Protein AF-A0A7C1L0F5-F1 (afdb_monomer_lite)

Foldseek 3Di:
DCCVQAPVCCCVPPVVVVCCCVVPVCVVPVVVVVVSVVSSVVNVCLVPVDLQVNLLVLADPDCPLPDDDDDPVVVVVPPVPVPPDDDFLLVLLVVLLVVLCVVQVHDAFLLLRLSLLLLLQFALLLLLLLCLAPPANAALLLAGDGGHLLVLCLLPALVCVSLLLSLLLLVQVVLCVVLVFASQGDVVSSVVSCVVPPDPSSVSSQQRVLVSVLSLLVLLCVLLQAAPVVSVVVSVSCVGDFDQAFRDNDDPPPPPPPLQFPLLVDHLDDDDHHDNGRGYRRVVVSSVNSSSSSLVSSLLNSLQSVVVSQPDPPSVLFKHFDDQPPDDPPDPPPPLVSVVVSVVVSVPDDPDDDDPVVSVLVVCSVDRDRDDPDDPQKGWHRHNRDITIMRGDPSNSVSSRQRHDDADDPVLVVLLVVLVVVQCVVQQPPVCRLVPQVLQQLLLLLLLLFPDLPRHSCQLVVLLVCCVVPDRRDLLNSLVSSQLLCQDPLSVSCSNVDDSPVLSSLVSVPPNSVVVCCVVPVSNVSSVVSSSSVLSSLSSQLNVQLVVCCVVPVPHDSSSSNSVSSSSSSLSHRGPSSDGPVQVSCCSNHHCSSVLVRLQVSLVVCCVVPVPSSVVSLQVSAQVQQVVQCVVCVPPPVLVPDQLLRNQQWGWDDPDPPDIDIHGHHLNSSLVRHLVNSLVVVCVVPVDCSSVVSSVVSVVVSNDDPD

Radius of gyration: 30.76 Å; chains: 1; bounding box: 90×53×98 Å

Sequence (707 aa):
MRYYLTTSEAPLKAPKFYKVFTEILLKNNPELEKKLNVLKKQMDTWNKQGAENRIIEQIDWKGEHTRLGGIRDKLIKFRGWISKHWNDEFYAPQRVVKEIERITGKTLKPTENPATMMEYSKSKAGLIGRTFVMDKAIDEYANPIGRGLLEILEPINPKDMKQFIAYGASKRALDLEKRGIEHGFDIDDVKYFVDKYGNEKWDSVLDGITEWSGHLLDWVVRAGGLGKQEAKLIKELNPVYMPFKRAFIDDLLVVQGGAGGMVDRGQAIKAIKGSGRPIINPIESLISQATELIAKAQKIKIASMWADLAEEKGIGGFITRVPTPTGVKQIRLENIKDFEDIIRDLGLLEEGEITDLDLGKVATVFFQNTQYSGKDNIVSIWRKGKREFYELHPDLYSSLTGLDQYQLPGVMRVLGSFARLLRLGATGLKVSFGLAKNPFRDAFTYAVFSKRKGATVLDPVAGLYKELTAKEGDVIWRFKKGGGSLSGQMGYDRSATMSTYDDMLTERLGKKGKVLKIAKHPLATLRDLLSVTEMAPRSIEVEKSYEKYLKDNPDWSEEDAYVAAFNDAGDVTINFTKSGITAKKVNEVAAFFNVAIRGPEKTYRSFKERPIQTTVKGIAFITMLTLYQWYRNKDEDWYNNLPPAYKYNNLFFEITDNTIVRLPIPFDLGIMFASVPMAAMDIIRTKDPKHAAAIFKQLKQQIPDPT

Secondary structure (DSSP, 8-state):
-HIIIIIS-HHHHSHHHHHHIIIIIITT-HHHHHHHHHHHHHHHHHHHT-HHHHHHHTEESS-TT-----SGGGTTTTTTTTTS----TTHHHHHHHHHHHHHH--PPPTTT-HHHHHHHHTT-HHHHHHHHHHSEEE-TT--EEEE-HHHHTTTS-GGGHHHHHHHHHHHHHHHHHHTT---SS-HHHHHHHHHHH--HHHHHHHHHHHHHHHHHHHHHHHTTSS-HHHHHHHHHT-SS----PBP-SS-TTTT---S--GGGS--SS-------SPEE-HHHHHHHHHHHHHHHHHHHHHHHHHHHHTTSTT-TTTEEEEPPP-------GGGSHHHHHHHHHTT-S-TT---HHHHHHHHHHHHS-----S-TTEEEEEETTEEEEEEE-HHHHHHHHT-S-PPPPHHHHHHHHHHHHHHHHHHTS-HHIIIIIHHHHHHHHHHHH-SSTT--TTHHHHHHHHHHHPPTTSHHHHHHHTTGGGGSHHHHHHHTT--HHHHHHHHTTHHHHHHHHHHH-HHHHHHHHHHHHHHHHHHHHHHHHHHHHHHH-TTS-HHHHHHHHHHHHHTSS--GGG--HHHHHHHHHSTTHHHHHHHHHHHHHHHHH-HH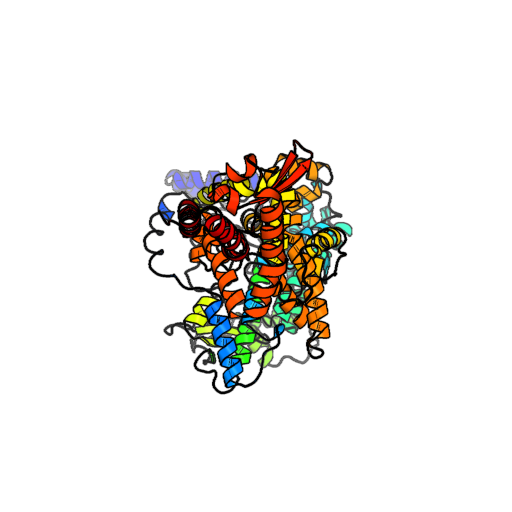HHHHHHIIIIIHHHHHHHHHHTT-HHHHTS-HHHHTTEEEEEEETTEEEEEEPPHHHHIIIIIHHHHHHHHHHH--THHHHHHHHHHHTTS----

pLDDT: mean 75.08, std 18.28, range [25.34, 97.62]

Structure (mmCIF, N/CA/C/O backbone):
data_AF-A0A7C1L0F5-F1
#
_entry.id   AF-A0A7C1L0F5-F1
#
loop_
_atom_site.group_PDB
_atom_site.id
_atom_site.type_symbol
_atom_site.label_atom_id
_atom_site.label_alt_id
_atom_site.label_comp_id
_atom_site.label_asym_id
_atom_site.label_entity_id
_atom_site.label_seq_id
_atom_site.pdbx_PDB_ins_code
_atom_site.Cartn_x
_atom_site.Cartn_y
_atom_site.Cartn_z
_atom_site.occupancy
_atom_site.B_iso_or_equiv
_atom_site.auth_seq_id
_atom_site.auth_comp_id
_atom_site.auth_asym_id
_atom_site.auth_atom_id
_atom_site.pdbx_PDB_model_num
ATOM 1 N N . MET A 1 1 ? -15.936 -12.886 50.586 1.00 66.75 1 MET A N 1
ATOM 2 C CA . MET A 1 1 ? -14.700 -12.699 49.793 1.00 66.75 1 MET A CA 1
ATOM 3 C C . MET A 1 1 ? -14.379 -11.229 49.519 1.00 66.75 1 MET A C 1
ATOM 5 O O . MET A 1 1 ? -13.322 -10.790 49.944 1.00 66.75 1 MET A O 1
ATOM 9 N N . ARG A 1 2 ? -15.293 -10.437 48.932 1.00 66.44 2 ARG A N 1
ATOM 10 C CA . ARG A 1 2 ? -15.133 -8.978 48.723 1.00 66.44 2 ARG A CA 1
ATOM 11 C C . ARG A 1 2 ? -14.565 -8.232 49.944 1.00 66.44 2 ARG A C 1
ATOM 13 O O . ARG A 1 2 ? -13.456 -7.729 49.874 1.00 66.44 2 ARG A O 1
ATOM 20 N N . TYR A 1 3 ? -15.234 -8.293 51.100 1.00 77.00 3 TYR A N 1
ATOM 21 C CA . TYR A 1 3 ? -14.778 -7.620 52.331 1.00 77.00 3 TYR A CA 1
ATOM 22 C C . TYR A 1 3 ? -13.389 -8.052 52.839 1.00 77.00 3 TYR A C 1
ATOM 24 O O . TYR A 1 3 ? -12.733 -7.304 53.554 1.00 77.00 3 TYR A O 1
ATOM 32 N N . TYR A 1 4 ? -12.926 -9.256 52.492 1.00 79.31 4 TYR A N 1
ATOM 33 C CA . TYR A 1 4 ? -11.595 -9.742 52.877 1.00 79.31 4 TYR A CA 1
ATOM 34 C C . TYR A 1 4 ? -10.511 -9.185 51.945 1.00 79.31 4 TYR A C 1
ATOM 36 O O . TYR A 1 4 ? -9.414 -8.849 52.399 1.00 79.31 4 TYR A O 1
ATOM 44 N N . LEU A 1 5 ? -10.841 -9.079 50.653 1.00 74.44 5 LEU A N 1
ATOM 45 C CA . LEU A 1 5 ? -9.936 -8.646 49.593 1.00 74.44 5 LEU A CA 1
ATOM 46 C C . LEU A 1 5 ? -9.852 -7.124 49.445 1.00 74.44 5 LEU A C 1
ATOM 48 O O . LEU A 1 5 ? -8.805 -6.651 49.032 1.00 74.44 5 LEU A O 1
ATOM 52 N N . THR A 1 6 ? -10.910 -6.369 49.765 1.00 66.50 6 THR A N 1
ATOM 53 C CA . THR A 1 6 ? -10.982 -4.942 49.388 1.00 66.50 6 THR A CA 1
ATOM 54 C C . THR A 1 6 ? -11.130 -3.959 50.547 1.00 66.50 6 THR A C 1
ATOM 56 O O . THR A 1 6 ? -10.646 -2.842 50.430 1.00 66.50 6 THR A O 1
ATOM 59 N N . THR A 1 7 ? -11.806 -4.313 51.648 1.00 69.81 7 THR A N 1
ATOM 60 C CA . THR A 1 7 ? -12.110 -3.345 52.733 1.00 69.81 7 THR A CA 1
ATOM 61 C C . THR A 1 7 ? -11.571 -3.748 54.102 1.00 69.81 7 THR A C 1
ATOM 63 O O . THR A 1 7 ? -11.615 -2.963 55.040 1.00 69.81 7 THR A O 1
ATOM 66 N N . SER A 1 8 ? -11.047 -4.970 54.239 1.00 75.31 8 SER A N 1
ATOM 67 C CA . SER A 1 8 ? -10.647 -5.570 55.523 1.00 75.31 8 SER A CA 1
ATOM 68 C C . SER A 1 8 ? -11.769 -5.629 56.578 1.00 75.31 8 SER A C 1
ATOM 70 O O . SER A 1 8 ? -11.505 -5.910 57.741 1.00 75.31 8 SER A O 1
ATOM 72 N N . GLU A 1 9 ? -13.033 -5.462 56.175 1.00 82.00 9 GLU A N 1
ATOM 73 C CA . GLU A 1 9 ? -14.210 -5.516 57.056 1.00 82.00 9 GLU A CA 1
ATOM 74 C C . GLU A 1 9 ? -14.746 -6.938 57.262 1.00 82.00 9 GLU A C 1
ATOM 76 O O . GLU A 1 9 ? -15.711 -7.148 57.998 1.00 82.00 9 GLU A O 1
ATOM 81 N N . ALA A 1 10 ? -14.151 -7.943 56.614 1.00 81.25 10 ALA A N 1
ATOM 82 C CA . ALA A 1 10 ? -14.581 -9.334 56.755 1.00 81.25 10 ALA A CA 1
ATOM 83 C C . ALA A 1 10 ? -14.656 -9.838 58.216 1.00 81.25 10 ALA A C 1
ATOM 85 O O . ALA A 1 10 ? -15.619 -10.550 58.514 1.00 81.25 10 ALA A O 1
ATOM 86 N N . PRO A 1 11 ? -13.746 -9.452 59.140 1.00 83.19 11 PRO A N 1
ATOM 87 C CA . PRO A 1 11 ? -13.866 -9.800 60.556 1.00 83.19 11 PRO A CA 1
ATOM 88 C C . PRO A 1 11 ? -15.110 -9.205 61.228 1.00 83.19 11 PRO A C 1
ATOM 90 O O . PRO A 1 11 ? -15.650 -9.812 62.142 1.00 83.19 11 PRO A O 1
ATOM 93 N N . LEU A 1 12 ? -15.584 -8.041 60.771 1.00 82.06 12 LEU A N 1
ATOM 94 C CA . LEU A 1 12 ? -16.740 -7.337 61.337 1.00 82.06 12 LEU A CA 1
ATOM 95 C C . LEU A 1 12 ? -18.060 -7.836 60.737 1.00 82.06 12 LEU A C 1
ATOM 97 O O . LEU A 1 12 ? -19.030 -8.057 61.454 1.00 82.06 12 LEU A O 1
ATOM 101 N N . LYS A 1 13 ? -18.101 -8.026 59.414 1.00 84.25 13 LYS A N 1
ATOM 102 C CA . LYS A 1 13 ? -19.325 -8.392 58.682 1.00 84.25 13 LYS A CA 1
ATOM 103 C C . LYS A 1 13 ? -19.630 -9.889 58.721 1.00 84.25 13 LYS A C 1
ATOM 105 O O . LYS A 1 13 ? -20.786 -10.273 58.583 1.00 84.25 13 LYS A O 1
ATOM 110 N N . ALA A 1 14 ? -18.614 -10.737 58.877 1.00 85.38 14 ALA A N 1
ATOM 111 C CA . ALA A 1 14 ? -18.778 -12.189 58.900 1.00 85.38 14 ALA A CA 1
ATOM 112 C C . ALA A 1 14 ? -17.734 -12.880 59.808 1.00 85.38 14 ALA A C 1
ATOM 114 O O . ALA A 1 14 ? -16.964 -13.711 59.324 1.00 85.38 14 ALA A O 1
ATOM 115 N N . PRO A 1 15 ? -17.701 -12.591 61.125 1.00 86.31 15 PRO A N 1
ATOM 116 C CA . PRO A 1 15 ? -16.634 -13.020 62.041 1.00 86.31 15 PRO A CA 1
ATOM 117 C C . PRO A 1 15 ? -16.432 -14.538 62.099 1.00 86.31 15 PRO A C 1
ATOM 119 O O . PRO A 1 15 ? -15.303 -15.021 62.023 1.00 86.31 15 PRO A O 1
ATOM 122 N N . LYS A 1 16 ? -17.525 -15.311 62.191 1.00 86.19 16 LYS A N 1
ATOM 123 C CA . LYS A 1 16 ? -17.463 -16.784 62.251 1.00 86.19 16 LYS A CA 1
ATOM 124 C C . LYS A 1 16 ? -16.890 -17.376 60.962 1.00 86.19 16 LYS A C 1
ATOM 126 O O . LYS A 1 16 ? -16.020 -18.239 61.014 1.00 86.19 16 LYS A O 1
ATOM 131 N N . PHE A 1 17 ? -17.343 -16.876 59.812 1.00 82.31 17 PHE A N 1
ATOM 132 C CA . PHE A 1 17 ? -16.850 -17.322 58.511 1.00 82.31 17 PHE A CA 1
ATOM 133 C C . PHE A 1 17 ? -15.407 -16.880 58.275 1.00 82.31 17 PHE A C 1
ATOM 135 O O . PHE A 1 17 ? -14.612 -17.676 57.799 1.00 82.31 17 PHE A O 1
ATOM 142 N N . TYR A 1 18 ? -15.050 -15.646 58.646 1.00 84.69 18 TYR A N 1
ATOM 143 C CA . TYR A 1 18 ? -13.681 -15.144 58.558 1.00 84.69 18 TYR A CA 1
ATOM 144 C C . TYR A 1 18 ? -12.724 -16.056 59.319 1.00 84.69 18 TYR A C 1
ATOM 146 O O . TYR A 1 18 ? -11.714 -16.454 58.756 1.00 84.69 18 TYR A O 1
ATOM 154 N N . LYS A 1 19 ? -13.088 -16.460 60.542 1.00 87.00 19 LYS A N 1
ATOM 155 C CA . LYS A 1 19 ? -12.272 -17.347 61.371 1.00 87.00 19 LYS A CA 1
ATOM 156 C C . LYS A 1 19 ? -12.078 -18.729 60.739 1.00 87.00 19 LYS A C 1
ATOM 158 O O . LYS A 1 19 ? -10.954 -19.197 60.633 1.00 87.00 19 LYS A O 1
ATOM 163 N N . VAL A 1 20 ? -13.146 -19.351 60.236 1.00 87.62 20 VAL A N 1
ATOM 164 C CA . VAL A 1 20 ? -13.051 -20.632 59.503 1.00 87.62 20 VAL A CA 1
ATOM 165 C C . VAL A 1 20 ? -12.225 -20.477 58.222 1.00 87.62 20 VAL A C 1
ATOM 167 O O . VAL A 1 20 ? -11.385 -21.316 57.903 1.00 87.62 20 VAL A O 1
ATOM 170 N N . PHE A 1 21 ? -12.430 -19.385 57.493 1.00 84.81 21 PHE A N 1
ATOM 171 C CA . PHE A 1 21 ? -11.728 -19.104 56.253 1.00 84.81 21 PHE A CA 1
ATOM 172 C C . PHE A 1 21 ? -10.223 -18.921 56.491 1.00 84.81 21 PHE A C 1
ATOM 174 O O . PHE A 1 21 ? -9.429 -19.586 55.836 1.00 84.81 21 PHE A O 1
ATOM 181 N N . THR A 1 22 ? -9.812 -18.088 57.450 1.00 84.25 22 THR A N 1
ATOM 182 C CA . THR A 1 22 ? -8.395 -17.787 57.698 1.00 84.25 22 THR A CA 1
ATOM 183 C C . THR A 1 22 ? -7.680 -18.849 58.523 1.00 84.25 22 THR A C 1
ATOM 185 O O . THR A 1 22 ? -6.543 -19.187 58.210 1.00 84.25 22 THR A O 1
ATOM 188 N N . GLU A 1 23 ? -8.312 -19.394 59.563 1.00 86.81 23 GLU A N 1
ATOM 189 C CA . GLU A 1 23 ? -7.644 -20.298 60.506 1.00 86.81 23 GLU A CA 1
ATOM 190 C C . GLU A 1 23 ? -7.727 -21.771 60.102 1.00 86.81 23 GLU A C 1
ATOM 192 O O . GLU A 1 23 ? -6.907 -22.555 60.570 1.00 86.81 23 GLU A O 1
ATOM 197 N N . ILE A 1 24 ? -8.673 -22.152 59.237 1.00 86.38 24 ILE A N 1
ATOM 198 C CA . ILE A 1 24 ? -8.837 -23.541 58.785 1.00 86.38 24 ILE A CA 1
ATOM 199 C C . ILE A 1 24 ? -8.545 -23.642 57.289 1.00 86.38 24 ILE A C 1
ATOM 201 O O . ILE A 1 24 ? -7.617 -24.338 56.886 1.00 86.38 24 ILE A O 1
ATOM 205 N N . LEU A 1 25 ? -9.305 -22.935 56.447 1.00 85.19 25 LEU A N 1
ATOM 206 C CA . LEU A 1 25 ? -9.232 -23.128 54.996 1.00 85.19 25 LEU A CA 1
ATOM 207 C C . LEU A 1 25 ? -7.918 -22.615 54.391 1.00 85.19 25 LEU A C 1
ATOM 209 O O . LEU A 1 25 ? -7.299 -23.342 53.616 1.00 85.19 25 LEU A O 1
ATOM 213 N N . LEU A 1 26 ? -7.468 -21.409 54.749 1.00 86.38 26 LEU A N 1
ATOM 214 C CA . LEU A 1 26 ? -6.208 -20.852 54.239 1.00 86.38 26 LEU A CA 1
ATOM 215 C C . LEU A 1 26 ? -4.980 -21.556 54.822 1.00 86.38 26 LEU A C 1
ATOM 217 O O . LEU A 1 26 ? -4.094 -21.926 54.056 1.00 86.38 26 LEU A O 1
ATOM 221 N N . LYS A 1 27 ? -4.967 -21.854 56.130 1.00 86.88 27 LYS A N 1
ATOM 222 C CA . LYS A 1 27 ? -3.868 -22.615 56.753 1.00 86.88 27 LYS A CA 1
ATOM 223 C C . LYS A 1 27 ? -3.687 -24.007 56.144 1.00 86.88 27 LYS A C 1
ATOM 225 O O . LYS A 1 27 ? -2.555 -24.441 55.954 1.00 86.88 27 LYS A O 1
ATOM 230 N N . ASN A 1 28 ? -4.783 -24.681 55.792 1.00 88.69 28 ASN A N 1
ATOM 231 C CA . ASN A 1 28 ? -4.732 -25.991 55.138 1.00 88.69 28 ASN A CA 1
ATOM 232 C C . ASN A 1 28 ? -4.448 -25.903 53.626 1.00 88.69 28 ASN A C 1
ATOM 234 O O . ASN A 1 28 ? -4.230 -26.932 52.994 1.00 88.69 28 ASN A O 1
ATOM 238 N N . ASN A 1 29 ? -4.434 -24.699 53.035 1.00 84.81 29 ASN A N 1
ATOM 239 C CA . ASN A 1 29 ? -4.159 -24.473 51.613 1.00 84.81 29 ASN A CA 1
ATOM 240 C C . ASN A 1 29 ? -3.170 -23.299 51.407 1.00 84.81 29 ASN A C 1
ATOM 242 O O . ASN A 1 29 ? -3.567 -22.237 50.915 1.00 84.81 29 ASN A O 1
ATOM 246 N N . PRO A 1 30 ? -1.867 -23.476 51.706 1.00 86.06 30 PRO A N 1
ATOM 247 C CA . PRO A 1 30 ? -0.871 -22.392 51.664 1.00 86.06 30 PRO A CA 1
ATOM 248 C C . PRO A 1 30 ? -0.701 -21.751 50.274 1.00 86.06 30 PRO A C 1
ATOM 250 O O . PRO A 1 30 ? -0.458 -20.553 50.140 1.00 86.06 30 PRO A O 1
ATOM 253 N N . GLU A 1 31 ? -0.865 -22.547 49.213 1.00 79.38 31 GLU A N 1
ATOM 254 C CA . GLU A 1 31 ? -0.903 -22.086 47.816 1.00 79.38 31 GLU A CA 1
ATOM 255 C C . GLU A 1 31 ? -2.046 -21.084 47.570 1.00 79.38 31 GLU A C 1
ATOM 257 O O . GLU A 1 31 ? -1.854 -20.057 46.913 1.00 79.38 31 GLU A O 1
ATOM 262 N N . LEU A 1 32 ? -3.235 -21.367 48.113 1.00 77.81 32 LEU A N 1
ATOM 263 C CA . LEU A 1 32 ? -4.415 -20.512 47.989 1.00 77.81 32 LEU A CA 1
ATOM 264 C C . LEU A 1 32 ? -4.239 -19.220 48.791 1.00 77.81 32 LEU A C 1
ATOM 266 O O . LEU A 1 32 ? -4.542 -18.143 48.280 1.00 77.81 32 LEU A O 1
ATOM 270 N N . GLU A 1 33 ? -3.694 -19.309 50.005 1.00 83.56 33 GLU A N 1
ATOM 271 C CA . GLU A 1 33 ? -3.359 -18.143 50.828 1.00 83.56 33 GLU A CA 1
ATOM 272 C C . GLU A 1 33 ? -2.362 -17.219 50.117 1.00 83.56 33 GLU A C 1
ATOM 274 O O . GLU A 1 33 ? -2.592 -16.012 50.011 1.00 83.56 33 GLU A O 1
ATOM 279 N N . LYS A 1 34 ? -1.294 -17.780 49.538 1.00 78.25 34 LYS A N 1
ATOM 280 C CA . LYS A 1 34 ? -0.313 -17.015 48.758 1.00 78.25 34 LYS A CA 1
ATOM 281 C C . LYS A 1 34 ? -0.965 -16.310 47.565 1.00 78.25 34 LYS A C 1
ATOM 283 O O . LYS A 1 34 ? -0.723 -15.120 47.365 1.00 78.25 34 LYS A O 1
ATOM 288 N N . LYS A 1 35 ? -1.815 -17.006 46.799 1.00 76.56 35 LYS A N 1
ATOM 289 C CA . LYS A 1 35 ? -2.546 -16.424 45.655 1.00 76.56 35 LYS A CA 1
ATOM 290 C C . LYS A 1 35 ? -3.504 -15.313 46.087 1.00 76.56 35 LYS A C 1
ATOM 292 O O . LYS A 1 35 ? -3.534 -14.266 45.448 1.00 76.56 35 LYS A O 1
ATOM 297 N N . LEU A 1 36 ? -4.236 -15.496 47.186 1.00 79.50 36 LEU A N 1
ATOM 298 C CA . LEU A 1 36 ? -5.157 -14.487 47.716 1.00 79.50 36 LEU A CA 1
ATOM 299 C C . LEU A 1 36 ? -4.433 -13.264 48.282 1.00 79.50 36 LEU A C 1
ATOM 301 O O . LEU A 1 36 ? -4.919 -12.153 48.104 1.00 79.50 36 LEU A O 1
ATOM 305 N N . ASN A 1 37 ? -3.265 -13.434 48.904 1.00 80.00 37 ASN A N 1
ATOM 306 C CA . ASN A 1 37 ? -2.438 -12.317 49.365 1.00 80.00 37 ASN A CA 1
ATOM 307 C C . ASN A 1 37 ? -1.848 -11.521 48.195 1.00 80.00 37 ASN A C 1
ATOM 309 O O . ASN A 1 37 ? -1.835 -10.290 48.235 1.00 80.00 37 ASN A O 1
ATOM 313 N N . VAL A 1 38 ? -1.407 -12.203 47.130 1.00 72.50 38 VAL A N 1
ATOM 314 C CA . VAL A 1 38 ? -0.995 -11.548 45.878 1.00 72.50 38 VAL A CA 1
ATOM 315 C C . VAL A 1 38 ? -2.170 -10.782 45.269 1.00 72.50 38 VAL A C 1
ATOM 317 O O . VAL A 1 38 ? -2.013 -9.603 44.963 1.00 72.50 38 VAL A O 1
ATOM 320 N N . LEU A 1 39 ? -3.351 -11.403 45.176 1.00 73.25 39 LEU A N 1
ATOM 321 C CA . LEU A 1 39 ? -4.566 -10.765 44.667 1.00 73.25 39 LEU A CA 1
ATOM 322 C C . LEU A 1 39 ? -4.973 -9.551 45.512 1.00 73.25 39 LEU A C 1
ATOM 324 O O . LEU A 1 39 ? -5.261 -8.496 44.961 1.00 73.25 39 LEU A O 1
ATOM 328 N N . LYS A 1 40 ? -4.955 -9.666 46.845 1.00 74.00 40 LYS A N 1
ATOM 329 C CA . LYS A 1 40 ? -5.255 -8.565 47.770 1.00 74.00 40 LYS A CA 1
ATOM 330 C C . LYS A 1 40 ? -4.284 -7.403 47.577 1.00 74.00 40 LYS A C 1
ATOM 332 O O . LYS A 1 40 ? -4.718 -6.266 47.443 1.00 74.00 40 LYS A O 1
ATOM 337 N N . LYS A 1 41 ? -2.979 -7.685 47.473 1.00 73.31 41 LYS A N 1
ATOM 338 C CA . LYS A 1 41 ? -1.960 -6.667 47.185 1.00 73.31 41 LYS A CA 1
ATOM 339 C C . LYS A 1 41 ? -2.198 -5.998 45.828 1.00 73.31 41 LYS A C 1
ATOM 341 O O . LYS A 1 41 ? -2.097 -4.782 45.743 1.00 73.31 41 LYS A O 1
ATOM 346 N N . GLN A 1 42 ? -2.537 -6.768 44.795 1.00 69.69 42 GLN A N 1
ATOM 347 C CA . GLN A 1 42 ? -2.866 -6.241 43.467 1.00 69.69 42 GLN A CA 1
ATOM 348 C C . GLN A 1 42 ? -4.122 -5.358 43.495 1.00 69.69 42 GLN A C 1
ATOM 350 O O . GLN A 1 42 ? -4.090 -4.265 42.941 1.00 69.69 42 GLN A O 1
ATOM 355 N N . MET A 1 43 ? -5.189 -5.777 44.185 1.00 65.94 43 MET A N 1
ATOM 356 C CA . MET A 1 43 ? -6.413 -4.982 44.360 1.00 65.94 43 MET A CA 1
ATOM 357 C C . MET A 1 43 ? -6.161 -3.702 45.167 1.00 65.94 43 MET A C 1
ATOM 359 O O . MET A 1 43 ? -6.674 -2.645 44.811 1.00 65.94 43 MET A O 1
ATOM 363 N N . ASP A 1 44 ? -5.342 -3.763 46.219 1.00 71.88 44 ASP A N 1
ATOM 364 C CA . ASP A 1 44 ? -4.948 -2.584 46.994 1.00 71.88 44 ASP A CA 1
ATOM 365 C C . ASP A 1 44 ? -4.113 -1.609 46.155 1.00 71.88 44 ASP A C 1
ATOM 367 O O . ASP A 1 44 ? -4.320 -0.398 46.240 1.00 71.88 44 ASP A O 1
ATOM 371 N N . THR A 1 45 ? -3.178 -2.113 45.340 1.00 66.56 45 THR A N 1
ATOM 372 C CA . THR A 1 45 ? -2.413 -1.295 44.388 1.00 66.56 45 THR A CA 1
ATOM 373 C C . THR A 1 45 ? -3.346 -0.645 43.363 1.00 66.56 45 THR A C 1
ATOM 375 O O . THR A 1 45 ? -3.309 0.574 43.226 1.00 66.56 45 THR A O 1
ATOM 378 N N . TRP A 1 46 ? -4.249 -1.417 42.754 1.00 60.19 46 TRP A N 1
ATOM 379 C CA . TRP A 1 46 ? -5.258 -0.941 41.800 1.00 60.19 46 TRP A CA 1
ATOM 380 C C . TRP A 1 46 ? -6.156 0.166 42.379 1.00 60.19 46 TRP A C 1
ATOM 382 O O . TRP A 1 46 ? -6.337 1.232 41.788 1.00 60.19 46 TRP A O 1
ATOM 392 N N . ASN A 1 47 ? -6.677 -0.029 43.592 1.00 65.06 47 ASN A N 1
ATOM 393 C CA . ASN A 1 47 ? -7.547 0.952 44.245 1.00 65.06 47 ASN A CA 1
ATOM 394 C C . ASN A 1 47 ? -6.803 2.249 44.611 1.00 65.06 47 ASN A C 1
ATOM 396 O O . ASN A 1 47 ? -7.378 3.334 44.511 1.00 65.06 47 ASN A O 1
ATOM 400 N N . LYS A 1 48 ? -5.524 2.157 45.005 1.00 74.81 48 LYS A N 1
ATOM 401 C CA . LYS A 1 48 ? -4.702 3.302 45.446 1.00 74.81 48 LYS A CA 1
ATOM 402 C C . LYS A 1 48 ? -4.057 4.099 44.306 1.00 74.81 48 LYS A C 1
ATOM 404 O O . LYS A 1 48 ? -3.571 5.196 44.557 1.00 74.81 48 LYS A O 1
ATOM 409 N N . GLN A 1 49 ? -4.055 3.588 43.075 1.00 59.31 49 GLN A N 1
ATOM 410 C CA . GLN A 1 49 ? -3.464 4.259 41.908 1.00 59.31 49 GLN A CA 1
ATOM 411 C C . GLN A 1 49 ? -4.245 5.504 41.441 1.00 59.31 49 GLN A C 1
ATOM 413 O O . GLN A 1 49 ? -3.669 6.354 40.762 1.00 59.31 49 GLN A O 1
ATOM 418 N N . GLY A 1 50 ? -5.516 5.655 41.835 1.00 73.88 50 GLY A N 1
ATOM 419 C CA . GLY A 1 50 ? -6.397 6.749 41.402 1.00 73.88 50 GLY A CA 1
ATOM 420 C C . GLY A 1 50 ? -7.037 6.502 40.028 1.00 73.88 50 GLY A C 1
ATOM 421 O O . GLY A 1 50 ? -6.501 5.754 39.213 1.00 73.88 50 GLY A O 1
ATOM 422 N N . ALA A 1 51 ? -8.193 7.129 39.776 1.00 66.56 51 ALA A N 1
ATOM 423 C CA . ALA A 1 51 ? -9.041 6.882 38.597 1.00 66.56 51 ALA A CA 1
ATOM 424 C C . ALA A 1 51 ? -8.292 7.010 37.257 1.00 66.56 51 ALA A C 1
ATOM 426 O O . ALA A 1 51 ? -8.426 6.176 36.365 1.00 66.56 51 ALA A O 1
ATOM 427 N N . GLU A 1 52 ? -7.435 8.026 37.138 1.00 71.69 52 GLU A N 1
ATOM 428 C CA . GLU A 1 52 ? -6.650 8.282 35.929 1.00 71.69 52 GLU A CA 1
ATOM 429 C C . GLU A 1 52 ? -5.667 7.150 35.607 1.00 71.69 52 GLU A C 1
ATOM 431 O O . GLU A 1 52 ? -5.609 6.688 34.467 1.00 71.69 52 GLU A O 1
ATOM 436 N N . ASN A 1 53 ? -4.928 6.663 36.606 1.00 71.94 53 ASN A N 1
ATOM 437 C CA . ASN A 1 53 ? -3.975 5.579 36.390 1.00 71.94 53 ASN A CA 1
ATOM 438 C C . ASN A 1 53 ? -4.688 4.250 36.134 1.00 71.94 53 ASN A C 1
ATOM 440 O O . ASN A 1 53 ? -4.210 3.488 35.304 1.00 71.94 53 ASN A O 1
ATOM 444 N N . ARG A 1 54 ? -5.848 3.994 36.757 1.00 75.50 54 ARG A N 1
ATOM 445 C CA . ARG A 1 54 ? -6.636 2.782 36.477 1.00 75.50 54 ARG A CA 1
ATOM 446 C C . ARG A 1 54 ? -7.074 2.704 35.017 1.00 75.50 54 ARG A C 1
ATOM 448 O O . ARG A 1 54 ? -6.911 1.661 34.393 1.00 75.50 54 ARG A O 1
ATOM 455 N N . ILE A 1 55 ? -7.563 3.803 34.438 1.00 73.38 55 ILE A N 1
ATOM 456 C CA . ILE A 1 55 ? -7.931 3.836 33.013 1.00 73.38 55 ILE A CA 1
ATOM 457 C C . ILE A 1 55 ? -6.692 3.684 32.123 1.00 73.38 55 ILE A C 1
ATOM 459 O O . ILE A 1 55 ? -6.722 2.914 31.163 1.00 73.38 55 ILE A O 1
ATOM 463 N N . ILE A 1 56 ? -5.595 4.386 32.435 1.00 74.06 56 ILE A N 1
ATOM 464 C CA . ILE A 1 56 ? -4.358 4.317 31.643 1.00 74.06 56 ILE A CA 1
ATOM 465 C C . ILE A 1 56 ? -3.744 2.910 31.698 1.00 74.06 56 ILE A C 1
ATOM 467 O O . ILE A 1 56 ? -3.332 2.407 30.658 1.00 74.06 56 ILE A O 1
ATOM 471 N N . GLU A 1 57 ? -3.680 2.259 32.858 1.00 76.56 57 GLU A N 1
ATOM 472 C CA . GLU A 1 57 ? -3.086 0.921 33.017 1.00 76.56 57 GLU A CA 1
ATOM 473 C C . GLU A 1 57 ? -3.928 -0.190 32.377 1.00 76.56 57 GLU A C 1
ATOM 475 O O . GLU A 1 57 ? -3.381 -1.217 31.980 1.00 76.56 57 GLU A O 1
ATOM 480 N N . GLN A 1 58 ? -5.229 0.039 32.177 1.00 75.44 58 GLN A N 1
ATOM 481 C CA . GLN A 1 58 ? -6.107 -0.892 31.461 1.00 75.44 58 GLN A CA 1
ATOM 482 C C . GLN A 1 58 ? -5.947 -0.856 29.933 1.00 75.44 58 GLN A C 1
ATOM 484 O O . GLN A 1 58 ? -6.591 -1.628 29.213 1.00 75.44 58 GLN A O 1
ATOM 489 N N . ILE A 1 59 ? -5.064 0.014 29.437 1.00 71.62 59 ILE A N 1
ATOM 490 C CA . ILE A 1 59 ? -4.611 0.068 28.050 1.00 71.62 59 ILE A CA 1
ATOM 491 C C . ILE A 1 59 ? -3.196 -0.527 27.980 1.00 71.62 59 ILE A C 1
ATOM 493 O O . ILE A 1 59 ? -2.283 -0.056 28.654 1.00 71.62 59 ILE A O 1
ATOM 497 N N . ASP A 1 60 ? -2.974 -1.536 27.136 1.00 72.25 60 ASP A N 1
ATOM 498 C CA . ASP A 1 60 ? -1.632 -2.087 26.914 1.00 72.25 60 ASP A CA 1
ATOM 499 C C . ASP A 1 60 ? -0.805 -1.138 26.029 1.00 72.25 60 ASP A C 1
ATOM 501 O O . ASP A 1 60 ? -1.043 -1.008 24.826 1.00 72.25 60 ASP A O 1
ATOM 505 N N . TRP A 1 61 ? 0.172 -0.461 26.642 1.00 65.56 61 TRP A N 1
ATOM 506 C CA . TRP A 1 61 ? 1.055 0.518 25.992 1.00 65.56 61 TRP A CA 1
ATOM 507 C C . TRP A 1 61 ? 2.367 -0.061 25.455 1.00 65.56 61 TRP A C 1
ATOM 509 O O . TRP A 1 61 ? 3.091 0.648 24.754 1.00 65.56 61 TRP A O 1
ATOM 519 N N . LYS A 1 62 ? 2.746 -1.280 25.855 1.00 53.00 62 LYS A N 1
ATOM 520 C CA . LYS A 1 62 ? 4.102 -1.822 25.630 1.00 53.00 62 LYS A CA 1
ATOM 521 C C . LYS A 1 62 ? 4.117 -3.252 25.090 1.00 53.00 62 LYS A C 1
ATOM 523 O O . LYS A 1 62 ? 5.198 -3.826 24.923 1.00 53.00 62 LYS A O 1
ATOM 528 N N . GLY A 1 63 ? 2.948 -3.840 24.842 1.00 49.28 63 GLY A N 1
ATOM 529 C CA . GLY A 1 63 ? 2.826 -5.238 24.446 1.00 49.28 63 GLY A CA 1
ATOM 530 C C . GLY A 1 63 ? 3.400 -6.190 25.498 1.00 49.28 63 GLY A C 1
ATOM 531 O O . GLY A 1 63 ? 3.794 -7.313 25.161 1.00 49.28 63 GLY A O 1
ATOM 532 N N . GLU A 1 64 ? 3.495 -5.749 26.761 1.00 44.31 64 GLU A N 1
ATOM 533 C CA . GLU A 1 64 ? 4.060 -6.527 27.875 1.00 44.31 64 GLU A CA 1
ATOM 534 C C . GLU A 1 64 ? 3.241 -7.804 28.117 1.00 44.31 64 GLU A C 1
ATOM 536 O O . GLU A 1 64 ? 3.795 -8.825 28.522 1.00 44.31 64 GLU A O 1
ATOM 541 N N . HIS A 1 65 ? 1.969 -7.789 27.715 1.00 42.88 65 HIS A N 1
ATOM 542 C CA . HIS A 1 65 ? 1.037 -8.908 27.787 1.00 42.88 65 HIS A CA 1
ATOM 543 C C . HIS A 1 65 ? 0.993 -9.792 26.522 1.00 42.88 65 HIS A C 1
ATOM 545 O O . HIS A 1 65 ? 0.192 -10.717 26.455 1.00 42.88 65 HIS A O 1
ATOM 551 N N . THR A 1 66 ? 1.851 -9.545 25.519 1.00 42.81 66 THR A N 1
ATOM 552 C CA . THR A 1 66 ? 1.820 -10.227 24.196 1.00 42.81 66 THR A CA 1
ATOM 553 C C . THR A 1 66 ? 3.126 -10.931 23.792 1.00 42.81 66 THR A C 1
ATOM 555 O O . THR A 1 66 ? 3.300 -11.343 22.639 1.00 42.81 66 THR A O 1
ATOM 558 N N . ARG A 1 67 ? 4.083 -11.114 24.710 1.00 34.19 67 ARG A N 1
ATOM 559 C CA . ARG A 1 67 ? 5.381 -11.733 24.377 1.00 34.19 67 ARG A CA 1
ATOM 560 C C . ARG A 1 67 ? 5.304 -13.262 24.277 1.00 34.19 67 ARG A C 1
ATOM 562 O O . ARG A 1 67 ? 5.350 -13.981 25.266 1.00 34.19 67 ARG A O 1
ATOM 569 N N . LEU A 1 68 ? 5.293 -13.758 23.040 1.00 35.47 68 LEU A N 1
ATOM 570 C CA . LEU A 1 68 ? 5.349 -15.184 22.696 1.00 35.47 68 LEU A CA 1
ATOM 571 C C . LEU A 1 68 ? 6.782 -15.763 22.684 1.00 35.47 68 LEU A C 1
ATOM 573 O O . LEU A 1 68 ? 7.576 -15.438 21.802 1.00 35.47 68 LEU A O 1
ATOM 577 N N . GLY A 1 69 ? 7.040 -16.690 23.615 1.00 32.72 69 GLY A N 1
ATOM 578 C CA . GLY A 1 69 ? 7.470 -18.091 23.403 1.00 32.72 69 GLY A CA 1
ATOM 579 C C . GLY A 1 69 ? 8.624 -18.450 22.441 1.00 32.72 69 GLY A C 1
ATOM 580 O O . GLY A 1 69 ? 8.623 -18.111 21.252 1.00 32.72 69 GLY A O 1
ATOM 581 N N . GLY A 1 70 ? 9.557 -19.257 22.969 1.00 38.25 70 GLY A N 1
ATOM 582 C CA . GLY A 1 70 ? 10.875 -19.621 22.432 1.00 38.25 70 GLY A CA 1
ATOM 583 C C . GLY A 1 70 ? 10.969 -20.328 21.068 1.00 38.25 70 GLY A C 1
ATOM 584 O O . GLY A 1 70 ? 10.007 -20.782 20.454 1.00 38.25 70 GLY A O 1
ATOM 585 N N . ILE A 1 71 ? 12.214 -20.378 20.586 1.00 33.97 71 ILE A N 1
ATOM 586 C CA . ILE A 1 71 ? 12.648 -20.622 19.197 1.00 33.97 71 ILE A CA 1
ATOM 587 C C . ILE A 1 71 ? 12.527 -22.098 18.752 1.00 33.97 71 ILE A C 1
ATOM 589 O O . ILE A 1 71 ? 12.475 -22.376 17.553 1.00 33.97 71 ILE A O 1
ATOM 593 N N . ARG A 1 72 ? 12.448 -23.047 19.694 1.00 35.03 72 ARG A N 1
ATOM 594 C CA . ARG A 1 72 ? 12.643 -24.486 19.431 1.00 35.03 72 ARG A CA 1
ATOM 595 C C . ARG A 1 72 ? 11.453 -25.192 18.758 1.00 35.03 72 ARG A C 1
ATOM 597 O O . ARG A 1 72 ? 11.679 -25.969 17.836 1.00 35.03 72 ARG A O 1
ATOM 604 N N . ASP A 1 73 ? 10.208 -24.843 19.089 1.00 38.12 73 ASP A N 1
ATOM 605 C CA . ASP A 1 73 ? 9.010 -25.528 18.551 1.00 38.12 73 ASP A CA 1
ATOM 606 C C . ASP A 1 73 ? 8.629 -25.120 17.115 1.00 38.12 73 ASP A C 1
ATOM 608 O O . ASP A 1 73 ? 7.774 -25.731 16.470 1.00 38.12 73 ASP A O 1
ATOM 612 N N . LYS A 1 74 ? 9.280 -24.084 16.573 1.00 40.53 74 LYS A N 1
ATOM 613 C CA . LYS A 1 74 ? 8.998 -23.536 15.233 1.00 40.53 74 LYS A CA 1
ATOM 614 C C . LYS A 1 74 ? 9.821 -24.199 14.121 1.00 40.53 74 LYS A C 1
ATOM 616 O O . LYS A 1 74 ? 9.434 -24.116 12.959 1.00 40.53 74 LYS A O 1
ATOM 621 N N . LEU A 1 75 ? 10.918 -24.879 14.464 1.00 33.59 75 LEU A N 1
ATOM 622 C CA . LEU A 1 75 ? 11.836 -25.517 13.509 1.00 33.59 75 LEU A CA 1
ATOM 623 C C . LEU A 1 75 ? 11.318 -26.863 12.978 1.00 33.59 75 LEU A C 1
ATOM 625 O O . LEU A 1 75 ? 11.561 -27.207 11.825 1.00 33.59 75 LEU A O 1
ATOM 629 N N . ILE A 1 76 ? 10.539 -27.594 13.776 1.00 39.47 76 ILE A N 1
ATOM 630 C CA . ILE A 1 76 ? 10.075 -28.948 13.428 1.00 39.47 76 ILE A CA 1
ATOM 631 C C . ILE A 1 76 ? 8.951 -28.916 12.368 1.00 39.47 76 ILE A C 1
ATOM 633 O O . ILE A 1 76 ? 8.832 -29.830 11.556 1.00 39.47 76 ILE A O 1
ATOM 637 N N . LYS A 1 77 ? 8.194 -27.811 12.261 1.00 35.25 77 LYS A N 1
ATOM 638 C CA . LYS A 1 77 ? 7.129 -27.623 11.248 1.00 35.25 77 LYS A CA 1
ATOM 639 C C . LYS A 1 77 ? 7.634 -27.209 9.855 1.00 35.25 77 LYS A C 1
ATOM 641 O O . LYS A 1 77 ? 6.852 -27.159 8.911 1.00 35.25 77 LYS A O 1
ATOM 646 N N . PHE A 1 78 ? 8.926 -26.915 9.711 1.00 36.84 78 PHE A N 1
ATOM 647 C CA . PHE A 1 78 ? 9.525 -26.400 8.475 1.00 36.84 78 PHE A CA 1
ATOM 648 C C . PHE A 1 78 ? 9.748 -27.491 7.413 1.00 36.84 78 PHE A C 1
ATOM 650 O O . PHE A 1 78 ? 9.502 -27.272 6.228 1.00 36.84 78 PHE A O 1
ATOM 657 N N . ARG A 1 79 ? 10.153 -28.696 7.836 1.00 32.16 79 ARG A N 1
ATOM 658 C CA . ARG A 1 79 ? 10.583 -29.773 6.927 1.00 32.16 79 ARG A CA 1
ATOM 659 C C . ARG A 1 79 ? 9.424 -30.472 6.198 1.00 32.16 79 ARG A C 1
ATOM 661 O O . ARG A 1 79 ? 9.623 -30.971 5.100 1.00 32.16 79 ARG A O 1
ATOM 668 N N . GLY A 1 80 ? 8.216 -30.459 6.768 1.00 34.22 80 GLY A N 1
ATOM 669 C CA . GLY A 1 80 ? 7.021 -31.073 6.166 1.00 34.22 80 GLY A CA 1
ATOM 670 C C . GLY A 1 80 ? 6.250 -30.185 5.178 1.00 34.22 80 GLY A C 1
ATOM 671 O O . GLY A 1 80 ? 5.356 -30.677 4.501 1.00 34.22 80 GLY A O 1
ATOM 672 N N . TRP A 1 81 ? 6.567 -28.886 5.090 1.00 40.25 81 TRP A N 1
ATOM 673 C CA . TRP A 1 81 ? 5.772 -27.906 4.329 1.00 40.25 81 TRP A CA 1
ATOM 674 C C . TRP A 1 81 ? 6.389 -27.522 2.970 1.00 40.25 81 TRP A C 1
ATOM 676 O O . TRP A 1 81 ? 5.664 -27.202 2.029 1.00 40.25 81 TRP A O 1
ATOM 686 N N . ILE A 1 82 ? 7.719 -27.606 2.838 1.00 32.84 82 ILE A N 1
ATOM 687 C CA . ILE A 1 82 ? 8.460 -27.251 1.610 1.00 32.84 82 ILE A CA 1
ATOM 688 C C . ILE A 1 82 ? 8.107 -28.164 0.420 1.00 32.84 82 ILE A C 1
ATOM 690 O O . ILE A 1 82 ? 8.233 -27.745 -0.727 1.00 32.84 82 ILE A O 1
ATOM 694 N N . SER A 1 83 ? 7.596 -29.374 0.660 1.00 32.19 83 SER A N 1
ATOM 695 C CA . SER A 1 83 ? 7.373 -30.372 -0.392 1.00 32.19 83 SER A CA 1
ATOM 696 C C . SER A 1 83 ? 6.085 -30.209 -1.217 1.00 32.19 83 SER A C 1
ATOM 698 O O . SER A 1 83 ? 5.846 -31.051 -2.077 1.00 32.19 83 SER A O 1
ATOM 700 N N . LYS A 1 84 ? 5.248 -29.172 -1.003 1.00 38.25 84 LYS A N 1
ATOM 701 C CA . LYS A 1 84 ? 3.898 -29.121 -1.622 1.00 38.25 84 LYS A CA 1
ATOM 702 C C . LYS A 1 84 ? 3.463 -27.886 -2.436 1.00 38.25 84 LYS A C 1
ATOM 704 O O . LYS A 1 84 ? 2.373 -27.952 -2.986 1.00 38.25 84 LYS A O 1
ATOM 709 N N . HIS A 1 85 ? 4.222 -26.790 -2.571 1.00 39.28 85 HIS A N 1
ATOM 710 C CA . HIS A 1 85 ? 3.683 -25.572 -3.231 1.00 39.28 85 HIS A CA 1
ATOM 711 C C . HIS A 1 85 ? 4.695 -24.827 -4.122 1.00 39.28 85 HIS A C 1
ATOM 713 O O . HIS A 1 85 ? 5.435 -23.963 -3.647 1.00 39.28 85 HIS A O 1
ATOM 719 N N . TRP A 1 86 ? 4.702 -25.143 -5.422 1.00 39.06 86 TRP A N 1
ATOM 720 C CA . TRP A 1 86 ? 5.678 -24.648 -6.411 1.00 39.06 86 TRP A CA 1
ATOM 721 C C . TRP A 1 86 ? 5.063 -23.955 -7.653 1.00 39.06 86 TRP A C 1
ATOM 723 O O . TRP A 1 86 ? 5.697 -23.938 -8.701 1.00 39.06 86 TRP A O 1
ATOM 733 N N . ASN A 1 87 ? 3.874 -23.337 -7.558 1.00 39.97 87 ASN A N 1
ATOM 734 C CA . ASN A 1 87 ? 3.232 -22.664 -8.707 1.00 39.97 87 ASN A CA 1
ATOM 735 C C . ASN A 1 87 ? 3.123 -21.128 -8.595 1.00 39.97 87 ASN A C 1
ATOM 737 O O . ASN A 1 87 ? 3.099 -20.555 -7.505 1.00 39.97 87 ASN A O 1
ATOM 741 N N . ASP A 1 88 ? 3.073 -20.485 -9.771 1.00 50.62 88 ASP A N 1
ATOM 742 C CA . ASP A 1 88 ? 3.069 -19.035 -10.012 1.00 50.62 88 ASP A CA 1
ATOM 743 C C . ASP A 1 88 ? 1.647 -18.438 -9.948 1.00 50.62 88 ASP A C 1
ATOM 745 O O . ASP A 1 88 ? 0.776 -18.754 -10.759 1.00 50.62 88 ASP A O 1
ATOM 749 N N . GLU A 1 89 ? 1.406 -17.558 -8.974 1.00 56.72 89 GLU A N 1
ATOM 750 C CA . GLU A 1 89 ? 0.073 -17.063 -8.587 1.00 56.72 89 GLU A CA 1
ATOM 751 C C . GLU A 1 89 ? -0.615 -16.145 -9.610 1.00 56.72 89 GLU A C 1
ATOM 753 O O . GLU A 1 89 ? -1.823 -15.933 -9.500 1.00 56.72 89 GLU A O 1
ATOM 758 N N . PHE A 1 90 ? 0.115 -15.584 -10.58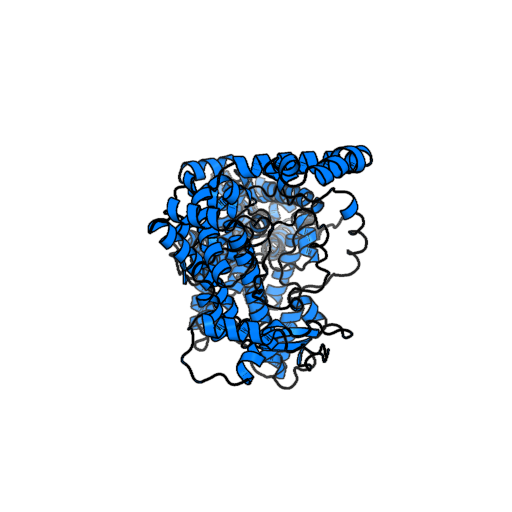1 1.00 57.97 90 PHE A N 1
ATOM 759 C CA . PHE A 1 90 ? -0.428 -14.602 -11.536 1.00 57.97 90 PHE A CA 1
ATOM 760 C C . PHE A 1 90 ? -0.797 -15.188 -12.896 1.00 57.97 90 PHE A C 1
ATOM 762 O O . PHE A 1 90 ? -1.714 -14.693 -13.552 1.00 57.97 90 PHE A O 1
ATOM 769 N N . TYR A 1 91 ? -0.107 -16.249 -13.318 1.00 64.44 91 TYR A N 1
ATOM 770 C CA . TYR A 1 91 ? -0.314 -16.829 -14.642 1.00 64.44 91 TYR A CA 1
ATOM 771 C C . TYR A 1 91 ? -1.682 -17.511 -14.750 1.00 64.44 91 TYR A C 1
ATOM 773 O O . TYR A 1 91 ? -2.348 -17.413 -15.779 1.00 64.44 91 TYR A O 1
ATOM 781 N N . ALA A 1 92 ? -2.137 -18.155 -13.673 1.00 68.12 92 ALA A N 1
ATOM 782 C CA . ALA A 1 92 ? -3.441 -18.807 -13.638 1.00 68.12 92 ALA A CA 1
ATOM 783 C C . ALA A 1 92 ? -4.611 -17.810 -13.807 1.00 68.12 92 ALA A C 1
ATOM 785 O O . ALA A 1 92 ? -5.339 -17.965 -14.787 1.00 68.12 92 ALA A O 1
ATOM 786 N N . PRO A 1 93 ? -4.762 -16.749 -12.983 1.00 78.00 93 PRO A N 1
ATOM 787 C CA . PRO A 1 93 ? -5.815 -15.746 -13.164 1.00 78.00 93 PRO A CA 1
ATOM 788 C C . PRO A 1 93 ? -5.822 -15.101 -14.553 1.00 78.00 93 PRO A C 1
ATOM 790 O O . PRO A 1 93 ? -6.876 -14.993 -15.171 1.00 78.00 93 PRO A O 1
ATOM 793 N N . GLN A 1 94 ? -4.652 -14.718 -15.078 1.00 81.31 94 GLN A N 1
ATOM 794 C CA . GLN A 1 94 ? -4.553 -14.084 -16.398 1.00 81.31 94 GLN A CA 1
ATOM 795 C C . GLN A 1 94 ? -4.955 -15.028 -17.537 1.00 81.31 94 GLN A C 1
ATOM 797 O O . GLN A 1 94 ? -5.614 -14.598 -18.480 1.00 81.31 94 GLN A O 1
ATOM 802 N N . ARG A 1 95 ? -4.577 -16.313 -17.465 1.00 78.31 95 ARG A N 1
ATOM 803 C CA . ARG A 1 95 ? -5.027 -17.317 -18.441 1.00 78.31 95 ARG A CA 1
ATOM 804 C C . ARG A 1 95 ? -6.532 -17.530 -18.383 1.00 78.31 95 ARG A C 1
ATOM 806 O O . ARG A 1 95 ? -7.150 -17.603 -19.436 1.00 78.31 95 ARG A O 1
ATOM 813 N N . VAL A 1 96 ? -7.095 -17.627 -17.177 1.00 80.12 96 VAL A N 1
ATOM 814 C CA . VAL A 1 96 ? -8.538 -17.819 -16.996 1.00 80.12 96 VAL A CA 1
ATOM 815 C C . VAL A 1 96 ? -9.298 -16.634 -17.586 1.00 80.12 96 VAL A C 1
ATOM 817 O O . VAL A 1 96 ? -10.206 -16.852 -18.375 1.00 80.12 96 VAL A O 1
ATOM 820 N N . VAL A 1 97 ? -8.889 -15.391 -17.299 1.00 85.06 97 VAL A N 1
ATOM 821 C CA . VAL A 1 97 ? -9.537 -14.214 -17.901 1.00 85.06 97 VAL A CA 1
ATOM 822 C C . VAL A 1 97 ? -9.428 -14.227 -19.427 1.00 85.06 97 VAL A C 1
ATOM 824 O O . VAL A 1 97 ? -10.439 -14.057 -20.090 1.00 85.06 97 VAL A O 1
ATOM 827 N N . LYS A 1 98 ? -8.252 -14.510 -20.003 1.00 85.38 98 LYS A N 1
ATOM 828 C CA . LYS A 1 98 ? -8.100 -14.590 -21.470 1.00 85.38 98 LYS A CA 1
ATOM 829 C C . LYS A 1 98 ? -8.998 -15.649 -22.107 1.00 85.38 98 LYS A C 1
ATOM 831 O O . LYS A 1 98 ? -9.503 -15.450 -23.207 1.00 85.38 98 LYS A O 1
ATOM 836 N N . GLU A 1 99 ? -9.177 -16.781 -21.434 1.00 81.88 99 GLU A N 1
ATOM 837 C CA . GLU A 1 99 ? -10.073 -17.835 -21.900 1.00 81.88 99 GLU A CA 1
ATOM 838 C C . GLU A 1 99 ? -11.540 -17.400 -21.807 1.00 81.88 99 GLU A C 1
ATOM 840 O O . GLU A 1 99 ? -12.304 -17.626 -22.739 1.00 81.88 99 GLU A O 1
ATOM 845 N N . ILE A 1 100 ? -11.915 -16.695 -20.738 1.00 83.25 100 ILE A N 1
ATOM 846 C CA . ILE A 1 100 ? -13.237 -16.078 -20.586 1.00 83.25 100 ILE A CA 1
ATOM 847 C C . ILE A 1 100 ? -13.503 -15.051 -21.696 1.00 83.25 100 ILE A C 1
ATOM 849 O O . ILE A 1 100 ? -14.556 -15.103 -22.328 1.00 83.25 100 ILE A O 1
ATOM 853 N N . GLU A 1 101 ? -12.559 -14.154 -21.985 1.00 88.19 101 GLU A N 1
ATOM 854 C CA . GLU A 1 101 ? -12.675 -13.172 -23.074 1.00 88.19 101 GLU A CA 1
ATOM 855 C C . GLU A 1 101 ? -12.812 -13.869 -24.437 1.00 88.19 101 GLU A C 1
ATOM 857 O O . GLU A 1 101 ? -13.610 -13.455 -25.275 1.00 88.19 101 GLU A O 1
ATOM 862 N N . ARG A 1 102 ? -12.100 -14.988 -24.644 1.00 87.19 102 ARG A N 1
ATOM 863 C CA . ARG A 1 102 ? -12.220 -15.819 -25.852 1.00 87.19 102 ARG A CA 1
ATOM 864 C C . ARG A 1 102 ? -13.593 -16.483 -25.977 1.00 87.19 102 ARG A C 1
ATOM 866 O O . ARG A 1 102 ? -14.140 -16.513 -27.074 1.00 87.19 102 ARG A O 1
ATOM 873 N N . ILE A 1 103 ? -14.134 -17.022 -24.883 1.00 84.12 103 ILE A N 1
ATOM 874 C CA . ILE A 1 103 ? -15.445 -17.695 -24.849 1.00 84.12 103 ILE A CA 1
ATOM 875 C C . ILE A 1 103 ? -16.580 -16.687 -25.058 1.00 84.12 103 ILE A C 1
ATOM 877 O O . ILE A 1 103 ? -17.520 -16.953 -25.802 1.00 84.12 103 ILE A O 1
ATOM 881 N N . THR A 1 104 ? -16.494 -15.533 -24.399 1.00 84.88 104 THR A N 1
ATOM 882 C CA . THR A 1 104 ? -17.546 -14.505 -24.415 1.00 84.88 104 THR A CA 1
ATOM 883 C C . THR A 1 104 ? -17.451 -13.564 -25.614 1.00 84.88 104 THR A C 1
ATOM 885 O O . THR A 1 104 ? -18.431 -12.898 -25.944 1.00 84.88 104 THR A O 1
ATOM 888 N N . GLY A 1 105 ? -16.282 -13.482 -26.259 1.00 84.88 105 GLY A N 1
ATOM 889 C CA . GLY A 1 105 ? -15.988 -12.512 -27.315 1.00 84.88 105 GLY A CA 1
ATOM 890 C C . GLY A 1 105 ? -15.876 -11.066 -26.817 1.00 84.88 105 GLY A C 1
ATOM 891 O O . GLY A 1 105 ? -15.837 -10.151 -27.638 1.00 84.88 105 GLY A O 1
ATOM 892 N N . LYS A 1 106 ? -15.849 -10.842 -25.496 1.00 86.56 106 LYS A N 1
ATOM 893 C CA . LYS A 1 106 ? -15.780 -9.515 -24.868 1.00 86.56 106 LYS A CA 1
ATOM 894 C C . LYS A 1 106 ? -14.417 -9.321 -24.211 1.00 86.56 106 LYS A C 1
ATOM 896 O O . LYS A 1 106 ? -14.010 -10.152 -23.407 1.00 86.56 106 LYS A O 1
ATOM 901 N N . THR A 1 107 ? -13.752 -8.206 -24.496 1.00 88.38 107 THR A N 1
ATOM 902 C CA . THR A 1 107 ? -12.547 -7.783 -23.764 1.00 88.38 107 THR A CA 1
ATOM 903 C C . THR A 1 107 ? -12.963 -7.012 -22.515 1.00 88.38 107 THR A C 1
ATOM 905 O O . THR A 1 107 ? -13.737 -6.061 -22.620 1.00 88.38 107 THR A O 1
ATOM 908 N N . LEU A 1 108 ? -12.457 -7.399 -21.345 1.00 91.00 108 LEU A N 1
ATOM 909 C CA . LEU A 1 108 ? -12.790 -6.742 -20.081 1.00 91.00 108 LEU A CA 1
ATOM 910 C C . LEU A 1 108 ? -11.970 -5.462 -19.901 1.00 91.00 108 LEU A C 1
ATOM 912 O O . LEU A 1 108 ? -10.750 -5.461 -20.107 1.00 91.00 108 LEU A O 1
ATOM 916 N N . LYS A 1 109 ? -12.616 -4.385 -19.439 1.00 94.38 109 LYS A N 1
ATOM 917 C CA . LYS A 1 109 ? -11.907 -3.156 -19.064 1.00 94.38 109 LYS A CA 1
ATOM 918 C C . LYS A 1 109 ? -11.014 -3.388 -17.837 1.00 94.38 109 LYS A C 1
ATOM 920 O O . LYS A 1 109 ? -11.266 -4.313 -17.058 1.00 94.38 109 LYS A O 1
ATOM 925 N N . PRO A 1 110 ? -9.963 -2.578 -17.616 1.00 93.88 110 PRO A N 1
ATOM 926 C CA . PRO A 1 110 ? -9.036 -2.768 -16.500 1.00 93.88 110 PRO A CA 1
ATOM 927 C C . PRO A 1 110 ? -9.697 -2.903 -15.119 1.00 93.88 110 PRO A C 1
ATOM 929 O O . PRO A 1 110 ? -9.291 -3.781 -14.355 1.00 93.88 110 PRO A O 1
ATOM 932 N N . THR A 1 111 ? -10.715 -2.093 -14.804 1.00 94.25 111 THR A N 1
ATOM 933 C CA . THR A 1 111 ? -11.430 -2.154 -13.512 1.00 94.25 111 THR A CA 1
ATOM 934 C C . THR A 1 111 ? -12.452 -3.290 -13.414 1.00 94.25 111 THR A C 1
ATOM 936 O O . THR A 1 111 ? -12.877 -3.632 -12.310 1.00 94.25 111 THR A O 1
ATOM 939 N N . GLU A 1 112 ? -12.807 -3.908 -14.543 1.00 92.25 112 GLU A N 1
ATOM 940 C CA . GLU A 1 112 ? -13.705 -5.067 -14.661 1.00 92.25 112 GLU A CA 1
ATOM 941 C C . GLU A 1 112 ? -12.929 -6.391 -14.743 1.00 92.25 112 GLU A C 1
ATOM 943 O O . GLU A 1 112 ? -13.475 -7.466 -14.500 1.00 92.25 112 GLU A O 1
ATOM 948 N N . ASN A 1 113 ? -11.628 -6.325 -15.027 1.00 93.06 113 ASN A N 1
ATOM 949 C CA . ASN A 1 113 ? -10.758 -7.480 -15.170 1.00 93.06 113 ASN A CA 1
ATOM 950 C C . ASN A 1 113 ? -10.178 -7.914 -13.806 1.00 93.06 113 ASN A C 1
ATOM 952 O O . ASN A 1 113 ? -9.299 -7.236 -13.254 1.00 93.06 113 ASN A O 1
ATOM 956 N N . PRO A 1 114 ? -10.601 -9.063 -13.243 1.00 89.62 114 PRO A N 1
ATOM 957 C CA . PRO A 1 114 ? -10.178 -9.455 -11.903 1.00 89.62 114 PRO A CA 1
ATOM 958 C C . PRO A 1 114 ? -8.686 -9.795 -11.825 1.00 89.62 114 PRO A C 1
ATOM 960 O O . PRO A 1 114 ? -8.071 -9.573 -10.784 1.00 89.62 114 PRO A O 1
ATOM 963 N N . ALA A 1 115 ? -8.064 -10.274 -12.907 1.00 87.81 115 ALA A N 1
ATOM 964 C CA . ALA A 1 115 ? -6.625 -10.530 -12.934 1.00 87.81 115 ALA A CA 1
ATOM 965 C C . ALA A 1 115 ? -5.819 -9.218 -12.906 1.00 87.81 115 ALA A C 1
ATOM 967 O O . ALA A 1 115 ? -4.837 -9.111 -12.165 1.00 87.81 115 ALA A O 1
ATOM 968 N N . THR A 1 116 ? -6.269 -8.202 -13.648 1.00 90.69 116 THR A N 1
ATOM 969 C CA . THR A 1 116 ? -5.692 -6.848 -13.617 1.00 90.69 116 THR A CA 1
ATOM 970 C C . THR A 1 116 ? -5.834 -6.220 -12.230 1.00 90.69 116 THR A C 1
ATOM 972 O O . THR A 1 116 ? -4.860 -5.683 -11.693 1.00 90.69 116 THR A O 1
ATOM 975 N N . MET A 1 117 ? -7.004 -6.354 -11.597 1.00 91.19 117 MET A N 1
ATOM 976 C CA . MET A 1 117 ? -7.247 -5.834 -10.247 1.00 91.19 117 MET A CA 1
ATOM 977 C C . MET A 1 117 ? -6.492 -6.599 -9.148 1.00 91.19 117 MET A C 1
ATOM 979 O O . MET A 1 117 ? -6.082 -5.998 -8.148 1.00 91.19 117 MET A O 1
ATOM 983 N N . MET A 1 118 ? -6.229 -7.899 -9.335 1.00 85.69 118 MET A N 1
ATOM 984 C CA . MET A 1 118 ? -5.331 -8.671 -8.467 1.00 85.69 118 MET A CA 1
ATOM 985 C C . MET A 1 118 ? -3.903 -8.120 -8.514 1.00 85.69 118 MET A C 1
ATOM 987 O O . MET A 1 118 ? -3.303 -7.908 -7.460 1.00 85.69 118 MET A O 1
ATOM 991 N N . GLU A 1 119 ? -3.366 -7.837 -9.703 1.00 85.12 119 GLU A N 1
ATOM 992 C CA . GLU A 1 119 ? -2.052 -7.195 -9.853 1.00 85.12 119 GLU A CA 1
ATOM 993 C C . GLU A 1 119 ? -2.032 -5.787 -9.240 1.00 85.12 119 GLU A C 1
ATOM 995 O O . GLU A 1 119 ? -1.108 -5.426 -8.500 1.00 85.12 119 GLU A O 1
ATOM 1000 N N . TYR A 1 120 ? -3.108 -5.032 -9.455 1.00 90.50 120 TYR A N 1
ATOM 1001 C CA . TYR A 1 120 ? -3.276 -3.697 -8.900 1.00 90.50 120 TYR A CA 1
ATOM 1002 C C . TYR A 1 120 ? -3.390 -3.685 -7.366 1.00 90.50 120 TYR A C 1
ATOM 1004 O O . TYR A 1 120 ? -2.963 -2.717 -6.751 1.00 90.50 120 TYR A O 1
ATOM 1012 N N . SER A 1 121 ? -3.855 -4.748 -6.707 1.00 85.50 121 SER A N 1
ATOM 1013 C CA . SER A 1 121 ? -4.081 -4.735 -5.247 1.00 85.50 121 SER A CA 1
ATOM 1014 C C . SER A 1 121 ? -3.015 -5.473 -4.425 1.00 85.50 121 SER A C 1
ATOM 1016 O O . SER A 1 121 ? -2.846 -5.209 -3.231 1.00 85.50 121 SER A O 1
ATOM 1018 N N . LYS A 1 122 ? -2.279 -6.415 -5.030 1.00 77.69 122 LYS A N 1
ATOM 1019 C CA . LYS A 1 122 ? -1.481 -7.401 -4.283 1.00 77.69 122 LYS A CA 1
ATOM 1020 C C . LYS A 1 122 ? -0.432 -6.777 -3.362 1.00 77.69 122 LYS A C 1
ATOM 1022 O O . LYS A 1 122 ? 0.412 -5.994 -3.788 1.00 77.69 122 LYS A O 1
ATOM 1027 N N . SER A 1 123 ? -0.430 -7.223 -2.101 1.00 72.38 123 SER A N 1
ATOM 1028 C CA . SER A 1 123 ? 0.551 -6.846 -1.069 1.00 72.38 123 SER A CA 1
ATOM 1029 C C . SER A 1 123 ? 0.630 -5.338 -0.763 1.00 72.38 123 SER A C 1
ATOM 1031 O O . SER A 1 123 ? 1.558 -4.918 -0.079 1.00 72.38 123 SER A O 1
ATOM 1033 N N . LYS A 1 124 ? -0.339 -4.528 -1.218 1.00 81.81 124 LYS A N 1
ATOM 1034 C CA . LYS A 1 124 ? -0.337 -3.064 -1.036 1.00 81.81 124 LYS A CA 1
ATOM 1035 C C . LYS A 1 124 ? -1.048 -2.590 0.227 1.00 81.81 124 LYS A C 1
ATOM 1037 O O . LYS A 1 124 ? -0.719 -1.515 0.719 1.00 81.81 124 LYS A O 1
ATOM 1042 N N . ALA A 1 125 ? -1.945 -3.397 0.799 1.00 81.88 125 ALA A N 1
ATOM 1043 C CA . ALA A 1 125 ? -2.772 -3.012 1.947 1.00 81.88 125 ALA A CA 1
ATOM 1044 C C . ALA A 1 125 ? -1.981 -2.439 3.138 1.00 81.88 125 ALA A C 1
ATOM 1046 O O . ALA A 1 125 ? -2.410 -1.451 3.723 1.00 81.88 125 ALA A O 1
ATOM 1047 N N . GLY A 1 126 ? -0.808 -2.995 3.470 1.00 77.88 126 GLY A N 1
ATOM 1048 C CA . GLY A 1 126 ? 0.030 -2.472 4.559 1.00 77.88 126 GLY A CA 1
ATOM 1049 C C . GLY A 1 126 ? 0.611 -1.081 4.279 1.00 77.88 126 GLY A C 1
ATOM 1050 O O . GLY A 1 126 ? 0.686 -0.246 5.179 1.00 77.88 126 GLY A O 1
ATOM 1051 N N . LEU A 1 127 ? 0.985 -0.796 3.025 1.00 82.69 127 LEU A N 1
ATOM 1052 C CA . LEU A 1 127 ? 1.502 0.518 2.637 1.00 82.69 127 LEU A CA 1
ATOM 1053 C C . LEU A 1 127 ? 0.375 1.546 2.470 1.00 82.69 127 LEU A C 1
ATOM 1055 O O . LEU A 1 127 ? 0.538 2.679 2.902 1.00 82.69 127 LEU A O 1
ATOM 1059 N N . ILE A 1 128 ? -0.782 1.148 1.938 1.00 89.06 128 ILE A N 1
ATOM 1060 C CA . ILE A 1 128 ? -1.974 2.010 1.895 1.00 89.06 128 ILE A CA 1
ATOM 1061 C C . ILE A 1 128 ? -2.443 2.324 3.326 1.00 89.06 128 ILE A C 1
ATOM 1063 O O . ILE A 1 128 ? -2.727 3.474 3.647 1.00 89.06 128 ILE A O 1
ATOM 1067 N N . GLY A 1 129 ? -2.422 1.335 4.228 1.00 86.38 129 GLY A N 1
ATOM 1068 C CA . GLY A 1 129 ? -2.670 1.540 5.656 1.00 86.38 129 GLY A CA 1
ATOM 1069 C C . GLY A 1 129 ? -1.689 2.539 6.279 1.00 86.38 129 GLY A C 1
ATOM 1070 O O . GLY A 1 129 ? -2.100 3.387 7.068 1.00 86.38 129 GLY A O 1
ATOM 1071 N N . ARG A 1 130 ? -0.407 2.527 5.875 1.00 86.56 130 ARG A N 1
ATOM 1072 C CA . ARG A 1 130 ? 0.535 3.601 6.239 1.00 86.56 130 ARG A CA 1
ATOM 1073 C C . ARG A 1 130 ? 0.069 4.952 5.729 1.00 86.56 130 ARG A C 1
ATOM 1075 O O . ARG A 1 130 ? 0.129 5.907 6.487 1.00 86.56 130 ARG A O 1
ATOM 1082 N N . THR A 1 131 ? -0.314 5.047 4.462 1.00 92.62 131 THR A N 1
ATOM 1083 C CA . THR A 1 131 ? -0.739 6.304 3.839 1.00 92.62 131 THR A CA 1
ATOM 1084 C C . THR A 1 131 ? -1.927 6.907 4.576 1.00 92.62 131 THR A C 1
ATOM 1086 O O . THR A 1 131 ? -1.868 8.082 4.923 1.00 92.62 131 THR A O 1
ATOM 1089 N N . PHE A 1 132 ? -2.918 6.093 4.945 1.00 94.19 132 PHE A N 1
ATOM 1090 C CA . PHE A 1 132 ? -4.025 6.517 5.805 1.00 94.19 132 PHE A CA 1
ATOM 1091 C C . PHE A 1 132 ? -3.545 7.122 7.128 1.00 94.19 132 PHE A C 1
ATOM 1093 O O . PHE A 1 132 ? -4.161 8.045 7.653 1.00 94.19 132 PHE A O 1
ATOM 1100 N N . VAL A 1 133 ? -2.450 6.615 7.690 1.00 91.88 133 VAL A N 1
ATOM 1101 C CA . VAL A 1 133 ? -1.927 7.089 8.975 1.00 91.88 133 VAL A CA 1
ATOM 1102 C C . VAL A 1 133 ? -1.040 8.318 8.812 1.00 91.88 133 VAL A C 1
ATOM 1104 O O . VAL A 1 133 ? -1.193 9.281 9.548 1.00 91.88 133 VAL A O 1
ATOM 1107 N N . MET A 1 134 ? -0.102 8.291 7.871 1.00 90.19 134 MET A N 1
ATOM 1108 C CA . MET A 1 134 ? 0.985 9.267 7.768 1.00 90.19 134 MET A CA 1
ATOM 1109 C C . MET A 1 134 ? 0.676 10.434 6.831 1.00 90.19 134 MET A C 1
ATOM 1111 O O . MET A 1 134 ? 1.350 11.453 6.925 1.00 90.19 134 MET A O 1
ATOM 1115 N N . ASP A 1 135 ? -0.275 10.269 5.911 1.00 92.44 135 ASP A N 1
ATOM 1116 C CA . ASP A 1 135 ? -0.541 11.215 4.830 1.00 92.44 135 ASP A CA 1
ATOM 1117 C C . ASP A 1 135 ? -2.035 11.582 4.773 1.00 92.44 135 ASP A C 1
ATOM 1119 O O . ASP A 1 135 ? -2.473 12.479 5.485 1.00 92.44 135 ASP A O 1
ATOM 1123 N N . LYS A 1 136 ? -2.822 10.880 3.950 1.00 95.81 136 LYS A N 1
ATOM 1124 C CA . LYS A 1 136 ? -4.242 11.144 3.684 1.00 95.81 136 LYS A CA 1
ATOM 1125 C C . LYS A 1 136 ? -5.029 9.838 3.668 1.00 95.81 136 LYS A C 1
ATOM 1127 O O . LYS A 1 136 ? -4.490 8.794 3.294 1.00 95.81 136 LYS A O 1
ATOM 1132 N N . ALA A 1 137 ? -6.306 9.900 4.032 1.00 96.38 137 ALA A N 1
ATOM 1133 C CA . ALA A 1 137 ? -7.243 8.841 3.684 1.00 96.38 137 ALA A CA 1
ATOM 1134 C C . ALA A 1 137 ? -7.456 8.866 2.164 1.00 96.38 137 ALA A C 1
ATOM 1136 O O . ALA A 1 137 ? -7.644 9.938 1.583 1.00 96.38 137 ALA A O 1
ATOM 1137 N N . ILE A 1 138 ? -7.397 7.697 1.527 1.00 96.69 138 ILE A N 1
ATOM 1138 C CA . ILE A 1 138 ? -7.518 7.558 0.071 1.00 96.69 138 ILE A CA 1
ATOM 1139 C C . ILE A 1 138 ? -8.548 6.494 -0.316 1.00 96.69 138 ILE A C 1
ATOM 1141 O O . ILE A 1 138 ? -8.793 5.563 0.450 1.00 96.69 138 ILE A O 1
ATOM 1145 N N . ASP A 1 139 ? -9.148 6.611 -1.496 1.00 95.62 139 ASP A N 1
ATOM 1146 C CA . ASP A 1 139 ? -9.998 5.556 -2.054 1.00 95.62 139 ASP A CA 1
ATOM 1147 C C . ASP A 1 139 ? -9.182 4.424 -2.718 1.00 95.62 139 ASP A C 1
ATOM 1149 O O . ASP A 1 139 ? -7.945 4.414 -2.725 1.00 95.62 139 ASP A O 1
ATOM 1153 N N . GLU A 1 140 ? -9.881 3.446 -3.293 1.00 94.38 140 GLU A N 1
ATOM 1154 C CA . GLU A 1 140 ? -9.293 2.326 -4.029 1.00 94.38 140 GLU A CA 1
ATOM 1155 C C . GLU A 1 140 ? -8.437 2.716 -5.237 1.00 94.38 140 GLU A C 1
ATOM 1157 O O . GLU A 1 140 ? -7.590 1.919 -5.642 1.00 94.38 140 GLU A O 1
ATOM 1162 N N . TYR A 1 141 ? -8.592 3.927 -5.769 1.00 95.75 141 TYR A N 1
ATOM 1163 C CA . TYR A 1 141 ? -7.816 4.484 -6.880 1.00 95.75 141 TYR A CA 1
ATOM 1164 C C . TYR A 1 141 ? -6.842 5.571 -6.408 1.00 95.75 141 TYR A C 1
ATOM 1166 O O . TYR A 1 141 ? -6.327 6.359 -7.209 1.00 95.75 141 TYR A O 1
ATOM 1174 N N . ALA A 1 142 ? -6.566 5.578 -5.103 1.00 95.69 142 ALA A N 1
ATOM 1175 C CA . ALA A 1 142 ? -5.667 6.474 -4.404 1.00 95.69 142 ALA A CA 1
ATOM 1176 C C . ALA A 1 142 ? -6.045 7.964 -4.471 1.00 95.69 142 ALA A C 1
ATOM 1178 O O . ALA A 1 142 ? -5.188 8.804 -4.199 1.00 95.69 142 ALA A O 1
ATOM 1179 N N . ASN A 1 143 ? -7.295 8.310 -4.791 1.00 96.38 143 ASN A N 1
ATOM 1180 C CA . ASN A 1 143 ? -7.769 9.689 -4.683 1.00 96.38 143 ASN A CA 1
ATOM 1181 C C . ASN A 1 143 ? -7.845 10.099 -3.206 1.00 96.38 143 ASN A C 1
ATOM 1183 O O . ASN A 1 143 ? -8.312 9.296 -2.394 1.00 96.38 143 ASN A O 1
ATOM 1187 N N . PRO A 1 144 ? -7.417 11.317 -2.830 1.00 96.62 144 PRO A N 1
ATOM 1188 C CA . PRO A 1 144 ? -7.574 11.807 -1.467 1.00 96.62 144 PRO A CA 1
ATOM 1189 C C . PRO A 1 144 ? -9.059 12.014 -1.148 1.00 96.62 144 PRO A C 1
ATOM 1191 O O . PRO A 1 144 ? -9.771 12.694 -1.881 1.00 96.62 144 PRO A O 1
ATOM 1194 N N . ILE A 1 145 ? -9.517 11.433 -0.041 1.00 96.00 145 ILE A N 1
ATOM 1195 C CA . ILE A 1 145 ? -10.912 11.527 0.427 1.00 96.00 145 ILE A CA 1
ATOM 1196 C C . ILE A 1 145 ? -11.032 12.084 1.847 1.00 96.00 145 ILE A C 1
ATOM 1198 O O . ILE A 1 145 ? -12.139 12.336 2.306 1.00 96.00 145 ILE A O 1
ATOM 1202 N N . GLY A 1 146 ? -9.907 12.274 2.543 1.00 95.56 146 GLY A N 1
ATOM 1203 C CA . GLY A 1 146 ? -9.893 12.800 3.902 1.00 95.56 146 GLY A CA 1
ATOM 1204 C C . GLY A 1 146 ? -8.491 12.939 4.486 1.00 95.56 146 GLY A C 1
ATOM 1205 O O . GLY A 1 146 ? -7.485 12.544 3.887 1.00 95.56 146 GLY A O 1
ATOM 1206 N N . ARG A 1 147 ? -8.418 13.511 5.688 1.00 96.94 147 ARG A N 1
ATOM 1207 C CA . ARG A 1 147 ? -7.160 13.723 6.422 1.00 96.94 147 ARG A CA 1
ATOM 1208 C C . ARG A 1 147 ? -6.551 12.398 6.875 1.00 96.94 147 ARG A C 1
ATOM 1210 O O . ARG A 1 147 ? -7.269 11.437 7.136 1.00 96.94 147 ARG A O 1
ATOM 1217 N N . GLY A 1 148 ? -5.225 12.340 6.978 1.00 96.00 148 GLY A N 1
ATOM 1218 C CA . GLY A 1 148 ? -4.541 11.204 7.595 1.00 96.00 148 GLY A CA 1
ATOM 1219 C C . GLY A 1 148 ? -4.560 11.284 9.120 1.00 96.00 148 GLY A C 1
ATOM 1220 O O . GLY A 1 148 ? -4.749 12.354 9.701 1.00 96.00 148 GLY A O 1
ATOM 1221 N N . LEU A 1 149 ? -4.312 10.158 9.791 1.00 95.38 149 LEU A N 1
ATOM 1222 C CA . LEU A 1 149 ? -4.348 10.096 11.258 1.00 95.38 149 LEU A CA 1
ATOM 1223 C C . LEU A 1 149 ? -3.319 11.033 11.920 1.00 95.38 149 LEU A C 1
ATOM 1225 O O . LEU A 1 149 ? -3.603 11.632 12.953 1.00 95.38 149 LEU A O 1
ATOM 1229 N N . LEU A 1 150 ? -2.136 11.199 11.321 1.00 93.62 150 LEU A N 1
ATOM 1230 C CA . LEU A 1 150 ? -1.078 12.086 11.811 1.00 93.62 150 LEU A CA 1
ATOM 1231 C C . LEU A 1 150 ? -1.533 13.552 11.851 1.00 93.62 150 LEU A C 1
ATOM 1233 O O . LEU A 1 150 ? -1.271 14.230 12.847 1.00 93.62 150 LEU A O 1
ATOM 1237 N N . GLU A 1 151 ? -2.212 14.002 10.792 1.00 95.31 151 GLU A N 1
ATOM 1238 C CA . GLU A 1 151 ? -2.790 15.345 10.660 1.00 95.31 151 GLU A CA 1
ATOM 1239 C C . GLU A 1 151 ? -3.948 15.534 11.645 1.00 95.31 151 GLU A C 1
ATOM 1241 O O . GLU A 1 151 ? -3.975 16.510 12.388 1.00 95.31 151 GLU A O 1
ATOM 1246 N N . ILE A 1 152 ? -4.862 14.560 11.733 1.00 97.00 152 ILE A N 1
ATOM 1247 C CA . ILE A 1 152 ? -5.991 14.593 12.678 1.00 97.00 152 ILE A CA 1
ATOM 1248 C C . ILE A 1 152 ? -5.495 14.752 14.112 1.00 97.00 152 ILE A C 1
ATOM 1250 O O . ILE A 1 152 ? -6.027 15.554 14.874 1.00 97.00 152 ILE A O 1
ATOM 1254 N N . LEU A 1 153 ? -4.442 14.022 14.479 1.00 95.19 153 LEU A N 1
ATOM 1255 C CA . LEU A 1 153 ? -3.884 14.098 15.816 1.00 95.19 153 LEU A CA 1
ATOM 1256 C C . LEU A 1 153 ? -3.155 15.427 16.068 1.00 95.19 153 LEU A C 1
ATOM 1258 O O . LEU A 1 153 ? -2.853 15.697 17.224 1.00 95.19 153 LEU A O 1
ATOM 1262 N N . GLU A 1 154 ? -2.768 16.228 15.049 1.00 94.12 154 GLU A N 1
ATOM 1263 C CA . GLU A 1 154 ? -1.836 17.394 15.145 1.00 94.12 154 GLU A CA 1
ATOM 1264 C C . GLU A 1 154 ? -2.122 18.342 16.310 1.00 94.12 154 GLU A C 1
ATOM 1266 O O . GLU A 1 154 ? -1.183 18.670 17.043 1.00 94.12 154 GLU A O 1
ATOM 1271 N N . PRO A 1 155 ? -3.389 18.663 16.608 1.00 94.88 155 PRO A N 1
ATOM 1272 C CA . PRO A 1 155 ? -3.726 19.515 17.737 1.00 94.88 155 PRO A CA 1
ATOM 1273 C C . PRO A 1 155 ? -3.287 18.963 19.110 1.00 94.88 155 PRO A C 1
ATOM 1275 O O . PRO A 1 155 ? -3.084 19.746 20.041 1.00 94.88 155 PRO A O 1
ATOM 1278 N N . ILE A 1 156 ? -3.130 17.647 19.282 1.00 93.75 156 ILE A N 1
ATOM 1279 C CA . ILE A 1 156 ? -2.798 17.014 20.569 1.00 93.75 156 ILE A CA 1
ATOM 1280 C C . ILE A 1 156 ? -1.303 17.148 20.893 1.00 93.75 156 ILE A C 1
ATOM 1282 O O . ILE A 1 156 ? -0.434 16.676 20.154 1.00 93.75 156 ILE A O 1
ATOM 1286 N N . ASN A 1 157 ? -0.969 17.740 22.041 1.00 90.62 157 ASN A N 1
ATOM 1287 C CA . ASN A 1 157 ? 0.423 17.816 22.481 1.00 90.62 157 ASN A CA 1
ATOM 1288 C C . ASN A 1 157 ? 0.977 16.393 22.698 1.00 90.62 157 ASN A C 1
ATOM 1290 O O . ASN A 1 157 ? 0.321 15.591 23.364 1.00 90.62 157 ASN A O 1
ATOM 1294 N N . PRO A 1 158 ? 2.184 16.052 22.202 1.00 86.81 158 PRO A N 1
ATOM 1295 C CA . PRO A 1 158 ? 2.775 14.731 22.420 1.00 86.81 158 PRO A CA 1
ATOM 1296 C C . PRO A 1 158 ? 2.829 14.283 23.889 1.00 86.81 158 PRO A C 1
ATOM 1298 O O . PRO A 1 158 ? 2.772 13.084 24.153 1.00 86.81 158 PRO A O 1
ATOM 1301 N N . LYS A 1 159 ? 2.925 15.222 24.843 1.00 88.62 159 LYS A N 1
ATOM 1302 C CA . LYS A 1 159 ? 2.907 14.918 26.285 1.00 88.62 159 LYS A CA 1
ATOM 1303 C C . LYS A 1 159 ? 1.542 14.447 26.791 1.00 88.62 159 LYS A C 1
ATOM 1305 O O . LYS A 1 159 ? 1.506 13.622 27.696 1.00 88.62 159 LYS A O 1
ATOM 1310 N N . ASP A 1 160 ? 0.466 14.910 26.162 1.00 92.50 160 ASP A N 1
ATOM 1311 C CA . ASP A 1 160 ? -0.918 14.647 26.569 1.00 92.50 160 ASP A CA 1
ATOM 1312 C C . ASP A 1 160 ? -1.526 13.464 25.796 1.00 92.50 160 ASP A C 1
ATOM 1314 O O . ASP A 1 160 ? -2.682 13.103 25.992 1.00 92.50 160 ASP A O 1
ATOM 1318 N N . MET A 1 161 ? -0.754 12.837 24.900 1.00 89.88 161 MET A N 1
ATOM 1319 C CA . MET A 1 161 ? -1.230 11.775 24.008 1.00 89.88 161 MET A CA 1
ATOM 1320 C C . MET A 1 161 ? -1.833 10.589 24.771 1.00 89.88 161 MET A C 1
ATOM 1322 O O . MET A 1 161 ? -2.816 10.004 24.324 1.00 89.88 161 MET A O 1
ATOM 1326 N N . LYS A 1 162 ? -1.270 10.233 25.933 1.00 90.75 162 LYS A N 1
ATOM 1327 C CA . LYS A 1 162 ? -1.806 9.136 26.751 1.00 90.75 162 LYS A CA 1
ATOM 1328 C C . LYS A 1 162 ? -3.179 9.482 27.318 1.00 90.75 162 LYS A C 1
ATOM 1330 O O . LYS A 1 162 ? -4.094 8.670 27.216 1.00 90.75 162 LYS A O 1
ATOM 1335 N N . GLN A 1 163 ? -3.320 10.688 27.862 1.00 94.50 163 GLN A N 1
ATOM 1336 C CA . GLN A 1 163 ? -4.573 11.198 28.403 1.00 94.50 163 GLN A CA 1
ATOM 1337 C C . GLN A 1 163 ? -5.621 11.358 27.302 1.00 94.50 163 GLN A C 1
ATOM 1339 O O . GLN A 1 163 ? -6.759 10.958 27.502 1.00 94.50 163 GLN A O 1
ATOM 1344 N N . PHE A 1 164 ? -5.239 11.844 26.119 1.00 95.56 164 PHE A N 1
ATOM 1345 C CA . PHE A 1 164 ? -6.136 11.935 24.966 1.00 95.56 164 PHE A CA 1
ATOM 1346 C C . PHE A 1 164 ? -6.671 10.559 24.534 1.00 95.56 164 PHE A C 1
ATOM 1348 O O . PHE A 1 164 ? -7.870 10.388 24.324 1.00 95.56 164 PHE A O 1
ATOM 1355 N N . ILE A 1 165 ? -5.801 9.550 24.440 1.00 93.31 165 ILE A N 1
ATOM 1356 C CA . ILE A 1 165 ? -6.212 8.184 24.085 1.00 93.31 165 ILE A CA 1
ATOM 1357 C C . ILE A 1 165 ? -7.148 7.600 25.153 1.00 93.31 165 ILE A C 1
ATOM 1359 O O . ILE A 1 165 ? -8.167 7.002 24.806 1.00 93.31 165 ILE A O 1
ATOM 1363 N N . ALA A 1 166 ? -6.831 7.795 26.436 1.00 94.00 166 ALA A N 1
ATOM 1364 C CA . ALA A 1 166 ? -7.682 7.385 27.552 1.00 94.00 166 ALA A CA 1
ATOM 1365 C C . ALA A 1 166 ? -9.033 8.124 27.553 1.00 94.00 166 ALA A C 1
ATOM 1367 O O . ALA A 1 166 ? -10.067 7.506 27.802 1.00 94.00 166 ALA A O 1
ATOM 1368 N N . TYR A 1 167 ? -9.054 9.408 27.189 1.00 96.19 167 TYR A N 1
ATOM 1369 C CA . TYR A 1 167 ? -10.273 10.197 27.022 1.00 96.19 167 TYR A CA 1
ATOM 1370 C C . TYR A 1 167 ? -11.151 9.641 25.897 1.00 96.19 167 TYR A C 1
ATOM 1372 O O . TYR A 1 167 ? -12.331 9.375 26.112 1.00 96.19 167 TYR A O 1
ATOM 1380 N N . GLY A 1 168 ? -10.569 9.362 24.726 1.00 95.81 168 GLY A N 1
ATOM 1381 C CA . GLY A 1 168 ? -11.281 8.727 23.614 1.00 95.81 168 GLY A CA 1
ATOM 1382 C C . GLY A 1 168 ? -11.829 7.343 23.961 1.00 95.81 168 GLY A C 1
ATOM 1383 O O . GLY A 1 168 ? -12.971 7.025 23.625 1.00 95.81 168 GLY A O 1
ATOM 1384 N N . ALA A 1 169 ? -11.051 6.529 24.681 1.00 95.19 169 ALA A N 1
ATOM 1385 C CA . ALA A 1 169 ? -11.521 5.249 25.204 1.00 95.19 169 ALA A CA 1
ATOM 1386 C C . ALA A 1 169 ? -12.672 5.432 26.212 1.00 95.19 169 ALA A C 1
ATOM 1388 O O . ALA A 1 169 ? -13.642 4.683 26.163 1.00 95.19 169 ALA A O 1
ATOM 1389 N N . SER A 1 170 ? -12.620 6.457 27.063 1.00 96.25 170 SER A N 1
ATOM 1390 C CA . SER A 1 170 ? -13.670 6.758 28.046 1.00 96.25 170 SER A CA 1
ATOM 1391 C C . SER A 1 170 ? -14.970 7.228 27.375 1.00 96.25 170 SER A C 1
ATOM 1393 O O . SER A 1 170 ? -16.037 6.696 27.671 1.00 96.25 170 SER A O 1
ATOM 1395 N N . LYS A 1 171 ? -14.900 8.132 26.385 1.00 95.75 171 LYS A N 1
ATOM 1396 C CA . LYS A 1 171 ? -16.065 8.543 25.568 1.00 95.75 171 LYS A CA 1
ATOM 1397 C C . LYS A 1 171 ? -16.702 7.345 24.864 1.00 95.75 171 LYS A C 1
ATOM 1399 O O . LYS A 1 171 ? -17.923 7.215 24.834 1.00 95.75 171 LYS A O 1
ATOM 1404 N N . ARG A 1 172 ? -15.873 6.436 24.343 1.00 94.69 172 ARG A N 1
ATOM 1405 C CA . ARG A 1 172 ? -16.337 5.186 23.738 1.00 94.69 172 ARG A CA 1
ATOM 1406 C C . ARG A 1 172 ? -16.987 4.246 24.756 1.00 94.69 172 ARG A C 1
ATOM 1408 O O . ARG A 1 172 ? -17.989 3.621 24.435 1.00 94.69 172 ARG A O 1
ATOM 1415 N N . ALA A 1 173 ? -16.433 4.136 25.961 1.00 94.12 173 ALA A N 1
ATOM 1416 C CA . ALA A 1 173 ? -17.004 3.325 27.031 1.00 94.12 173 ALA A CA 1
ATOM 1417 C C . ALA A 1 173 ? -18.410 3.812 27.421 1.00 94.12 173 ALA A C 1
ATOM 1419 O O . ALA A 1 173 ? -19.305 2.984 27.541 1.00 94.12 173 ALA A O 1
ATOM 1420 N N . LEU A 1 174 ? -18.635 5.131 27.496 1.00 93.19 174 LEU A N 1
ATOM 1421 C CA . LEU A 1 174 ? -19.970 5.702 27.731 1.00 93.19 174 LEU A CA 1
ATOM 1422 C C . LEU A 1 174 ? -20.988 5.321 26.644 1.00 93.19 174 LEU A C 1
ATOM 1424 O O . LEU A 1 174 ? -22.145 5.060 26.960 1.00 93.19 174 LEU A O 1
ATOM 1428 N N . ASP A 1 175 ? -20.578 5.284 25.373 1.00 88.94 175 ASP A N 1
ATOM 1429 C CA . ASP A 1 175 ? -21.434 4.829 24.264 1.00 88.94 175 ASP A CA 1
ATOM 1430 C C . ASP A 1 175 ? -21.796 3.339 24.389 1.00 88.94 175 ASP A C 1
ATOM 1432 O O . ASP A 1 175 ? -22.941 2.941 24.183 1.00 88.94 175 ASP A O 1
ATOM 1436 N N . LEU A 1 176 ? -20.824 2.509 24.774 1.00 87.19 176 LEU A N 1
ATOM 1437 C CA . LEU A 1 176 ? -21.035 1.077 24.985 1.00 87.19 176 LEU A CA 1
ATOM 1438 C C . LEU A 1 176 ? -21.920 0.785 26.201 1.00 87.19 176 LEU A C 1
ATOM 1440 O O . LEU A 1 176 ? -22.760 -0.111 26.126 1.00 87.19 176 LEU A O 1
ATOM 1444 N N . GLU A 1 177 ? -21.774 1.562 27.273 1.00 87.75 177 GLU A N 1
ATOM 1445 C CA . GLU A 1 177 ? -22.575 1.440 28.494 1.00 87.75 177 GLU A CA 1
ATOM 1446 C C . GLU A 1 177 ? -24.065 1.670 28.211 1.00 87.75 177 GLU A C 1
ATOM 1448 O O . GLU A 1 177 ? -24.902 0.875 28.632 1.00 87.75 177 GLU A O 1
ATOM 1453 N N . LYS A 1 178 ? -24.405 2.684 27.397 1.00 86.12 178 LYS A N 1
ATOM 1454 C CA . LYS A 1 178 ? -25.794 2.950 26.960 1.00 86.12 178 LYS A CA 1
ATOM 1455 C C . LYS A 1 178 ? -26.440 1.768 26.235 1.00 86.12 178 LYS A C 1
ATOM 1457 O O . LYS A 1 178 ? -27.658 1.668 26.193 1.00 86.12 178 LYS A O 1
ATOM 1462 N N . ARG A 1 179 ? -25.624 0.891 25.650 1.00 83.50 179 ARG A N 1
ATOM 1463 C CA . ARG A 1 179 ? -26.043 -0.293 24.889 1.00 83.50 179 ARG A CA 1
ATOM 1464 C C . ARG A 1 179 ? -25.915 -1.587 25.702 1.00 83.50 179 ARG A C 1
ATOM 1466 O O . ARG A 1 179 ? -26.053 -2.666 25.132 1.00 83.50 179 ARG A O 1
ATOM 1473 N N . GLY A 1 180 ? -25.575 -1.501 26.993 1.00 82.31 180 GLY A N 1
ATOM 1474 C CA . GLY A 1 180 ? -25.365 -2.656 27.871 1.00 82.31 180 GLY A CA 1
ATOM 1475 C C . GLY A 1 180 ? -24.145 -3.517 27.513 1.00 82.31 180 GLY A C 1
ATOM 1476 O O . GLY A 1 180 ? -24.105 -4.702 27.844 1.00 82.31 180 GLY A O 1
ATOM 1477 N N . ILE A 1 181 ? -23.150 -2.968 26.803 1.00 81.25 181 ILE A N 1
ATOM 1478 C CA . ILE A 1 181 ? -21.976 -3.719 26.335 1.00 81.25 181 ILE A CA 1
ATOM 1479 C C . ILE A 1 181 ? -20.807 -3.524 27.302 1.00 81.25 181 ILE A C 1
ATOM 1481 O O . ILE A 1 181 ? -20.249 -2.434 27.404 1.00 81.25 181 ILE A O 1
ATOM 1485 N N . GLU A 1 182 ? -20.350 -4.614 27.929 1.00 85.25 182 GLU A N 1
ATOM 1486 C CA . GLU A 1 182 ? -19.229 -4.575 28.877 1.00 85.25 182 GLU A CA 1
ATOM 1487 C C . GLU A 1 182 ? -17.940 -4.018 28.236 1.00 85.25 182 GLU A C 1
ATOM 1489 O O . GLU A 1 182 ? -17.323 -4.626 27.351 1.00 85.25 182 GLU A O 1
ATOM 1494 N N . HIS A 1 183 ? -17.496 -2.854 28.705 1.00 88.50 183 HIS A N 1
ATOM 1495 C CA . HIS A 1 183 ? -16.362 -2.131 28.130 1.00 88.50 183 HIS A CA 1
ATOM 1496 C C . HIS A 1 183 ? -15.036 -2.386 28.873 1.00 88.50 183 HIS A C 1
ATOM 1498 O O . HIS A 1 183 ? -13.973 -2.297 28.254 1.00 88.50 183 HIS A O 1
ATOM 1504 N N . GLY A 1 184 ? -15.086 -2.811 30.139 1.00 84.00 184 GLY A N 1
ATOM 1505 C CA . GLY A 1 184 ? -13.917 -3.204 30.940 1.00 84.00 184 GLY A CA 1
ATOM 1506 C C . GLY A 1 184 ? -13.221 -2.065 31.690 1.00 84.00 184 GLY A C 1
ATOM 1507 O O . GLY A 1 184 ? -12.082 -2.227 32.120 1.00 84.00 184 GLY A O 1
ATOM 1508 N N . PHE A 1 185 ? -13.914 -0.939 31.855 1.00 88.75 185 PHE A N 1
ATOM 1509 C CA . PHE A 1 185 ? -13.515 0.170 32.724 1.00 88.75 185 PHE A CA 1
ATOM 1510 C C . PHE A 1 185 ? -14.542 0.302 33.852 1.00 88.75 185 PHE A C 1
ATOM 1512 O O . PHE A 1 185 ? -15.677 -0.139 33.690 1.00 88.75 185 PHE A O 1
ATOM 1519 N N . ASP A 1 186 ? -14.161 0.910 34.971 1.00 89.06 186 ASP A N 1
ATOM 1520 C CA . ASP A 1 186 ? -15.129 1.320 35.988 1.00 89.06 186 ASP A CA 1
ATOM 1521 C C . ASP A 1 186 ? -15.893 2.562 35.497 1.00 89.06 186 ASP A C 1
ATOM 1523 O O . ASP A 1 186 ? -15.287 3.498 34.970 1.00 89.06 186 ASP A O 1
ATOM 1527 N N . ILE A 1 187 ? -17.224 2.557 35.603 1.00 90.19 187 ILE A N 1
ATOM 1528 C CA . ILE A 1 187 ? -18.063 3.611 35.017 1.00 90.19 187 ILE A CA 1
ATOM 1529 C C . ILE A 1 187 ? -17.901 4.961 35.727 1.00 90.19 187 ILE A C 1
ATOM 1531 O O . ILE A 1 187 ? -18.005 6.005 35.079 1.00 90.19 187 ILE A O 1
ATOM 1535 N N . ASP A 1 188 ? -17.610 4.967 37.029 1.00 90.56 188 ASP A N 1
ATOM 1536 C CA . ASP A 1 188 ? -17.404 6.203 37.782 1.00 90.56 188 ASP A CA 1
ATOM 1537 C C . ASP A 1 188 ? -16.048 6.819 37.425 1.00 90.56 188 ASP A C 1
ATOM 1539 O O . ASP A 1 188 ? -15.948 8.034 37.231 1.00 90.56 188 ASP A O 1
ATOM 1543 N N . ASP A 1 189 ? -15.027 5.979 37.217 1.00 90.06 189 ASP A N 1
ATOM 1544 C CA . ASP A 1 189 ? -13.736 6.421 36.683 1.00 90.06 189 ASP A CA 1
ATOM 1545 C C . ASP A 1 189 ? -13.888 7.009 35.274 1.00 90.06 189 ASP A C 1
ATOM 1547 O O . ASP A 1 189 ? -13.305 8.052 34.977 1.00 90.06 189 ASP A O 1
ATOM 1551 N N . VAL A 1 190 ? -14.682 6.365 34.409 1.00 93.06 190 VAL A N 1
ATOM 1552 C CA . VAL A 1 190 ? -14.958 6.840 33.044 1.00 93.06 190 VAL A CA 1
ATOM 1553 C C . VAL A 1 190 ? -15.621 8.216 33.070 1.00 93.06 190 VAL A C 1
ATOM 1555 O O . VAL A 1 190 ? -15.155 9.120 32.374 1.00 93.06 190 VAL A O 1
ATOM 1558 N N . LYS A 1 191 ? -16.676 8.397 33.876 1.00 93.50 191 LYS A N 1
ATOM 1559 C CA . LYS A 1 191 ? -17.370 9.689 34.020 1.00 93.50 191 LYS A CA 1
ATOM 1560 C C . LYS A 1 191 ? -16.421 10.767 34.531 1.00 93.50 191 LYS A C 1
ATOM 1562 O O . LYS A 1 191 ? -16.287 11.805 33.891 1.00 93.50 191 LYS A O 1
ATOM 1567 N N . TYR A 1 192 ? -15.673 10.476 35.597 1.00 92.25 192 TYR A N 1
ATOM 1568 C CA . TYR A 1 192 ? -14.665 11.392 36.130 1.00 92.25 192 TYR A CA 1
ATOM 1569 C C . TYR A 1 192 ? -13.628 11.799 35.074 1.00 92.25 192 TYR A C 1
ATOM 1571 O O . TYR A 1 192 ? -13.261 12.970 34.976 1.00 92.25 192 TYR A O 1
ATOM 1579 N N . PHE A 1 193 ? -13.139 10.845 34.278 1.00 91.06 193 PHE A N 1
ATOM 1580 C CA . PHE A 1 193 ? -12.123 11.112 33.263 1.00 91.06 193 PHE A CA 1
ATOM 1581 C C . PHE A 1 193 ? -12.660 11.998 32.138 1.00 91.06 193 PHE A C 1
ATOM 1583 O O . PHE A 1 193 ? -11.964 12.912 31.693 1.00 91.06 193 PHE A O 1
ATOM 1590 N N . VAL A 1 194 ? -13.894 11.743 31.691 1.00 93.88 194 VAL A N 1
ATOM 1591 C CA . VAL A 1 194 ? -14.566 12.560 30.675 1.00 93.88 194 VAL A CA 1
ATOM 1592 C C . VAL A 1 194 ? -14.827 13.970 31.197 1.00 93.88 194 VAL A C 1
ATOM 1594 O O . VAL A 1 194 ? -14.522 14.920 30.484 1.00 93.88 194 VAL A O 1
ATOM 1597 N N . ASP A 1 195 ? -15.279 14.124 32.441 1.00 94.00 195 ASP A N 1
ATOM 1598 C CA . ASP A 1 195 ? -15.527 15.439 33.045 1.00 94.00 195 ASP A CA 1
ATOM 1599 C C . ASP A 1 195 ? -14.229 16.237 33.246 1.00 94.00 195 ASP A C 1
ATOM 1601 O O . ASP A 1 195 ? -14.179 17.440 33.001 1.00 94.00 195 ASP A O 1
ATOM 1605 N N . LYS A 1 196 ? -13.146 15.568 33.664 1.00 93.88 196 LYS A N 1
ATOM 1606 C CA . LYS A 1 196 ? -11.844 16.204 33.916 1.00 93.88 196 LYS A CA 1
ATOM 1607 C C . LYS A 1 196 ? -11.148 16.662 32.635 1.00 93.88 196 LYS A C 1
ATOM 1609 O O . LYS A 1 196 ? -10.511 17.714 32.630 1.00 93.88 196 LYS A O 1
ATOM 1614 N N . TYR A 1 197 ? -11.181 15.833 31.594 1.00 92.50 197 TYR A N 1
ATOM 1615 C CA . TYR A 1 197 ? -10.407 16.049 30.368 1.00 92.50 197 TYR A CA 1
ATOM 1616 C C . TYR A 1 197 ? -11.242 16.545 29.183 1.00 92.50 197 TYR A C 1
ATOM 1618 O O . TYR A 1 197 ? -10.668 16.918 28.158 1.00 92.50 197 TYR A O 1
ATOM 1626 N N . GLY A 1 198 ? -12.568 16.572 29.312 1.00 92.38 198 GLY A N 1
ATOM 1627 C CA . GLY A 1 198 ? -13.494 17.001 28.273 1.00 92.38 198 GLY A CA 1
ATOM 1628 C C . GLY A 1 198 ? -13.222 18.420 27.795 1.00 92.38 198 GLY A C 1
ATOM 1629 O O . GLY A 1 198 ? -13.168 19.363 28.581 1.00 92.38 198 GLY A O 1
ATOM 1630 N N . ASN A 1 199 ? -13.013 18.567 26.489 1.00 94.25 199 ASN A N 1
ATOM 1631 C CA . ASN A 1 199 ? -12.843 19.859 25.836 1.00 94.25 199 ASN A CA 1
ATOM 1632 C C . ASN A 1 199 ? -13.117 19.742 24.330 1.00 94.25 199 ASN A C 1
ATOM 1634 O O . ASN A 1 199 ? -12.849 18.702 23.723 1.00 94.25 199 ASN A O 1
ATOM 1638 N N . GLU A 1 200 ? -13.567 20.842 23.719 1.00 94.88 200 GLU A N 1
ATOM 1639 C CA . GLU A 1 200 ? -13.934 20.899 22.293 1.00 94.88 200 GLU A CA 1
ATOM 1640 C C . GLU A 1 200 ? -12.794 20.469 21.364 1.00 94.88 200 GLU A C 1
ATOM 1642 O O . GLU A 1 200 ? -13.011 19.821 20.342 1.00 94.88 200 GLU A O 1
ATOM 1647 N N . LYS A 1 201 ? -11.548 20.789 21.729 1.00 95.50 201 LYS A N 1
ATOM 1648 C CA . LYS A 1 201 ? -10.376 20.443 20.923 1.00 95.50 201 LYS A CA 1
ATOM 1649 C C . LYS A 1 201 ? -10.152 18.930 20.874 1.00 95.50 201 LYS A C 1
ATOM 1651 O O . LYS A 1 201 ? -9.809 18.414 19.816 1.00 95.50 201 LYS A O 1
ATOM 1656 N N . TRP A 1 202 ? -10.303 18.215 21.988 1.00 96.25 202 TRP A N 1
ATOM 1657 C CA . TRP A 1 202 ? -10.152 16.756 22.014 1.00 96.25 202 TRP A CA 1
ATOM 1658 C C . TRP A 1 202 ? -11.346 16.065 21.363 1.00 96.25 202 TRP A C 1
ATOM 1660 O O . TRP A 1 202 ? -11.140 15.092 20.640 1.00 96.25 202 TRP A O 1
ATOM 1670 N N . ASP A 1 203 ? -12.555 16.597 21.544 1.00 96.44 203 ASP A N 1
ATOM 1671 C CA . ASP A 1 203 ? -13.750 16.101 20.857 1.00 96.44 203 ASP A CA 1
ATOM 1672 C C . ASP A 1 203 ? -13.613 16.225 19.332 1.00 96.44 203 ASP A C 1
ATOM 1674 O O . ASP A 1 203 ? -13.747 15.226 18.635 1.00 96.44 203 ASP A O 1
ATOM 1678 N N . SER A 1 204 ? -13.169 17.376 18.816 1.00 97.06 204 SER A N 1
ATOM 1679 C CA . SER A 1 204 ? -12.927 17.562 17.377 1.00 97.06 204 SER A CA 1
ATOM 1680 C C . SER A 1 204 ? -11.882 16.590 16.802 1.00 97.06 204 SER A C 1
ATOM 1682 O O . SER A 1 204 ? -11.993 16.138 15.658 1.00 97.06 204 SER A O 1
ATOM 1684 N N . VAL A 1 205 ? -10.861 16.222 17.587 1.00 97.38 205 VAL A N 1
ATOM 1685 C CA . VAL A 1 205 ? -9.883 15.202 17.170 1.00 97.38 205 VAL A CA 1
ATOM 1686 C C . VAL A 1 205 ? -10.517 13.806 17.157 1.00 97.38 205 VAL A C 1
ATOM 1688 O O . VAL A 1 205 ? -10.239 13.032 16.241 1.00 97.38 205 VAL A O 1
ATOM 1691 N N . LEU A 1 206 ? -11.379 13.469 18.124 1.00 97.38 206 LEU A N 1
ATOM 1692 C CA . LEU A 1 206 ? -12.123 12.201 18.129 1.00 97.38 206 LEU A CA 1
ATOM 1693 C C . LEU A 1 206 ? -13.125 12.108 16.973 1.00 97.38 206 LEU A C 1
ATOM 1695 O O . LEU A 1 206 ? -13.251 11.035 16.376 1.00 97.38 206 LEU A O 1
ATOM 1699 N N . ASP A 1 207 ? -13.773 13.213 16.612 1.00 97.25 207 ASP A N 1
ATOM 1700 C CA . ASP A 1 207 ? -14.640 13.294 15.434 1.00 97.25 207 ASP A CA 1
ATOM 1701 C C . ASP A 1 207 ? -13.831 13.011 14.166 1.00 97.25 207 ASP A C 1
ATOM 1703 O O . ASP A 1 207 ? -14.212 12.164 13.360 1.00 97.25 207 ASP A O 1
ATOM 1707 N N . GLY A 1 208 ? -12.642 13.614 14.044 1.00 97.62 208 GLY A N 1
ATOM 1708 C CA . GLY A 1 208 ? -11.716 13.330 12.947 1.00 97.62 208 GLY A CA 1
ATOM 1709 C C . GLY A 1 208 ? -11.267 11.863 12.890 1.00 97.62 208 GLY A C 1
ATOM 1710 O O . GLY A 1 208 ? -11.187 11.287 11.808 1.00 97.62 208 GLY A O 1
ATOM 1711 N N . ILE A 1 209 ? -11.005 11.218 14.034 1.00 97.62 209 ILE A N 1
ATOM 1712 C CA . ILE A 1 209 ? -10.674 9.778 14.096 1.00 97.62 209 ILE A CA 1
ATOM 1713 C C . ILE A 1 209 ? -11.870 8.914 13.667 1.00 97.62 209 ILE A C 1
ATOM 1715 O O . ILE A 1 209 ? -11.699 7.885 12.998 1.00 97.62 209 ILE A O 1
ATOM 1719 N N . THR A 1 210 ? -13.077 9.324 14.047 1.00 97.19 210 THR A N 1
ATOM 1720 C CA . THR A 1 210 ? -14.321 8.631 13.702 1.00 97.19 210 THR A CA 1
ATOM 1721 C C . THR A 1 210 ? -14.599 8.746 12.203 1.00 97.19 210 THR A C 1
ATOM 1723 O O . THR A 1 210 ? -14.838 7.728 11.553 1.00 97.19 210 THR A O 1
ATOM 1726 N N . GLU A 1 211 ? -14.447 9.939 11.625 1.00 96.94 211 GLU A N 1
ATOM 1727 C CA . GLU A 1 211 ? -14.511 10.193 10.181 1.00 96.94 211 GLU A CA 1
ATOM 1728 C C . GLU A 1 211 ? -13.465 9.364 9.417 1.00 96.94 211 GLU A C 1
ATOM 1730 O O . GLU A 1 211 ? -13.800 8.634 8.481 1.00 96.94 211 GLU A O 1
ATOM 1735 N N . TRP A 1 212 ? -12.212 9.376 9.884 1.00 96.94 212 TRP A N 1
ATOM 1736 C CA . TRP A 1 212 ? -11.117 8.583 9.318 1.00 96.94 212 TRP A CA 1
ATOM 1737 C C . TRP A 1 212 ? -11.432 7.084 9.280 1.00 96.94 212 TRP A C 1
ATOM 1739 O O . TRP A 1 212 ? -11.195 6.407 8.277 1.00 96.94 212 TRP A O 1
ATOM 1749 N N . SER A 1 213 ? -12.016 6.563 10.361 1.00 95.75 213 SER A N 1
ATOM 1750 C CA . SER A 1 213 ? -12.460 5.167 10.442 1.00 95.75 213 SER A CA 1
ATOM 1751 C C . SER A 1 213 ? -13.664 4.905 9.530 1.00 95.75 213 SER A C 1
ATOM 1753 O O . SER A 1 213 ? -13.778 3.830 8.937 1.00 95.75 213 SER A O 1
ATOM 1755 N N . GLY A 1 214 ? -14.530 5.907 9.363 1.00 95.88 214 GLY A N 1
ATOM 1756 C CA . GLY A 1 214 ? -15.643 5.911 8.423 1.00 95.88 214 GLY A CA 1
ATOM 1757 C C . GLY A 1 214 ? -15.198 5.717 6.974 1.00 95.88 214 GLY A C 1
ATOM 1758 O O . GLY A 1 214 ? -15.808 4.916 6.271 1.00 95.88 214 GLY A O 1
ATOM 1759 N N . HIS A 1 215 ? -14.093 6.334 6.544 1.00 97.00 215 HIS A N 1
ATOM 1760 C CA . HIS A 1 215 ? -13.555 6.131 5.192 1.00 97.00 215 HIS A CA 1
ATOM 1761 C C . HIS A 1 215 ? -13.132 4.676 4.920 1.00 97.00 215 HIS A C 1
ATOM 1763 O O . HIS A 1 215 ? -13.324 4.172 3.810 1.00 97.00 215 HIS A O 1
ATOM 1769 N N . LEU A 1 216 ? -12.594 3.972 5.927 1.00 94.31 216 LEU A N 1
ATOM 1770 C CA . LEU A 1 216 ? -12.267 2.543 5.822 1.00 94.31 216 LEU A CA 1
ATOM 1771 C C . LEU A 1 216 ? -13.533 1.686 5.695 1.00 94.31 216 LEU A C 1
ATOM 1773 O O . LEU A 1 216 ? -13.561 0.735 4.912 1.00 94.31 216 LEU A O 1
ATOM 1777 N N . LEU A 1 217 ? -14.588 2.033 6.440 1.00 93.56 217 LEU A N 1
ATOM 1778 C CA . LEU A 1 217 ? -15.896 1.388 6.326 1.00 93.56 217 LEU A CA 1
ATOM 1779 C C . LEU A 1 217 ? -16.504 1.618 4.936 1.00 93.56 217 LEU A C 1
ATOM 1781 O O . LEU A 1 217 ? -16.980 0.671 4.311 1.00 93.56 217 LEU A O 1
ATOM 1785 N N . ASP A 1 218 ? -16.421 2.843 4.418 1.00 95.19 218 ASP A N 1
ATOM 1786 C CA . ASP A 1 218 ? -16.936 3.198 3.095 1.00 95.19 218 ASP A CA 1
ATOM 1787 C C . ASP A 1 218 ? -16.199 2.456 1.975 1.00 95.19 218 ASP A C 1
ATOM 1789 O O . ASP A 1 218 ? -16.813 2.078 0.979 1.00 95.19 218 ASP A O 1
ATOM 1793 N N . TRP A 1 219 ? -14.907 2.163 2.149 1.00 94.50 219 TRP A N 1
ATOM 1794 C CA . TRP A 1 219 ? -14.176 1.298 1.223 1.00 94.50 219 TRP A CA 1
ATOM 1795 C C . TRP A 1 219 ? -14.741 -0.132 1.227 1.00 94.50 219 TRP A C 1
ATOM 1797 O O . TRP A 1 219 ? -14.998 -0.703 0.168 1.00 94.50 219 TRP A O 1
ATOM 1807 N N . VAL A 1 220 ? -15.030 -0.711 2.398 1.00 91.25 220 VAL A N 1
ATOM 1808 C CA . VAL A 1 220 ? -15.686 -2.032 2.479 1.00 91.25 220 VAL A CA 1
ATOM 1809 C C . VAL A 1 220 ? -17.060 -2.019 1.793 1.00 91.25 220 VAL A C 1
ATOM 1811 O O . VAL A 1 220 ? -17.409 -2.990 1.116 1.00 91.25 220 VAL A O 1
ATOM 1814 N N . VAL A 1 221 ? -17.814 -0.920 1.913 1.00 90.69 221 VAL A N 1
ATOM 1815 C CA . VAL A 1 221 ? -19.101 -0.729 1.221 1.00 90.69 221 VAL A CA 1
ATOM 1816 C C . VAL A 1 221 ? -18.917 -0.669 -0.295 1.00 90.69 221 VAL A C 1
ATOM 1818 O O . VAL A 1 221 ? -19.577 -1.421 -1.010 1.00 90.69 221 VAL A O 1
ATOM 1821 N N . ARG A 1 222 ? -17.998 0.166 -0.803 1.00 92.75 222 ARG A N 1
ATOM 1822 C CA . ARG A 1 222 ? -17.705 0.275 -2.248 1.00 92.75 222 ARG A CA 1
ATOM 1823 C C . ARG A 1 222 ? -17.186 -1.033 -2.842 1.00 92.75 222 ARG A C 1
ATOM 1825 O O . ARG A 1 222 ? -17.516 -1.368 -3.976 1.00 92.75 222 ARG A O 1
ATOM 1832 N N . ALA A 1 223 ? -16.452 -1.817 -2.055 1.00 90.31 223 ALA A N 1
ATOM 1833 C CA . ALA A 1 223 ? -16.036 -3.161 -2.438 1.00 90.31 223 ALA A CA 1
ATOM 1834 C C . ALA A 1 223 ? -17.205 -4.162 -2.528 1.00 90.31 223 ALA A C 1
ATOM 1836 O O . ALA A 1 223 ? -17.039 -5.215 -3.134 1.00 90.31 223 ALA A O 1
ATOM 1837 N N . GLY A 1 224 ? -18.372 -3.857 -1.947 1.00 84.56 224 GLY A N 1
ATOM 1838 C CA . GLY A 1 224 ? -19.549 -4.733 -1.917 1.00 84.56 224 GLY A CA 1
ATOM 1839 C C . GLY A 1 224 ? -19.626 -5.652 -0.694 1.00 84.56 224 GLY A C 1
ATOM 1840 O O . GLY A 1 224 ? -20.486 -6.535 -0.649 1.00 84.56 224 GLY A O 1
ATOM 1841 N N . GLY A 1 225 ? -18.745 -5.449 0.293 1.00 81.50 225 GLY A N 1
ATOM 1842 C CA . GLY A 1 225 ? -18.641 -6.265 1.507 1.00 81.50 225 GLY A CA 1
ATOM 1843 C C . GLY A 1 225 ? -19.632 -5.910 2.610 1.00 81.50 225 GLY A C 1
ATOM 1844 O O . GLY A 1 225 ? -19.761 -6.666 3.570 1.00 81.50 225 GLY A O 1
ATOM 1845 N N . LEU A 1 226 ? -20.302 -4.766 2.483 1.00 81.94 226 LEU A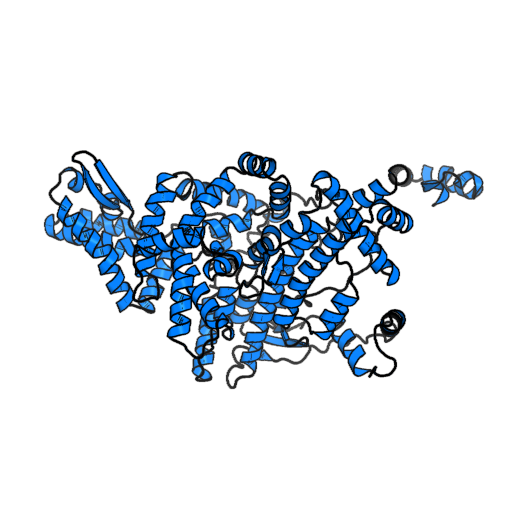 N 1
ATOM 1846 C CA . LEU A 1 226 ? -21.302 -4.262 3.416 1.00 81.94 226 LEU A CA 1
ATOM 1847 C C . LEU A 1 226 ? -22.317 -3.410 2.643 1.00 81.94 226 LEU A C 1
ATOM 1849 O O . LEU A 1 226 ? -21.930 -2.689 1.722 1.00 81.94 226 LEU A O 1
ATOM 1853 N N . GLY A 1 227 ? -23.602 -3.497 2.983 1.00 80.12 227 GLY A N 1
ATOM 1854 C CA . GLY A 1 227 ? -24.616 -2.630 2.387 1.00 80.12 227 GLY A CA 1
ATOM 1855 C C . GLY A 1 227 ? -24.579 -1.207 2.960 1.00 80.12 227 GLY A C 1
ATOM 1856 O O . GLY A 1 227 ? -23.988 -0.934 4.008 1.00 80.12 227 GLY A O 1
ATOM 1857 N N . LYS A 1 228 ? -25.171 -0.257 2.225 1.00 84.31 228 LYS A N 1
ATOM 1858 C CA . LYS A 1 228 ? -25.137 1.173 2.583 1.00 84.31 228 LYS A CA 1
ATOM 1859 C C . LYS A 1 228 ? -25.939 1.475 3.852 1.00 84.31 228 LYS A C 1
ATOM 1861 O O . LYS A 1 228 ? -25.511 2.306 4.647 1.00 84.31 228 LYS A O 1
ATOM 1866 N N . GLN A 1 229 ? -27.080 0.810 4.035 1.00 77.62 229 GLN A N 1
ATOM 1867 C CA . GLN A 1 229 ? -27.937 0.993 5.209 1.00 77.62 229 GLN A CA 1
ATOM 1868 C C . GLN A 1 229 ? -27.258 0.448 6.468 1.00 77.62 229 GLN A C 1
ATOM 1870 O O . GLN A 1 229 ? -27.209 1.131 7.485 1.00 77.62 229 GLN A O 1
ATOM 1875 N N . GLU A 1 230 ? -26.629 -0.724 6.377 1.00 75.94 230 GLU A N 1
ATOM 1876 C CA . GLU A 1 230 ? -25.874 -1.319 7.477 1.00 75.94 230 GLU A CA 1
ATOM 1877 C C . GLU A 1 230 ? -24.668 -0.457 7.851 1.00 75.94 230 GLU A C 1
ATOM 1879 O O . GLU A 1 230 ? -24.392 -0.254 9.029 1.00 75.94 230 GLU A O 1
ATOM 1884 N N . ALA A 1 231 ? -23.961 0.102 6.866 1.00 84.12 231 ALA A N 1
ATOM 1885 C CA . ALA A 1 231 ? -22.867 1.031 7.130 1.00 84.12 231 ALA A CA 1
ATOM 1886 C C . ALA A 1 231 ? -23.338 2.318 7.822 1.00 84.12 231 ALA A C 1
ATOM 1888 O O . ALA A 1 231 ? -22.654 2.799 8.725 1.00 84.12 231 ALA A O 1
ATOM 1889 N N . LYS A 1 232 ? -24.505 2.854 7.431 1.00 85.38 232 LYS A N 1
ATOM 1890 C CA . LYS A 1 232 ? -25.122 4.015 8.087 1.00 85.38 232 LYS A CA 1
ATOM 1891 C C . LYS A 1 232 ? -25.450 3.702 9.547 1.00 85.38 232 LYS A C 1
ATOM 1893 O O . LYS A 1 232 ? -24.999 4.431 10.423 1.00 85.38 232 LYS A O 1
ATOM 1898 N N . LEU A 1 233 ? -26.104 2.568 9.803 1.00 82.31 233 LEU A N 1
ATOM 1899 C CA . LEU A 1 233 ? -26.418 2.110 11.157 1.00 82.31 233 LEU A CA 1
ATOM 1900 C C . LEU A 1 233 ? -25.148 1.910 11.997 1.00 82.31 233 LEU A C 1
ATOM 1902 O O . LEU A 1 233 ? -25.095 2.303 13.156 1.00 82.31 233 LEU A O 1
ATOM 1906 N N . ILE A 1 234 ? -24.084 1.341 11.420 1.00 83.62 234 ILE A N 1
ATOM 1907 C CA . ILE A 1 234 ? -22.793 1.214 12.110 1.00 83.62 234 ILE A CA 1
ATOM 1908 C C . ILE A 1 234 ? -22.222 2.593 12.457 1.00 83.62 234 ILE A C 1
ATOM 1910 O O . ILE A 1 234 ? -21.677 2.747 13.543 1.00 83.62 234 ILE A O 1
ATOM 1914 N N . LYS A 1 235 ? -22.327 3.599 11.588 1.00 88.50 235 LYS A N 1
ATOM 1915 C CA . LYS A 1 235 ? -21.862 4.958 11.907 1.00 88.50 235 LYS A CA 1
ATOM 1916 C C . LYS A 1 235 ? -22.703 5.588 13.027 1.00 88.50 235 LYS A C 1
ATOM 1918 O O . LYS A 1 235 ? -22.135 6.109 13.979 1.00 88.50 235 LYS A O 1
ATOM 1923 N N . GLU A 1 236 ? -24.026 5.460 12.964 1.00 85.12 236 GLU A N 1
ATOM 1924 C CA . GLU A 1 236 ? -24.962 5.988 13.972 1.00 85.12 236 GLU A CA 1
ATOM 1925 C C . GLU A 1 236 ? -24.782 5.337 15.351 1.00 85.12 236 GLU A C 1
ATOM 1927 O O . GLU A 1 236 ? -24.760 6.028 16.363 1.00 85.12 236 GLU A O 1
ATOM 1932 N N . LEU A 1 237 ? -24.565 4.018 15.397 1.00 83.81 237 LEU A N 1
ATOM 1933 C CA . LEU A 1 237 ? -24.302 3.271 16.633 1.00 83.81 237 LEU A CA 1
ATOM 1934 C C . LEU A 1 237 ? -22.910 3.520 17.224 1.00 83.81 237 LEU A C 1
ATOM 1936 O O . LEU A 1 237 ? -22.587 2.960 18.272 1.00 83.81 237 LEU A O 1
ATOM 1940 N N . ASN A 1 238 ? -22.036 4.239 16.520 1.00 87.62 238 ASN A N 1
ATOM 1941 C CA . ASN A 1 238 ? -20.669 4.488 16.957 1.00 87.62 238 ASN A CA 1
ATOM 1942 C C . ASN A 1 238 ? -20.287 5.964 16.728 1.00 87.62 238 ASN A C 1
ATOM 1944 O O . ASN A 1 238 ? -19.335 6.228 15.989 1.00 87.62 238 ASN A O 1
ATOM 1948 N N . PRO A 1 239 ? -20.988 6.918 17.378 1.00 89.81 239 PRO A N 1
ATOM 1949 C CA . PRO A 1 239 ? -20.785 8.358 17.176 1.00 89.81 239 PRO A CA 1
ATOM 1950 C C . PRO A 1 239 ? -19.382 8.820 17.590 1.00 89.81 239 PRO A C 1
ATOM 1952 O O . PRO A 1 239 ? -18.853 9.774 17.036 1.00 89.81 239 PRO A O 1
ATOM 1955 N N . VAL A 1 240 ? -18.759 8.103 18.531 1.00 91.81 240 VAL A N 1
ATOM 1956 C CA . VAL A 1 240 ? -17.322 8.168 18.807 1.00 91.81 240 VAL A CA 1
ATOM 1957 C C . VAL A 1 240 ? -16.756 6.773 18.591 1.00 91.81 240 VAL A C 1
ATOM 1959 O O . VAL A 1 240 ? -17.127 5.828 19.300 1.00 91.81 240 VAL A O 1
ATOM 1962 N N . TYR A 1 241 ? -15.852 6.626 17.623 1.00 93.12 241 TYR A N 1
ATOM 1963 C CA . TYR A 1 241 ? -15.236 5.341 17.313 1.00 93.12 241 TYR A CA 1
ATOM 1964 C C . TYR A 1 241 ? -13.786 5.270 17.796 1.00 93.12 241 TYR A C 1
ATOM 1966 O O . TYR A 1 241 ? -12.888 5.919 17.269 1.00 93.12 241 TYR A O 1
ATOM 1974 N N . MET A 1 242 ? -13.558 4.393 18.775 1.00 92.94 242 MET A N 1
ATOM 1975 C CA . MET A 1 242 ? -12.237 3.948 19.212 1.00 92.94 242 MET A CA 1
ATOM 1976 C C . MET A 1 242 ? -12.262 2.424 19.363 1.00 92.94 242 MET A C 1
ATOM 1978 O O . MET A 1 242 ? -13.198 1.878 19.956 1.00 92.94 242 MET A O 1
ATOM 1982 N N . PRO A 1 243 ? -11.271 1.699 18.828 1.00 89.94 243 PRO A N 1
ATOM 1983 C CA . PRO A 1 243 ? -11.323 0.247 18.820 1.00 89.94 243 PRO A CA 1
ATOM 1984 C C . PRO A 1 243 ? -10.925 -0.377 20.155 1.00 89.94 243 PRO A C 1
ATOM 1986 O O . PRO A 1 243 ? -9.876 -0.081 20.716 1.00 89.94 243 PRO A O 1
ATOM 1989 N N . PHE A 1 244 ? -11.748 -1.318 20.619 1.00 89.88 244 PHE A N 1
ATOM 1990 C CA . PHE A 1 244 ? -11.562 -2.060 21.870 1.00 89.88 244 PHE A CA 1
ATOM 1991 C C . PHE A 1 244 ? -11.026 -3.474 21.587 1.00 89.88 244 PHE A C 1
ATOM 1993 O O . PHE A 1 244 ? -11.581 -4.482 22.037 1.00 89.88 244 PHE A O 1
ATOM 2000 N N . LYS A 1 245 ? -9.956 -3.578 20.782 1.00 84.94 245 LYS A N 1
ATOM 2001 C CA . LYS A 1 245 ? -9.266 -4.865 20.580 1.00 84.94 245 LYS A CA 1
ATOM 2002 C C . LYS A 1 245 ? -8.661 -5.289 21.921 1.00 84.94 245 LYS A C 1
ATOM 2004 O O . LYS A 1 245 ? -7.927 -4.519 22.525 1.00 84.94 245 LYS A O 1
ATOM 2009 N N . ARG A 1 246 ? -8.974 -6.493 22.403 1.00 79.50 246 ARG A N 1
ATOM 2010 C CA . ARG A 1 246 ? -8.512 -6.973 23.718 1.00 79.50 246 ARG A CA 1
ATOM 2011 C C . ARG A 1 246 ? -7.085 -7.515 23.652 1.00 79.50 246 ARG A C 1
ATOM 2013 O O . ARG A 1 246 ? -6.740 -8.208 22.694 1.00 79.50 246 ARG A O 1
ATOM 2020 N N . ALA A 1 247 ? -6.295 -7.244 24.689 1.00 65.12 247 ALA A N 1
ATOM 2021 C CA . ALA A 1 247 ? -5.023 -7.917 24.921 1.00 65.12 247 ALA A CA 1
ATOM 2022 C C . ALA A 1 247 ? -5.301 -9.326 25.477 1.00 65.12 247 ALA A C 1
ATOM 2024 O O . ALA A 1 247 ? -6.015 -9.490 26.470 1.00 65.12 247 ALA A O 1
ATOM 2025 N N . PHE A 1 248 ? -4.781 -10.360 24.815 1.00 63.00 248 PHE A N 1
ATOM 2026 C CA . PHE A 1 248 ? -4.905 -11.744 25.276 1.00 63.00 248 PHE A CA 1
ATOM 2027 C C . PHE A 1 248 ? -3.633 -12.126 26.029 1.00 63.00 248 PHE A C 1
ATOM 2029 O O . PHE A 1 248 ? -2.574 -12.217 25.419 1.00 63.00 248 PHE A O 1
ATOM 2036 N N . ILE A 1 249 ? -3.764 -12.329 27.343 1.00 43.06 249 ILE A N 1
ATOM 2037 C CA . ILE A 1 249 ? -2.631 -12.506 28.262 1.00 43.06 249 ILE A CA 1
ATOM 2038 C C . ILE A 1 249 ? -2.040 -13.932 28.206 1.00 43.06 249 ILE A C 1
ATOM 2040 O O . ILE A 1 249 ? -0.876 -14.082 28.541 1.00 43.06 249 ILE A O 1
ATOM 2044 N N . ASP A 1 250 ? -2.763 -14.960 27.724 1.00 36.88 250 ASP A N 1
ATOM 2045 C CA . ASP A 1 250 ? -2.278 -16.357 27.837 1.00 36.88 250 ASP A CA 1
ATOM 2046 C C . ASP A 1 250 ? -2.752 -17.375 26.773 1.00 36.88 250 ASP A C 1
ATOM 2048 O O . ASP A 1 250 ? -2.537 -18.575 26.928 1.00 36.88 250 ASP A O 1
ATOM 2052 N N . ASP A 1 251 ? -3.329 -16.955 25.642 1.00 32.44 251 ASP A N 1
ATOM 2053 C CA . ASP A 1 251 ? -3.759 -17.915 24.612 1.00 32.44 251 ASP A CA 1
ATOM 2054 C C . ASP A 1 251 ? -2.776 -17.999 23.441 1.00 32.44 251 ASP A C 1
ATOM 2056 O O . ASP A 1 251 ? -2.886 -17.316 22.418 1.00 32.44 251 ASP A O 1
ATOM 2060 N N . LEU A 1 252 ? -1.882 -18.987 23.536 1.00 28.14 252 LEU A N 1
ATOM 2061 C CA . LEU A 1 252 ? -1.115 -19.573 22.426 1.00 28.14 252 LEU A CA 1
ATOM 2062 C C . LEU A 1 252 ? -2.007 -20.130 21.283 1.00 28.14 252 LEU A C 1
ATOM 2064 O O . LEU A 1 252 ? -1.499 -20.703 20.317 1.00 28.14 252 LEU A O 1
ATOM 2068 N N . LEU A 1 253 ? -3.330 -19.960 21.370 1.00 26.48 253 LEU A N 1
ATOM 2069 C CA . LEU A 1 253 ? -4.343 -20.539 20.492 1.00 26.48 253 LEU A CA 1
ATOM 2070 C C . LEU A 1 253 ? -4.840 -19.617 19.366 1.00 26.48 253 LEU A C 1
ATOM 2072 O O . LEU A 1 253 ? -5.537 -20.095 18.476 1.00 26.48 253 LEU A O 1
ATOM 2076 N N . VAL A 1 254 ? -4.436 -18.343 19.289 1.00 29.50 254 VAL A N 1
ATOM 2077 C CA . VAL A 1 254 ? -4.892 -17.459 18.184 1.00 29.50 254 VAL A CA 1
ATOM 2078 C C . VAL A 1 254 ? -4.011 -17.552 16.921 1.00 29.50 254 VAL A C 1
ATOM 2080 O O . VAL A 1 254 ? -4.375 -17.049 15.860 1.00 29.50 254 VAL A O 1
ATOM 2083 N N . VAL A 1 255 ? -2.889 -18.284 16.964 1.00 28.45 255 VAL A N 1
ATOM 2084 C CA . VAL A 1 255 ? -2.023 -18.513 15.781 1.00 28.45 255 VAL A CA 1
ATOM 2085 C C . VAL A 1 255 ? -2.359 -19.821 15.040 1.00 28.45 255 VAL A C 1
ATOM 2087 O O . VAL A 1 255 ? -1.748 -20.131 14.020 1.00 28.45 255 VAL A O 1
ATOM 2090 N N . GLN A 1 256 ? -3.398 -20.563 15.446 1.00 25.34 256 GLN A N 1
ATOM 2091 C CA . GLN A 1 256 ? -4.010 -21.593 14.590 1.00 25.34 256 GLN A CA 1
ATOM 2092 C C . GLN A 1 256 ? -4.972 -20.968 13.568 1.00 25.34 256 GLN A C 1
ATOM 2094 O O . GLN A 1 256 ? -6.118 -21.366 13.391 1.00 25.34 256 GLN A O 1
ATOM 2099 N N . GLY A 1 257 ? -4.476 -19.985 12.825 1.00 28.17 257 GLY A N 1
ATOM 2100 C CA . GLY A 1 257 ? -5.055 -19.650 11.541 1.00 28.17 257 GLY A CA 1
ATOM 2101 C C . GLY A 1 257 ? -4.579 -20.667 10.512 1.00 28.17 257 GLY A C 1
ATOM 2102 O O . GLY A 1 257 ? -3.643 -20.366 9.781 1.00 28.17 257 GLY A O 1
ATOM 2103 N N . GLY A 1 258 ? -5.202 -21.848 10.472 1.00 25.69 258 GLY A N 1
ATOM 2104 C CA . GLY A 1 258 ? -4.945 -22.876 9.462 1.00 25.69 258 GLY A CA 1
ATOM 2105 C C . GLY A 1 258 ? -4.969 -22.321 8.034 1.00 25.69 258 GLY A C 1
ATOM 2106 O O . GLY A 1 258 ? -5.563 -21.274 7.776 1.00 25.69 258 GLY A O 1
ATOM 2107 N N . ALA A 1 259 ? -4.319 -23.051 7.130 1.00 27.23 259 ALA A N 1
ATOM 2108 C CA . ALA A 1 259 ? -4.083 -22.760 5.715 1.00 27.23 259 ALA A CA 1
ATOM 2109 C C . ALA A 1 259 ? -5.341 -22.545 4.831 1.00 27.23 259 ALA A C 1
ATOM 2111 O O . ALA A 1 259 ? -5.246 -22.636 3.614 1.00 27.23 259 ALA A O 1
ATOM 2112 N N . GLY A 1 260 ? -6.505 -22.253 5.419 1.00 33.03 260 GLY A N 1
ATOM 2113 C CA . GLY A 1 260 ? -7.678 -21.735 4.720 1.00 33.03 260 GLY A CA 1
ATOM 2114 C C . GLY A 1 260 ? -7.545 -20.225 4.545 1.00 33.03 260 GLY A C 1
ATOM 2115 O O . GLY A 1 260 ? -7.404 -19.488 5.531 1.00 33.03 260 GLY A O 1
ATOM 2116 N N . GLY A 1 261 ? -7.532 -19.780 3.290 1.00 43.38 261 GLY A N 1
ATOM 2117 C CA . GLY A 1 261 ? -7.382 -18.378 2.928 1.00 43.38 261 GLY A CA 1
ATOM 2118 C C . GLY A 1 261 ? -8.458 -17.491 3.551 1.00 43.38 261 GLY A C 1
ATOM 2119 O O . GLY A 1 261 ? -9.541 -17.927 3.931 1.00 43.38 261 GLY A O 1
ATOM 2120 N N . MET A 1 262 ? -8.160 -16.198 3.646 1.00 38.81 262 MET A N 1
ATOM 2121 C CA . MET A 1 262 ? -9.062 -15.185 4.210 1.00 38.81 262 MET A CA 1
ATOM 2122 C C . MET A 1 262 ? -10.430 -15.098 3.506 1.00 38.81 262 MET A C 1
ATOM 2124 O O . MET A 1 262 ? -11.343 -14.505 4.069 1.00 38.81 262 MET A O 1
ATOM 2128 N N . VAL A 1 263 ? -10.578 -15.696 2.319 1.00 43.44 263 VAL A N 1
ATOM 2129 C CA . VAL A 1 263 ? -11.847 -15.803 1.580 1.00 43.44 263 VAL A CA 1
ATOM 2130 C C . VAL A 1 263 ? -12.876 -16.676 2.332 1.00 43.44 263 VAL A C 1
ATOM 2132 O O . VAL A 1 263 ? -14.073 -16.409 2.268 1.00 43.44 263 VAL A O 1
ATOM 2135 N N . ASP A 1 264 ? -12.421 -17.631 3.153 1.00 41.25 264 ASP A N 1
ATOM 2136 C CA . ASP A 1 264 ? -13.292 -18.491 3.975 1.00 41.25 264 ASP A CA 1
ATOM 2137 C C . ASP A 1 264 ? -13.626 -17.911 5.354 1.00 41.25 264 ASP A C 1
ATOM 2139 O O . ASP A 1 264 ? -14.496 -18.419 6.069 1.00 41.25 264 ASP A O 1
ATOM 2143 N N . ARG A 1 265 ? -12.936 -16.844 5.778 1.00 51.22 265 ARG A N 1
ATOM 2144 C CA . ARG A 1 265 ? -13.130 -16.254 7.109 1.00 51.22 265 ARG A CA 1
ATOM 2145 C C . ARG A 1 265 ? -14.132 -15.113 7.023 1.00 51.22 265 ARG A C 1
ATOM 2147 O O . ARG A 1 265 ? -13.783 -13.971 6.743 1.00 51.22 265 ARG A O 1
ATOM 2154 N N . GLY A 1 266 ? -15.384 -15.490 7.271 1.00 50.00 266 GLY A N 1
ATOM 2155 C CA . GLY A 1 266 ? -16.575 -14.651 7.232 1.00 50.00 266 GLY A CA 1
ATOM 2156 C C . GLY A 1 266 ? -16.445 -13.265 7.879 1.00 50.00 266 GLY A C 1
ATOM 2157 O O . GLY A 1 266 ? -15.752 -13.070 8.877 1.00 50.00 266 GLY A O 1
ATOM 2158 N N . GLN A 1 267 ? -17.193 -12.342 7.270 1.00 55.44 267 GLN A N 1
ATOM 2159 C CA . GLN A 1 267 ? -17.464 -10.947 7.632 1.00 55.44 267 GLN A CA 1
ATOM 2160 C C . GLN A 1 267 ? -16.261 -9.980 7.653 1.00 55.44 267 GLN A C 1
ATOM 2162 O O . GLN A 1 267 ? -15.256 -10.129 8.363 1.00 55.44 267 GLN A O 1
ATOM 2167 N N . ALA A 1 268 ? -16.388 -8.913 6.854 1.00 62.25 268 ALA A N 1
ATOM 2168 C CA . ALA A 1 268 ? -15.414 -7.828 6.812 1.00 62.25 268 ALA A CA 1
ATOM 2169 C C . ALA A 1 268 ? -15.374 -7.060 8.143 1.00 62.25 268 ALA A C 1
ATOM 2171 O O . ALA A 1 268 ? -14.289 -6.854 8.697 1.00 62.25 268 ALA A O 1
ATOM 2172 N N . ILE A 1 269 ? -16.556 -6.755 8.682 1.00 73.19 269 ILE A N 1
ATOM 2173 C CA . ILE A 1 269 ? -16.788 -6.060 9.951 1.00 73.19 269 ILE A CA 1
ATOM 2174 C C . ILE A 1 269 ? -17.249 -7.064 11.010 1.00 73.19 269 ILE A C 1
ATOM 2176 O O . ILE A 1 269 ? -18.016 -7.971 10.707 1.00 73.19 269 ILE A O 1
ATOM 2180 N N . LYS A 1 270 ? -16.773 -6.920 12.250 1.00 74.94 270 LYS A N 1
ATOM 2181 C CA . LYS A 1 270 ? -17.151 -7.792 13.371 1.00 74.94 270 LYS A CA 1
ATOM 2182 C C . LYS A 1 270 ? -18.026 -7.031 14.358 1.00 74.94 270 LYS A C 1
ATOM 2184 O O . LYS A 1 270 ? -17.712 -5.889 14.686 1.00 74.94 270 LYS A O 1
ATOM 2189 N N . ALA A 1 271 ? -19.058 -7.692 14.880 1.00 69.56 271 ALA A N 1
ATOM 2190 C CA . ALA A 1 271 ? -19.803 -7.186 16.026 1.00 69.56 271 ALA A CA 1
ATOM 2191 C C . ALA A 1 271 ? -18.883 -7.084 17.253 1.00 69.56 271 ALA A C 1
ATOM 2193 O O . ALA A 1 271 ? -18.059 -7.974 17.503 1.00 69.56 271 ALA A O 1
ATOM 2194 N N . ILE A 1 272 ? -19.020 -5.999 18.014 1.00 77.12 272 ILE A N 1
ATOM 2195 C CA . ILE A 1 272 ? -18.311 -5.854 19.282 1.00 77.12 272 ILE A CA 1
ATOM 2196 C C . ILE A 1 272 ? -18.868 -6.863 20.292 1.00 77.12 272 ILE A C 1
ATOM 2198 O O . ILE A 1 272 ? -20.076 -7.061 20.387 1.00 77.12 272 ILE A O 1
ATOM 2202 N N . LYS A 1 273 ? -17.973 -7.518 21.033 1.00 75.06 273 LYS A N 1
ATOM 2203 C CA . LYS A 1 273 ? -18.328 -8.371 22.169 1.00 75.06 273 LYS A CA 1
ATOM 2204 C C . LYS A 1 273 ? -17.802 -7.725 23.442 1.00 75.06 273 LYS A C 1
ATOM 2206 O O . LYS A 1 273 ? -16.635 -7.321 23.475 1.00 75.06 273 LYS A O 1
ATOM 2211 N N . GLY A 1 274 ? -18.661 -7.632 24.454 1.00 73.25 274 GLY A N 1
ATOM 2212 C CA . GLY A 1 274 ? -18.290 -7.105 25.763 1.00 73.25 274 GLY A CA 1
ATOM 2213 C C . GLY A 1 274 ? -17.188 -7.939 26.421 1.00 73.25 274 GLY A C 1
ATOM 2214 O O . GLY A 1 274 ? -17.086 -9.145 26.178 1.00 73.25 274 GLY A O 1
ATOM 2215 N N . SER A 1 275 ? -16.303 -7.288 27.178 1.00 79.88 275 SER A N 1
ATOM 2216 C CA . SER A 1 275 ? -15.262 -7.958 27.961 1.00 79.88 275 SER A CA 1
ATOM 2217 C C . SER A 1 275 ? -14.646 -7.028 29.009 1.00 79.88 275 SER A C 1
ATOM 2219 O O . SER A 1 275 ? -14.336 -5.878 28.712 1.00 79.88 275 SER A O 1
ATOM 2221 N N . GLY A 1 276 ? -14.338 -7.572 30.188 1.00 77.69 276 GLY A N 1
ATOM 2222 C CA . GLY A 1 276 ? -13.530 -6.909 31.220 1.00 77.69 276 GLY A CA 1
ATOM 2223 C C . GLY A 1 276 ? -12.007 -6.877 30.988 1.00 77.69 276 GLY A C 1
ATOM 2224 O O . GLY A 1 276 ? -11.271 -6.420 31.857 1.00 77.69 276 GLY A O 1
ATOM 2225 N N . ARG A 1 277 ? -11.491 -7.401 29.864 1.00 78.62 277 ARG A N 1
ATOM 2226 C CA . ARG A 1 277 ? -10.035 -7.485 29.609 1.00 78.62 277 ARG A CA 1
ATOM 2227 C C . ARG A 1 277 ? -9.417 -6.129 29.243 1.00 78.62 277 ARG A C 1
ATOM 2229 O O . ARG A 1 277 ? -10.095 -5.336 28.582 1.00 78.62 277 ARG A O 1
ATOM 2236 N N . PRO A 1 278 ? -8.114 -5.920 29.519 1.00 78.00 278 PRO A N 1
ATOM 2237 C CA . PRO A 1 278 ? -7.378 -4.772 29.003 1.00 78.00 278 PRO A CA 1
ATOM 2238 C C . PRO A 1 278 ? -7.503 -4.643 27.483 1.00 78.00 278 PRO A C 1
ATOM 2240 O O . PRO A 1 278 ? -7.552 -5.646 26.755 1.00 78.00 278 PRO A O 1
ATOM 2243 N N . ILE A 1 279 ? -7.564 -3.406 27.000 1.00 84.75 279 ILE A N 1
ATOM 2244 C CA . ILE A 1 279 ? -7.579 -3.111 25.566 1.00 84.75 279 ILE A CA 1
ATOM 2245 C C . ILE A 1 279 ? -6.156 -2.842 25.076 1.00 84.75 279 ILE A C 1
ATOM 2247 O O . ILE A 1 279 ? -5.345 -2.244 25.773 1.00 84.75 279 ILE A O 1
ATOM 2251 N N . ILE A 1 280 ? -5.840 -3.267 23.857 1.00 79.62 280 ILE A N 1
ATOM 2252 C CA . ILE A 1 280 ? -4.650 -2.806 23.137 1.00 79.62 280 ILE A CA 1
ATOM 2253 C C . ILE A 1 280 ? -4.818 -1.308 22.892 1.00 79.62 280 ILE A C 1
ATOM 2255 O O . ILE A 1 280 ? -5.942 -0.856 22.658 1.00 79.62 280 ILE A O 1
ATOM 2259 N N . ASN A 1 281 ? -3.717 -0.551 22.894 1.00 84.50 281 ASN A N 1
ATOM 2260 C CA . ASN A 1 281 ? -3.712 0.859 22.518 1.00 84.50 281 ASN A CA 1
ATOM 2261 C C . ASN A 1 281 ? -4.654 1.132 21.320 1.00 84.50 281 ASN A C 1
ATOM 2263 O O . ASN A 1 281 ? -4.421 0.602 20.224 1.00 84.50 281 ASN A O 1
ATOM 2267 N N . PRO A 1 282 ? -5.722 1.936 21.502 1.00 90.75 282 PRO A N 1
ATOM 2268 C CA . PRO A 1 282 ? -6.703 2.193 20.454 1.00 90.75 282 PRO A CA 1
ATOM 2269 C C . PRO A 1 282 ? -6.093 2.716 19.150 1.00 90.75 282 PRO A C 1
ATOM 2271 O O . PRO A 1 282 ? -6.531 2.328 18.071 1.00 90.75 282 PRO A O 1
ATOM 2274 N N . ILE A 1 283 ? -5.037 3.529 19.219 1.00 88.44 283 ILE A N 1
ATOM 2275 C CA . ILE A 1 283 ? -4.379 4.078 18.029 1.00 88.44 283 ILE A CA 1
ATOM 2276 C C . ILE A 1 283 ? -3.599 2.994 17.276 1.00 88.44 283 ILE A C 1
ATOM 2278 O O . ILE A 1 283 ? -3.699 2.894 16.057 1.00 88.44 283 ILE A O 1
ATOM 2282 N N . GLU A 1 284 ? -2.888 2.110 17.978 1.00 78.56 284 GLU A N 1
ATOM 2283 C CA . GLU A 1 284 ? -2.250 0.936 17.359 1.00 78.56 284 GLU A CA 1
ATOM 2284 C C . GLU A 1 284 ? -3.298 -0.014 16.746 1.00 78.56 284 GLU A C 1
ATOM 2286 O O . GLU A 1 284 ? -3.142 -0.556 15.645 1.00 78.56 284 GLU A O 1
ATOM 2291 N N . SER A 1 285 ? -4.432 -0.155 17.430 1.00 83.31 285 SER A N 1
ATOM 2292 C CA . SER A 1 285 ? -5.576 -0.930 16.963 1.00 83.31 285 SER A CA 1
ATOM 2293 C C . SER A 1 285 ? -6.238 -0.330 15.714 1.00 83.31 285 SER A C 1
ATOM 2295 O O . SER A 1 285 ? -6.709 -1.099 14.874 1.00 83.31 285 SER A O 1
ATOM 2297 N N . LEU A 1 286 ? -6.256 0.999 15.547 1.00 88.00 286 LEU A N 1
ATOM 2298 C CA . LEU A 1 286 ? -6.703 1.674 14.318 1.00 88.00 286 LEU A CA 1
ATOM 2299 C C . LEU A 1 286 ? -5.752 1.386 13.151 1.00 88.00 286 LEU A C 1
ATOM 2301 O O . LEU A 1 286 ? -6.198 0.999 12.074 1.00 88.00 286 LEU A O 1
ATOM 2305 N N . ILE A 1 287 ? -4.439 1.496 13.377 1.00 81.94 287 ILE A N 1
ATOM 2306 C CA . ILE A 1 287 ? -3.405 1.243 12.359 1.00 81.94 287 ILE A CA 1
ATOM 2307 C C . ILE A 1 287 ? -3.481 -0.202 11.843 1.00 81.94 287 ILE A C 1
ATOM 2309 O O . ILE A 1 287 ? -3.472 -0.443 10.631 1.00 81.94 287 ILE A O 1
ATOM 2313 N N . SER A 1 288 ? -3.581 -1.175 12.756 1.00 78.25 288 SER A N 1
ATOM 2314 C CA . SER A 1 288 ? -3.738 -2.585 12.376 1.00 78.25 288 SER A CA 1
ATOM 2315 C C . SER A 1 288 ? -5.058 -2.832 11.639 1.00 78.25 288 SER A C 1
ATOM 2317 O O . SER A 1 288 ? -5.067 -3.526 10.623 1.00 78.25 288 SER A O 1
ATOM 2319 N N . GLN A 1 289 ? -6.162 -2.221 12.089 1.00 82.12 289 GLN A N 1
ATOM 2320 C CA . GLN A 1 289 ? -7.459 -2.346 11.418 1.00 82.12 289 GLN A CA 1
ATOM 2321 C C . GLN A 1 289 ? -7.489 -1.744 10.027 1.00 82.12 289 GLN A C 1
ATOM 2323 O O . GLN A 1 289 ? -8.085 -2.361 9.153 1.00 82.12 289 GLN A O 1
ATOM 2328 N N . ALA A 1 290 ? -6.848 -0.599 9.791 1.00 86.19 290 ALA A N 1
ATOM 2329 C CA . ALA A 1 290 ? -6.781 -0.018 8.454 1.00 86.19 290 ALA A CA 1
ATOM 2330 C C . ALA A 1 290 ? -6.207 -1.027 7.457 1.00 86.19 290 ALA A C 1
ATOM 2332 O O . ALA A 1 290 ? -6.825 -1.324 6.438 1.00 86.19 290 ALA A O 1
ATOM 2333 N N . THR A 1 291 ? -5.077 -1.646 7.807 1.00 81.94 291 THR A N 1
ATOM 2334 C CA . THR A 1 291 ? -4.444 -2.674 6.970 1.00 81.94 291 THR A CA 1
ATOM 2335 C C . THR A 1 291 ? -5.362 -3.884 6.757 1.00 81.94 291 THR A C 1
ATOM 2337 O O . THR A 1 291 ? -5.509 -4.359 5.631 1.00 81.94 291 THR A O 1
ATOM 2340 N N . GLU A 1 292 ? -6.001 -4.377 7.824 1.00 76.81 292 GLU A N 1
ATOM 2341 C CA . GLU A 1 292 ? -6.923 -5.520 7.767 1.00 76.81 292 GLU A CA 1
ATOM 2342 C C . GLU A 1 292 ? -8.156 -5.233 6.891 1.00 76.81 292 GLU A C 1
ATOM 2344 O O . GLU A 1 292 ? -8.539 -6.075 6.076 1.00 76.81 292 GLU A O 1
ATOM 2349 N N . LEU A 1 293 ? -8.779 -4.061 7.045 1.00 82.94 293 LEU A N 1
ATOM 2350 C CA . LEU A 1 293 ? -9.984 -3.663 6.316 1.00 82.94 293 LEU A CA 1
ATOM 2351 C C . LEU A 1 293 ? -9.691 -3.384 4.844 1.00 82.94 293 LEU A C 1
ATOM 2353 O O . LEU A 1 293 ? -10.440 -3.865 3.999 1.00 82.94 293 LEU A O 1
ATOM 2357 N N . ILE A 1 294 ? -8.583 -2.710 4.524 1.00 86.19 294 ILE A N 1
ATOM 2358 C CA . ILE A 1 294 ? -8.157 -2.482 3.134 1.00 86.19 294 ILE A CA 1
ATOM 2359 C C . ILE A 1 294 ? -7.896 -3.822 2.436 1.00 86.19 294 ILE A C 1
ATOM 2361 O O . ILE A 1 294 ? -8.421 -4.066 1.350 1.00 86.19 294 ILE A O 1
ATOM 2365 N N . ALA A 1 295 ? -7.148 -4.733 3.074 1.00 81.25 295 ALA A N 1
ATOM 2366 C CA . ALA A 1 295 ? -6.873 -6.058 2.510 1.00 81.25 295 ALA A CA 1
ATOM 2367 C C . ALA A 1 295 ? -8.163 -6.860 2.268 1.00 81.25 295 ALA A C 1
ATOM 2369 O O . ALA A 1 295 ? -8.308 -7.531 1.245 1.00 81.25 295 ALA A O 1
ATOM 2370 N N . LYS A 1 296 ? -9.118 -6.785 3.202 1.00 80.31 296 LYS A N 1
ATOM 2371 C CA . LYS A 1 296 ? -10.438 -7.409 3.055 1.00 80.31 296 LYS A CA 1
ATOM 2372 C C . LYS A 1 296 ? -11.246 -6.776 1.923 1.00 80.31 296 LYS A C 1
ATOM 2374 O O . LYS A 1 296 ? -11.775 -7.517 1.103 1.00 80.31 296 LYS A O 1
ATOM 2379 N N . ALA A 1 297 ? -11.320 -5.448 1.850 1.00 87.00 297 ALA A N 1
ATOM 2380 C CA . ALA A 1 297 ? -12.054 -4.731 0.810 1.00 87.00 297 ALA A CA 1
ATOM 2381 C C . ALA A 1 297 ? -11.517 -5.073 -0.589 1.00 87.00 297 ALA A C 1
ATOM 2383 O O . ALA A 1 297 ? -12.290 -5.444 -1.468 1.00 87.00 297 ALA A O 1
ATOM 2384 N N . GLN A 1 298 ? -10.193 -5.076 -0.771 1.00 87.00 298 GLN A N 1
ATOM 2385 C CA . GLN A 1 298 ? -9.554 -5.486 -2.027 1.00 87.00 298 GLN A CA 1
ATOM 2386 C C . GLN A 1 298 ? -9.946 -6.912 -2.437 1.00 87.00 298 GLN A C 1
ATOM 2388 O O . GLN A 1 298 ? -10.321 -7.149 -3.584 1.00 87.00 298 GLN A O 1
ATOM 2393 N N . LYS A 1 299 ? -9.918 -7.865 -1.498 1.00 81.81 299 LYS A N 1
ATOM 2394 C CA . LYS A 1 299 ? -10.322 -9.253 -1.770 1.00 81.81 299 LYS A CA 1
ATOM 2395 C C . LYS A 1 299 ? -11.794 -9.387 -2.101 1.00 81.81 299 LYS A C 1
ATOM 2397 O O . LYS A 1 299 ? -12.124 -10.146 -3.001 1.00 81.81 299 LYS A O 1
ATOM 2402 N N . ILE A 1 300 ? -12.661 -8.680 -1.382 1.00 84.69 300 ILE A N 1
ATOM 2403 C CA . ILE A 1 300 ? -14.098 -8.695 -1.653 1.00 84.69 300 ILE A CA 1
ATOM 2404 C C . ILE A 1 300 ? -14.359 -8.157 -3.061 1.00 84.69 300 ILE A C 1
ATOM 2406 O O . ILE A 1 300 ? -15.060 -8.806 -3.833 1.00 84.69 300 ILE A O 1
ATOM 2410 N N . LYS A 1 301 ? -13.724 -7.040 -3.439 1.00 89.69 301 LYS A N 1
ATOM 2411 C CA . LYS A 1 301 ? -13.850 -6.485 -4.789 1.00 89.69 301 LYS A CA 1
ATOM 2412 C C . LYS A 1 301 ? -13.373 -7.480 -5.851 1.00 89.69 301 LYS A C 1
ATOM 2414 O O . LYS A 1 301 ? -14.120 -7.790 -6.764 1.00 89.69 301 LYS A O 1
ATOM 2419 N N . ILE A 1 302 ? -12.187 -8.063 -5.697 1.00 88.19 302 ILE A N 1
ATOM 2420 C CA . ILE A 1 302 ? -11.668 -9.067 -6.642 1.00 88.19 302 ILE A CA 1
ATOM 2421 C C . ILE A 1 302 ? -12.580 -10.303 -6.719 1.00 88.19 302 ILE A C 1
ATOM 2423 O O . ILE A 1 302 ? -12.871 -10.793 -7.806 1.00 88.19 302 ILE A O 1
ATOM 2427 N N . ALA A 1 303 ? -13.034 -10.823 -5.578 1.00 84.56 303 ALA A N 1
ATOM 2428 C CA . ALA A 1 303 ? -13.890 -12.004 -5.528 1.00 84.56 303 ALA A CA 1
ATOM 2429 C C . ALA A 1 303 ? -15.267 -11.735 -6.155 1.00 84.56 303 ALA A C 1
ATOM 2431 O O . ALA A 1 303 ? -15.768 -12.568 -6.902 1.00 84.56 303 ALA A O 1
ATOM 2432 N N . SER A 1 304 ? -15.858 -10.563 -5.904 1.00 87.38 304 SER A N 1
ATOM 2433 C CA . SER A 1 304 ? -17.116 -10.156 -6.543 1.00 87.38 304 SER A CA 1
ATOM 2434 C C . SER A 1 304 ? -16.982 -10.022 -8.057 1.00 87.38 304 SER A C 1
ATOM 2436 O O . SER A 1 304 ? -17.877 -10.474 -8.754 1.00 87.38 304 SER A O 1
ATOM 2438 N N . MET A 1 305 ? -15.849 -9.532 -8.570 1.00 90.19 305 MET A N 1
ATOM 2439 C CA . MET A 1 305 ? -15.586 -9.502 -10.015 1.00 90.19 305 MET A CA 1
ATOM 2440 C C . MET A 1 305 ? -15.525 -10.911 -10.621 1.00 90.19 305 MET A C 1
ATOM 2442 O O . MET A 1 305 ? -16.075 -11.151 -11.689 1.00 90.19 305 MET A O 1
ATOM 2446 N N . TRP A 1 306 ? -14.906 -11.878 -9.933 1.00 88.00 306 TRP A N 1
ATOM 2447 C CA . TRP A 1 306 ? -14.957 -13.280 -10.366 1.00 88.00 306 TRP A CA 1
ATOM 2448 C C . TRP A 1 306 ? -16.379 -13.846 -10.334 1.00 88.00 306 TRP A C 1
ATOM 2450 O O . TRP A 1 306 ? -16.766 -14.570 -11.247 1.00 88.00 306 TRP A O 1
ATOM 2460 N N . ALA A 1 307 ? -17.160 -13.503 -9.308 1.00 87.31 307 ALA A N 1
ATOM 2461 C CA . ALA A 1 307 ? -18.564 -13.887 -9.210 1.00 87.31 307 ALA A CA 1
ATOM 2462 C C . ALA A 1 307 ? -19.427 -13.255 -10.316 1.00 87.31 307 ALA A C 1
ATOM 2464 O O . ALA A 1 307 ? -20.309 -13.929 -10.834 1.00 87.31 307 ALA A O 1
ATOM 2465 N N . ASP A 1 308 ? -19.157 -12.006 -10.711 1.00 89.25 308 ASP A N 1
ATOM 2466 C CA . ASP A 1 308 ? -19.815 -11.352 -11.848 1.00 89.25 308 ASP A CA 1
ATOM 2467 C C . ASP A 1 308 ? -19.544 -12.132 -13.148 1.00 89.25 308 ASP A C 1
ATOM 2469 O O . ASP A 1 308 ? -20.469 -12.404 -13.910 1.00 89.25 308 ASP A O 1
ATOM 2473 N N . LEU A 1 309 ? -18.301 -12.587 -13.364 1.00 87.38 309 LEU A N 1
ATOM 2474 C CA . LEU A 1 309 ? -17.961 -13.428 -14.518 1.00 87.38 309 LEU A CA 1
ATOM 2475 C C . LEU A 1 309 ? -18.624 -14.813 -14.470 1.00 87.38 309 LEU A C 1
ATOM 2477 O O . LEU A 1 309 ? -18.883 -15.392 -15.517 1.00 87.38 309 LEU A O 1
ATOM 2481 N N . ALA A 1 310 ? -18.940 -15.355 -13.291 1.00 85.62 310 ALA A N 1
ATOM 2482 C CA . ALA A 1 310 ? -19.602 -16.658 -13.174 1.00 85.62 310 ALA A CA 1
ATOM 2483 C C . ALA A 1 310 ? -21.018 -16.689 -13.785 1.00 85.62 310 ALA A C 1
ATOM 2485 O O . ALA A 1 310 ? -21.561 -17.769 -14.010 1.00 85.62 310 ALA A O 1
ATOM 2486 N N . GLU A 1 311 ? -21.625 -15.524 -14.033 1.00 85.38 311 GLU A N 1
ATOM 2487 C CA . GLU A 1 311 ? -22.960 -15.400 -14.631 1.00 85.38 311 GLU A CA 1
ATOM 2488 C C . GLU A 1 311 ? -22.946 -15.489 -16.168 1.00 85.38 311 GLU A C 1
ATOM 2490 O O . GLU A 1 311 ? -23.994 -15.677 -16.787 1.00 85.38 311 GLU A O 1
ATOM 2495 N N . GLU A 1 312 ? -21.774 -15.387 -16.799 1.00 83.19 312 GLU A N 1
ATOM 2496 C CA . GLU A 1 312 ? -21.625 -15.466 -18.252 1.00 83.19 312 GLU A CA 1
ATOM 2497 C C . GLU A 1 312 ? -21.670 -16.925 -18.754 1.00 83.19 312 GLU A C 1
ATOM 2499 O O . GLU A 1 312 ? -21.198 -17.877 -18.119 1.00 83.19 312 GLU A O 1
ATOM 2504 N N . LYS A 1 313 ? -22.253 -17.123 -19.943 1.00 81.00 313 LYS A N 1
ATOM 2505 C CA . LYS A 1 313 ? -22.442 -18.463 -20.520 1.00 81.00 313 LYS A CA 1
ATOM 2506 C C . LYS A 1 313 ? -21.091 -19.111 -20.850 1.00 81.00 313 LYS A C 1
ATOM 2508 O O . LYS A 1 313 ? -20.246 -18.505 -21.496 1.00 81.00 313 LYS A O 1
ATOM 2513 N N . GLY A 1 314 ? -20.923 -20.380 -20.468 1.00 76.81 314 GLY A N 1
ATOM 2514 C CA . GLY A 1 314 ? -19.737 -21.184 -20.804 1.00 76.81 314 GLY A CA 1
ATOM 2515 C C . GLY A 1 314 ? -18.577 -21.108 -19.802 1.00 76.81 314 GLY A C 1
ATOM 2516 O O . GLY A 1 314 ? -17.546 -21.730 -20.039 1.00 76.81 314 GLY A O 1
ATOM 2517 N N . ILE A 1 315 ? -18.739 -20.408 -18.672 1.00 79.12 315 ILE A N 1
ATOM 2518 C CA . ILE A 1 315 ? -17.657 -20.160 -17.693 1.00 79.12 315 ILE A CA 1
ATOM 2519 C C . ILE A 1 315 ? -17.673 -21.132 -16.495 1.00 79.12 315 ILE A C 1
ATOM 2521 O O . ILE A 1 315 ? -16.721 -21.177 -15.715 1.00 79.12 315 ILE A O 1
ATOM 2525 N N . GLY A 1 316 ? -18.687 -21.999 -16.388 1.00 72.50 316 GLY A N 1
ATOM 2526 C CA . GLY A 1 316 ? -18.874 -22.911 -15.248 1.00 72.50 316 GLY A CA 1
ATOM 2527 C C . GLY A 1 316 ? -17.687 -23.835 -14.923 1.00 72.50 316 GLY A C 1
ATOM 2528 O O . GLY A 1 316 ? -17.540 -24.264 -13.781 1.00 72.50 316 GLY A O 1
ATOM 2529 N N . GLY A 1 317 ? -16.791 -24.097 -15.885 1.00 73.75 317 GLY A N 1
ATOM 2530 C CA . GLY A 1 317 ? -15.553 -24.857 -15.655 1.00 73.75 317 GLY A CA 1
ATOM 2531 C C . GLY A 1 317 ? -14.498 -24.135 -14.800 1.00 73.75 317 GLY A C 1
ATOM 2532 O O . GLY A 1 317 ? -13.572 -24.776 -14.307 1.00 73.75 317 GLY A O 1
ATOM 2533 N N . PHE A 1 318 ? -14.625 -22.819 -14.610 1.00 79.38 318 PHE A N 1
ATOM 2534 C CA . PHE A 1 318 ? -13.698 -22.006 -13.816 1.00 79.38 318 PHE A CA 1
ATOM 2535 C C . PHE A 1 318 ? -14.285 -21.575 -12.477 1.00 79.38 318 PHE A C 1
ATOM 2537 O O . PHE A 1 318 ? -13.590 -21.602 -11.459 1.00 79.38 318 PHE A O 1
ATOM 2544 N N . ILE A 1 319 ? -15.550 -21.161 -12.491 1.00 82.25 319 ILE A N 1
ATOM 2545 C CA . ILE A 1 319 ? -16.277 -20.712 -11.312 1.00 82.25 319 ILE A CA 1
ATOM 2546 C C . ILE A 1 319 ? -17.765 -21.018 -11.485 1.00 82.25 319 ILE A C 1
ATOM 2548 O O . ILE A 1 319 ? -18.350 -20.710 -12.520 1.00 82.25 319 ILE A O 1
ATOM 2552 N N . THR A 1 320 ? -18.381 -21.620 -10.468 1.00 83.25 320 THR A N 1
ATOM 2553 C CA . THR A 1 320 ? -19.813 -21.951 -10.470 1.00 83.25 320 THR A CA 1
ATOM 2554 C C . THR A 1 320 ? -20.445 -21.589 -9.133 1.00 83.25 320 THR A C 1
ATOM 2556 O O . THR A 1 320 ? -19.910 -21.916 -8.075 1.00 83.25 320 THR A O 1
ATOM 2559 N N . ARG A 1 321 ? -21.606 -20.926 -9.162 1.00 84.56 321 ARG A N 1
ATOM 2560 C CA . ARG A 1 321 ? -22.389 -20.648 -7.952 1.00 84.56 321 ARG A CA 1
ATOM 2561 C C . ARG A 1 321 ? -22.949 -21.949 -7.379 1.00 84.56 321 ARG A C 1
ATOM 2563 O O . ARG A 1 321 ? -23.583 -22.718 -8.097 1.00 84.56 321 ARG A O 1
ATOM 2570 N N . VAL A 1 322 ? -22.787 -22.151 -6.076 1.00 82.81 322 VAL A N 1
ATOM 2571 C CA . VAL A 1 322 ? -23.362 -23.289 -5.347 1.00 82.81 322 VAL A CA 1
ATOM 2572 C C . VAL A 1 322 ? -24.414 -22.811 -4.334 1.00 82.81 322 VAL A C 1
ATOM 2574 O O . VAL A 1 322 ? -24.368 -21.654 -3.903 1.00 82.81 322 VAL A O 1
ATOM 2577 N N . PRO A 1 323 ? -25.390 -23.660 -3.950 1.00 74.56 323 PRO A N 1
ATOM 2578 C CA . PRO A 1 323 ? -26.377 -23.322 -2.920 1.00 74.56 323 PRO A CA 1
ATOM 2579 C C . PRO A 1 323 ? -25.730 -22.930 -1.583 1.00 74.56 323 PRO A C 1
ATOM 2581 O O . PRO A 1 323 ? -24.546 -23.150 -1.363 1.00 74.56 323 PRO A O 1
ATOM 2584 N N . THR A 1 324 ? -26.482 -22.372 -0.642 1.00 68.12 324 THR A N 1
ATOM 2585 C CA . THR A 1 324 ? -25.975 -22.144 0.724 1.00 68.12 324 THR A CA 1
ATOM 2586 C C . THR A 1 324 ? -25.875 -23.485 1.466 1.00 68.12 324 THR A C 1
ATOM 2588 O O . THR A 1 324 ? -26.819 -24.276 1.370 1.00 68.12 324 THR A O 1
ATOM 2591 N N . PRO A 1 325 ? -24.790 -23.776 2.217 1.00 61.22 325 PRO A N 1
ATOM 2592 C CA . PRO A 1 325 ? -24.678 -25.044 2.928 1.00 61.22 325 PRO A CA 1
ATOM 2593 C C . PRO A 1 325 ? -25.781 -25.133 3.988 1.00 61.22 325 PRO A C 1
ATOM 2595 O O . PRO A 1 325 ? -25.887 -24.290 4.882 1.00 61.22 325 PRO A O 1
ATOM 2598 N N . THR A 1 326 ? -26.640 -26.146 3.874 1.00 50.56 326 THR A N 1
ATOM 2599 C CA . THR A 1 326 ? -27.818 -26.323 4.731 1.00 50.56 326 THR A CA 1
ATOM 2600 C C . THR A 1 326 ? -27.408 -26.954 6.063 1.00 50.56 326 THR A C 1
ATOM 2602 O O . THR A 1 326 ? -27.620 -28.132 6.317 1.00 50.56 326 THR A O 1
ATOM 2605 N N . GLY A 1 327 ? -26.761 -26.175 6.928 1.00 47.75 327 GLY A N 1
ATOM 2606 C CA . GLY A 1 327 ? -26.481 -26.571 8.305 1.00 47.75 327 GLY A CA 1
ATOM 2607 C C . GLY A 1 327 ? -27.525 -25.975 9.238 1.00 47.75 327 GLY A C 1
ATOM 2608 O O . GLY A 1 327 ? -27.297 -24.893 9.774 1.00 47.75 327 GLY A O 1
ATOM 2609 N N . VAL A 1 328 ? -28.664 -26.651 9.416 1.00 35.53 328 VAL A N 1
ATOM 2610 C CA . VAL A 1 328 ? -29.716 -26.233 10.355 1.00 35.53 328 VAL A CA 1
ATOM 2611 C C . VAL A 1 328 ? -29.155 -26.272 11.780 1.00 35.53 328 VAL A C 1
ATOM 2613 O O . VAL A 1 328 ? -29.136 -27.312 12.430 1.00 35.53 328 VAL A O 1
ATOM 2616 N N . LYS A 1 329 ? -28.711 -25.128 12.300 1.00 38.75 329 LYS A N 1
ATOM 2617 C CA . LYS A 1 329 ? -28.903 -24.835 13.719 1.00 38.75 329 LYS A CA 1
ATOM 2618 C C . LYS A 1 329 ? -30.171 -24.008 13.789 1.00 38.75 329 LYS A C 1
ATOM 2620 O O . LYS A 1 329 ? -30.178 -22.877 13.316 1.00 38.75 329 LYS A O 1
ATOM 2625 N N . GLN A 1 330 ? -31.237 -24.598 14.325 1.00 32.50 330 GLN A N 1
ATOM 2626 C CA . GLN A 1 330 ? -32.416 -23.848 14.743 1.00 32.50 330 GLN A CA 1
ATOM 2627 C C . GLN A 1 330 ? -31.931 -22.673 15.593 1.00 32.50 330 GLN A C 1
ATOM 2629 O O . GLN A 1 330 ? -31.382 -22.864 16.680 1.00 32.50 330 GLN A O 1
ATOM 2634 N N . ILE A 1 331 ? -32.069 -21.463 15.062 1.00 37.25 331 ILE A N 1
ATOM 2635 C CA . ILE A 1 331 ? -31.921 -20.252 15.852 1.00 37.25 331 ILE A CA 1
ATOM 2636 C C . ILE A 1 331 ? -33.098 -20.296 16.824 1.00 37.25 331 ILE A C 1
ATOM 2638 O O . ILE A 1 331 ? -34.250 -20.220 16.399 1.00 37.25 331 ILE A O 1
ATOM 2642 N N . ARG A 1 332 ? -32.832 -20.495 18.119 1.00 37.78 332 ARG A N 1
ATOM 2643 C CA . ARG A 1 332 ? -33.854 -20.244 19.136 1.00 37.78 332 ARG A CA 1
ATOM 2644 C C . ARG A 1 332 ? -34.156 -18.749 19.072 1.00 37.78 332 ARG A C 1
ATOM 2646 O O . ARG A 1 332 ? -33.259 -17.937 19.279 1.00 37.78 332 ARG A O 1
ATOM 2653 N N . LEU A 1 333 ? -35.400 -18.415 18.739 1.00 38.84 333 LEU A N 1
ATOM 2654 C CA . LEU A 1 333 ? -35.952 -17.063 18.554 1.00 38.84 333 LEU A CA 1
ATOM 2655 C C . LEU A 1 333 ? -35.884 -16.164 19.809 1.00 38.84 333 LEU A C 1
ATOM 2657 O O . LEU A 1 333 ? -36.415 -15.062 19.806 1.00 38.84 333 LEU A O 1
ATOM 2661 N N . GLU A 1 334 ? -35.224 -16.607 20.876 1.00 43.34 334 GLU A N 1
ATOM 2662 C CA . GLU A 1 334 ? -35.140 -15.913 22.162 1.00 43.34 334 GLU A CA 1
ATOM 2663 C C . GLU A 1 334 ? -34.248 -14.651 22.098 1.00 43.34 334 GLU A C 1
ATOM 2665 O O . GLU A 1 334 ? -34.495 -13.716 22.845 1.00 43.34 334 GLU A O 1
ATOM 2670 N N . ASN A 1 335 ? -33.297 -14.561 21.153 1.00 41.75 335 ASN A N 1
ATOM 2671 C CA . ASN A 1 335 ? -32.319 -13.455 21.068 1.00 41.75 335 ASN A CA 1
ATOM 2672 C C . ASN A 1 335 ? -32.668 -12.337 20.055 1.00 41.75 335 ASN A C 1
ATOM 2674 O O . ASN A 1 335 ? -31.839 -11.461 19.813 1.00 41.75 335 ASN A O 1
ATOM 2678 N N . ILE A 1 336 ? -33.831 -12.384 19.388 1.00 45.72 336 ILE A N 1
ATOM 2679 C CA . ILE A 1 336 ? -34.250 -11.328 18.435 1.00 45.72 336 ILE A CA 1
ATOM 2680 C C . ILE A 1 336 ? -34.890 -10.139 19.162 1.00 45.72 336 ILE A C 1
ATOM 2682 O O . ILE A 1 336 ? -34.686 -9.002 18.740 1.00 45.72 336 ILE A O 1
ATOM 2686 N N . LYS A 1 337 ? -35.570 -10.387 20.290 1.00 47.09 337 LYS A N 1
ATOM 2687 C CA . LYS A 1 337 ? -36.187 -9.336 21.113 1.00 47.09 337 LYS A CA 1
ATOM 2688 C C . LYS A 1 337 ? -35.172 -8.302 21.599 1.00 47.09 337 LYS A C 1
ATOM 2690 O O . LYS A 1 337 ? -35.405 -7.116 21.428 1.00 47.09 337 LYS A O 1
ATOM 2695 N N . ASP A 1 338 ? -33.989 -8.745 22.027 1.00 48.19 338 ASP A N 1
ATOM 2696 C CA . ASP A 1 338 ? -32.908 -7.846 22.454 1.00 48.19 338 ASP A CA 1
ATOM 2697 C C . ASP A 1 338 ? -32.457 -6.875 21.344 1.00 48.19 338 ASP A C 1
ATOM 2699 O O . ASP A 1 338 ? -31.956 -5.793 21.627 1.00 48.19 338 ASP A O 1
ATOM 2703 N N . PHE A 1 339 ? -32.611 -7.241 20.066 1.00 43.56 339 PHE A N 1
ATOM 2704 C CA . PHE A 1 339 ? -32.217 -6.397 18.933 1.00 43.56 339 PHE A CA 1
ATOM 2705 C C . PHE A 1 339 ? -33.331 -5.425 18.515 1.00 43.56 339 PHE A C 1
ATOM 2707 O O . PHE A 1 339 ? -33.037 -4.297 18.122 1.00 43.56 339 PHE A O 1
ATOM 2714 N N . GLU A 1 340 ? -34.597 -5.842 18.624 1.00 45.59 340 GLU A N 1
ATOM 2715 C CA . GLU A 1 340 ? -35.766 -4.967 18.457 1.00 45.59 340 GLU A CA 1
ATOM 2716 C C . GLU A 1 340 ? -35.839 -3.905 19.557 1.00 45.59 340 GLU A C 1
ATOM 2718 O O . GLU A 1 340 ? -36.077 -2.734 19.256 1.00 45.59 340 GLU A O 1
ATOM 2723 N N . ASP A 1 341 ? -35.565 -4.296 20.803 1.00 48.38 341 ASP A N 1
ATOM 2724 C CA . ASP A 1 341 ? -35.577 -3.405 21.963 1.00 48.38 341 ASP A CA 1
ATOM 2725 C C . ASP A 1 341 ? -34.467 -2.344 21.852 1.00 48.38 341 ASP A C 1
ATOM 2727 O O . ASP A 1 341 ? -34.726 -1.162 22.049 1.00 48.38 341 ASP A O 1
ATOM 2731 N N . ILE A 1 342 ? -33.264 -2.713 21.385 1.00 44.34 342 ILE A N 1
ATOM 2732 C CA . ILE A 1 342 ? -32.172 -1.753 21.123 1.00 44.34 342 ILE A CA 1
ATOM 2733 C C . ILE A 1 342 ? -32.533 -0.753 20.012 1.00 44.34 342 ILE A C 1
ATOM 2735 O O . ILE A 1 342 ? -32.186 0.423 20.109 1.00 44.34 342 ILE A O 1
ATOM 2739 N N . ILE A 1 343 ? -33.203 -1.190 18.939 1.00 47.72 343 ILE A N 1
ATOM 2740 C CA . ILE A 1 343 ? -33.598 -0.302 17.831 1.00 47.72 343 ILE A CA 1
ATOM 2741 C C . ILE A 1 343 ? -34.729 0.647 18.260 1.00 47.72 343 ILE A C 1
ATOM 2743 O O . ILE A 1 343 ? -34.710 1.818 17.875 1.00 47.72 343 ILE A O 1
ATOM 2747 N N . ARG A 1 344 ? -35.676 0.170 19.080 1.00 51.44 344 ARG A N 1
ATOM 2748 C CA . ARG A 1 344 ? -36.759 0.983 19.655 1.00 51.44 344 ARG A CA 1
ATOM 2749 C C . ARG A 1 344 ? -36.255 1.989 20.694 1.00 51.44 344 ARG A C 1
ATOM 2751 O O . ARG A 1 344 ? -36.637 3.153 20.618 1.00 51.44 344 ARG A O 1
ATOM 2758 N N . ASP A 1 345 ? -35.355 1.587 21.592 1.00 45.25 345 ASP A N 1
ATOM 2759 C CA . ASP A 1 345 ? -34.818 2.448 22.661 1.00 45.25 345 ASP A CA 1
ATOM 2760 C C . ASP A 1 345 ? -33.895 3.566 22.143 1.00 45.25 345 ASP A C 1
ATOM 2762 O O . ASP A 1 345 ? -33.714 4.589 22.805 1.00 45.25 345 ASP A O 1
ATOM 2766 N N . LEU A 1 346 ? -33.317 3.405 20.948 1.00 42.72 346 LEU A N 1
ATOM 2767 C CA . LEU A 1 346 ? -32.450 4.411 20.325 1.00 42.72 346 LEU A CA 1
ATOM 2768 C C . LEU A 1 346 ? -33.213 5.490 19.533 1.00 42.72 346 LEU A C 1
ATOM 2770 O O . LEU A 1 346 ? -32.591 6.464 19.112 1.00 42.72 346 LEU A O 1
ATOM 2774 N N . GLY A 1 347 ? -34.530 5.351 19.325 1.00 43.09 347 GLY A N 1
ATOM 2775 C CA . GLY A 1 347 ? -35.358 6.356 18.636 1.00 43.09 347 GLY A CA 1
ATOM 2776 C C . GLY A 1 347 ? -34.952 6.638 17.180 1.00 43.09 347 GLY A C 1
ATOM 2777 O O . GLY A 1 347 ? -35.220 7.719 16.663 1.00 43.09 347 GLY A O 1
ATOM 2778 N N . LEU A 1 348 ? -34.262 5.696 16.526 1.00 39.16 348 LEU A N 1
ATOM 2779 C CA . LEU A 1 348 ? -33.612 5.901 15.222 1.00 39.16 348 LEU A CA 1
ATOM 2780 C C . LEU A 1 348 ? -34.521 5.653 14.005 1.00 39.16 348 LEU A C 1
ATOM 2782 O O . LEU A 1 348 ? -34.043 5.754 12.875 1.00 39.16 348 LEU A O 1
ATOM 2786 N N . LEU A 1 349 ? -35.803 5.327 14.199 1.00 44.59 349 LEU A N 1
ATOM 2787 C CA . LEU A 1 349 ? -36.769 5.074 13.124 1.00 44.59 349 LEU A CA 1
ATOM 2788 C C . LEU A 1 349 ? -38.159 5.599 13.521 1.00 44.59 349 LEU A C 1
ATOM 2790 O O . LEU A 1 349 ? -38.571 5.437 14.668 1.00 44.59 349 LEU A O 1
ATOM 2794 N N . GLU A 1 350 ? -38.872 6.222 12.579 1.00 42.28 350 GLU A N 1
ATOM 2795 C CA . GLU A 1 350 ? -40.271 6.631 12.767 1.00 42.28 350 GLU A CA 1
ATOM 2796 C C . GLU A 1 350 ? -41.173 5.398 12.957 1.00 42.28 350 GLU A C 1
ATOM 2798 O O . GLU A 1 350 ? -40.980 4.358 12.321 1.00 42.28 350 GLU A O 1
ATOM 2803 N N . GLU A 1 351 ? -42.153 5.505 13.861 1.00 37.91 351 GLU A N 1
ATOM 2804 C CA . GLU A 1 351 ? -43.130 4.451 14.143 1.00 37.91 351 GLU A CA 1
ATOM 2805 C C . GLU A 1 351 ? -43.889 4.055 12.865 1.00 37.91 351 GLU A C 1
ATOM 2807 O O . GLU A 1 351 ? -44.704 4.828 12.366 1.00 37.91 351 GLU A O 1
ATOM 2812 N N . GLY A 1 352 ? -43.678 2.834 12.352 1.00 45.69 352 GLY A N 1
ATOM 2813 C CA . GLY A 1 352 ? -44.623 2.251 11.389 1.00 45.69 352 GLY A CA 1
ATOM 2814 C C . GLY A 1 352 ? -44.120 1.216 10.386 1.00 45.69 352 GLY A C 1
ATOM 2815 O O . GLY A 1 352 ? -44.946 0.465 9.879 1.00 45.69 352 GLY A O 1
ATOM 2816 N N . GLU A 1 353 ? -42.820 1.099 10.103 1.00 43.22 353 GLU A N 1
ATOM 2817 C CA . GLU A 1 353 ? -42.347 0.189 9.041 1.00 43.22 353 GLU A CA 1
ATOM 2818 C C . GLU A 1 353 ? -41.235 -0.753 9.513 1.00 43.22 353 GLU A C 1
ATOM 2820 O O . GLU A 1 353 ? -40.063 -0.599 9.185 1.00 43.22 353 GLU A O 1
ATOM 2825 N N . ILE A 1 354 ? -41.611 -1.787 10.266 1.00 45.41 354 ILE A N 1
ATOM 2826 C CA . ILE A 1 354 ? -40.790 -2.995 10.383 1.00 45.41 354 ILE A CA 1
ATOM 2827 C C . ILE A 1 354 ? -41.590 -4.128 9.754 1.00 45.41 354 ILE A C 1
ATOM 2829 O O . ILE A 1 354 ? -42.625 -4.533 10.279 1.00 45.41 354 ILE A O 1
ATOM 2833 N N . THR A 1 355 ? -41.114 -4.650 8.625 1.00 46.81 355 THR A N 1
ATOM 2834 C CA . THR A 1 355 ? -41.530 -5.987 8.189 1.00 46.81 355 THR A CA 1
ATOM 2835 C C . THR A 1 355 ? -40.542 -7.005 8.755 1.00 46.81 355 THR A C 1
ATOM 2837 O O . THR A 1 355 ? -39.334 -6.760 8.755 1.00 46.81 355 THR A O 1
ATOM 2840 N N . ASP A 1 356 ? -41.029 -8.174 9.189 1.00 46.91 356 ASP A N 1
ATOM 2841 C CA . ASP A 1 356 ? -40.215 -9.308 9.684 1.00 46.91 356 ASP A CA 1
ATOM 2842 C C . ASP A 1 356 ? -39.040 -9.675 8.749 1.00 46.91 356 ASP A C 1
ATOM 2844 O O . ASP A 1 356 ? -38.035 -10.273 9.147 1.00 46.91 356 ASP A O 1
ATOM 2848 N N . LEU A 1 357 ? -39.151 -9.285 7.477 1.00 40.78 357 LEU A N 1
ATOM 2849 C CA . LEU A 1 357 ? -38.173 -9.511 6.428 1.00 40.78 357 LEU A CA 1
ATOM 2850 C C . LEU A 1 357 ? -36.854 -8.739 6.627 1.00 40.78 357 LEU A C 1
ATOM 2852 O O . LEU A 1 357 ? -35.820 -9.209 6.147 1.00 40.78 357 LEU A O 1
ATOM 2856 N N . ASP A 1 358 ? -36.852 -7.587 7.304 1.00 46.88 358 ASP A N 1
ATOM 2857 C CA . ASP A 1 358 ? -35.651 -6.746 7.444 1.00 46.88 358 ASP A CA 1
ATOM 2858 C C . ASP A 1 358 ? -34.811 -7.106 8.677 1.00 46.88 358 ASP A C 1
ATOM 2860 O O . ASP A 1 358 ? -33.589 -7.236 8.566 1.00 46.88 358 ASP A O 1
ATOM 2864 N N . LEU A 1 359 ? -35.443 -7.441 9.804 1.00 43.62 359 LEU A N 1
ATOM 2865 C CA . LEU A 1 359 ? -34.760 -8.020 10.972 1.00 43.62 359 LEU A CA 1
ATOM 2866 C C . LEU A 1 359 ? -34.183 -9.406 10.661 1.00 43.62 359 LEU A C 1
ATOM 2868 O O . LEU A 1 359 ? -33.046 -9.717 11.035 1.00 43.62 359 LEU A O 1
ATOM 2872 N N . GLY A 1 360 ? -34.922 -10.210 9.888 1.00 43.91 360 GLY A N 1
ATOM 2873 C CA . GLY A 1 360 ? -34.447 -11.484 9.363 1.00 43.91 360 GLY A CA 1
ATOM 2874 C C . GLY A 1 360 ? -33.171 -11.325 8.537 1.00 43.91 360 GLY A C 1
ATOM 2875 O O . GLY A 1 360 ? -32.209 -12.053 8.772 1.00 43.91 360 GLY A O 1
ATOM 2876 N N . LYS A 1 361 ? -33.088 -10.347 7.623 1.00 42.47 361 LYS A N 1
ATOM 2877 C CA . LYS A 1 361 ? -31.872 -10.093 6.821 1.00 42.47 361 LYS A CA 1
ATOM 2878 C C . LYS A 1 361 ? -30.678 -9.705 7.687 1.00 42.47 361 LYS A C 1
ATOM 2880 O O . LYS A 1 361 ? -29.599 -10.262 7.491 1.00 42.47 361 LYS A O 1
ATOM 2885 N N . VAL A 1 362 ? -30.875 -8.814 8.658 1.00 40.16 362 VAL A N 1
ATOM 2886 C CA . VAL A 1 362 ? -29.819 -8.364 9.573 1.00 40.16 362 VAL A CA 1
ATOM 2887 C C . VAL A 1 362 ? -29.294 -9.547 10.397 1.00 40.16 362 VAL A C 1
ATOM 2889 O O . VAL A 1 362 ? -28.099 -9.837 10.365 1.00 40.16 362 VAL A O 1
ATOM 2892 N N . ALA A 1 363 ? -30.168 -10.338 11.025 1.00 39.78 363 ALA A N 1
ATOM 2893 C CA . ALA A 1 363 ? -29.767 -11.539 11.765 1.00 39.78 363 ALA A CA 1
ATOM 2894 C C . ALA A 1 363 ? -29.108 -12.610 10.867 1.00 39.78 363 ALA A C 1
ATOM 2896 O O . ALA A 1 363 ? -28.139 -13.261 11.266 1.00 39.78 363 ALA A O 1
ATOM 2897 N N . THR A 1 364 ? -29.573 -12.764 9.624 1.00 41.84 364 THR A N 1
ATOM 2898 C CA . THR A 1 364 ? -29.013 -13.713 8.646 1.00 41.84 364 THR A CA 1
ATOM 2899 C C . THR A 1 364 ? -27.598 -13.317 8.212 1.00 41.84 364 THR A C 1
ATOM 2901 O O . THR A 1 364 ? -26.735 -14.186 8.065 1.00 41.84 364 THR A O 1
ATOM 2904 N N . VAL A 1 365 ? -27.323 -12.013 8.080 1.00 42.31 365 VAL A N 1
ATOM 2905 C CA . VAL A 1 365 ? -25.969 -11.485 7.855 1.00 42.31 365 VAL A CA 1
ATOM 2906 C C . VAL A 1 365 ? -25.048 -11.850 9.018 1.00 42.31 365 VAL A C 1
ATOM 2908 O O . VAL A 1 365 ? -23.889 -12.177 8.764 1.00 42.31 365 VAL A O 1
ATOM 2911 N N . PHE A 1 366 ? -25.549 -11.863 10.260 1.00 38.94 366 PHE A N 1
ATOM 2912 C CA . PHE A 1 366 ? -24.747 -12.075 11.469 1.00 38.94 366 PHE A CA 1
ATOM 2913 C C . PHE A 1 366 ? -24.580 -13.543 11.917 1.00 38.94 366 PHE A C 1
ATOM 2915 O O . PHE A 1 366 ? -23.541 -13.850 12.506 1.00 38.94 366 PHE A O 1
ATOM 2922 N N . PHE A 1 367 ? -25.518 -14.454 11.608 1.00 38.12 367 PHE A N 1
ATOM 2923 C CA . PHE A 1 367 ? -25.571 -15.801 12.216 1.00 38.12 367 PHE A CA 1
ATOM 2924 C C . PHE A 1 367 ? -25.572 -17.015 11.260 1.00 38.12 367 PHE A C 1
ATOM 2926 O O . PHE A 1 367 ? -25.687 -18.148 11.733 1.00 38.12 367 PHE A O 1
ATOM 2933 N N . GLN A 1 368 ? -25.402 -16.860 9.939 1.00 44.19 368 GLN A N 1
ATOM 2934 C CA . GLN A 1 368 ? -25.332 -18.029 9.043 1.00 44.19 368 GLN A CA 1
ATOM 2935 C C . GLN A 1 368 ? -24.080 -18.897 9.272 1.00 44.19 368 GLN A C 1
ATOM 2937 O O . GLN A 1 368 ? -22.948 -18.405 9.288 1.00 44.19 368 GLN A O 1
ATOM 2942 N N . ASN A 1 369 ? -24.306 -20.211 9.401 1.00 41.25 369 ASN A N 1
ATOM 2943 C CA . ASN A 1 369 ? -23.282 -21.245 9.542 1.00 41.25 369 ASN A CA 1
ATOM 2944 C C . ASN A 1 369 ? -22.205 -21.084 8.451 1.00 41.25 369 ASN A C 1
ATOM 2946 O O . ASN A 1 369 ? -22.505 -20.921 7.269 1.00 41.25 369 ASN A O 1
ATOM 2950 N N . THR A 1 370 ? -20.942 -21.013 8.864 1.00 51.16 370 THR A N 1
ATOM 2951 C CA . THR A 1 370 ? -19.940 -20.198 8.161 1.00 51.16 370 THR A CA 1
ATOM 2952 C C . THR A 1 370 ? -19.116 -20.924 7.107 1.00 51.16 370 THR A C 1
ATOM 2954 O O . THR A 1 370 ? -18.374 -20.241 6.395 1.00 51.16 370 THR A O 1
ATOM 2957 N N . GLN A 1 371 ? -19.212 -22.250 6.999 1.00 50.47 371 GLN A N 1
ATOM 2958 C CA . GLN A 1 371 ? -18.298 -23.057 6.189 1.00 50.47 371 GLN A CA 1
ATOM 2959 C C . GLN A 1 371 ? -19.021 -24.224 5.509 1.00 50.47 371 GLN A C 1
ATOM 2961 O O . GLN A 1 371 ? -19.785 -24.950 6.143 1.00 50.47 371 GLN A O 1
ATOM 2966 N N . TYR A 1 372 ? -18.750 -24.402 4.217 1.00 56.09 372 TYR A N 1
ATOM 2967 C CA . TYR A 1 372 ? -19.050 -25.636 3.498 1.00 56.09 372 TYR A CA 1
ATOM 2968 C C . TYR A 1 372 ? -18.131 -26.739 4.041 1.00 56.09 372 TYR A C 1
ATOM 2970 O O . TYR A 1 372 ? -16.912 -26.587 3.996 1.00 56.09 372 TYR A O 1
ATOM 2978 N N . SER A 1 373 ? -18.683 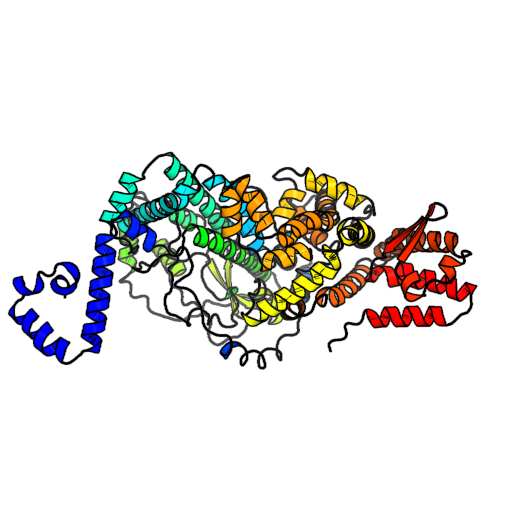-27.831 4.577 1.00 48.91 373 SER A N 1
ATOM 2979 C CA . SER A 1 373 ? -17.894 -29.015 4.939 1.00 48.91 373 SER A CA 1
ATOM 2980 C C . SER A 1 373 ? -18.056 -30.097 3.866 1.00 48.91 373 SER A C 1
ATOM 2982 O O . SER A 1 373 ? -19.158 -30.336 3.378 1.00 48.91 373 SER A O 1
ATOM 2984 N N . GLY A 1 374 ? -16.950 -30.737 3.471 1.00 49.31 374 GLY A N 1
ATOM 2985 C CA . GLY A 1 374 ? -16.975 -31.929 2.611 1.00 49.31 374 GLY A CA 1
ATOM 2986 C C . GLY A 1 374 ? -16.799 -31.720 1.100 1.00 49.31 374 GLY A C 1
ATOM 2987 O O . GLY A 1 374 ? -16.877 -32.703 0.368 1.00 49.31 374 GLY A O 1
ATOM 2988 N N . LYS A 1 375 ? -16.532 -30.498 0.617 1.00 54.94 375 LYS A N 1
ATOM 2989 C CA . LYS A 1 375 ? -16.109 -30.237 -0.772 1.00 54.94 375 LYS A CA 1
ATOM 2990 C C . LYS A 1 375 ? -14.924 -29.272 -0.807 1.00 54.94 375 LYS A C 1
ATOM 2992 O O . LYS A 1 375 ? -14.962 -28.237 -0.144 1.00 54.94 375 LYS A O 1
ATOM 2997 N N . ASP A 1 376 ? -13.900 -29.615 -1.583 1.00 62.41 376 ASP A N 1
ATOM 2998 C CA . ASP A 1 376 ? -12.712 -28.780 -1.777 1.00 62.41 376 ASP A CA 1
ATOM 2999 C C . ASP A 1 376 ? -13.019 -27.580 -2.703 1.00 62.41 376 ASP A C 1
ATOM 3001 O O . ASP A 1 376 ? -13.900 -27.651 -3.555 1.00 62.41 376 ASP A O 1
ATOM 3005 N N . ASN A 1 377 ? -12.277 -26.476 -2.553 1.00 72.00 377 ASN A N 1
ATOM 3006 C CA . ASN A 1 377 ? -12.307 -25.268 -3.404 1.00 72.00 377 ASN A CA 1
ATOM 3007 C C . ASN A 1 377 ? -13.606 -24.433 -3.437 1.00 72.00 377 ASN A C 1
ATOM 3009 O O . ASN A 1 377 ? -13.783 -23.610 -4.341 1.00 72.00 377 ASN A O 1
ATOM 3013 N N . ILE A 1 378 ? -14.502 -24.586 -2.459 1.00 73.19 378 ILE A N 1
ATOM 3014 C CA . ILE A 1 378 ? -15.654 -23.687 -2.304 1.00 73.19 378 ILE A CA 1
ATOM 3015 C C . ILE A 1 378 ? -15.256 -22.488 -1.451 1.00 73.19 378 ILE A C 1
ATOM 3017 O O . ILE A 1 378 ? -14.752 -22.657 -0.346 1.00 73.19 378 ILE A O 1
ATOM 3021 N N . VAL A 1 379 ? -15.546 -21.283 -1.936 1.00 73.25 379 VAL A N 1
ATOM 3022 C CA . VAL A 1 379 ? -15.348 -20.031 -1.200 1.00 73.25 379 VAL A CA 1
ATOM 3023 C C . VAL A 1 379 ? -16.662 -19.307 -0.964 1.00 73.25 379 VAL A C 1
ATOM 3025 O O . VAL A 1 379 ? -17.617 -19.432 -1.734 1.00 73.25 379 VAL A O 1
ATOM 3028 N N . SER A 1 380 ? -16.694 -18.476 0.077 1.00 74.25 380 SER A N 1
ATOM 3029 C CA . SER A 1 380 ? -17.770 -17.505 0.251 1.00 74.25 380 SER A CA 1
ATOM 3030 C C . SER A 1 380 ? -17.372 -16.130 -0.275 1.00 74.25 380 SER A C 1
ATOM 3032 O O . SER A 1 380 ? -16.344 -15.585 0.125 1.00 74.25 380 SER A O 1
ATOM 3034 N N . ILE A 1 381 ? -18.209 -15.549 -1.127 1.00 78.69 381 ILE A N 1
ATOM 3035 C CA . ILE A 1 381 ? -17.990 -14.248 -1.755 1.00 78.69 381 ILE A CA 1
ATOM 3036 C C . ILE A 1 381 ? -19.076 -13.289 -1.278 1.00 78.69 381 ILE A C 1
ATOM 3038 O O . ILE A 1 381 ? -20.260 -13.621 -1.272 1.00 78.69 381 ILE A O 1
ATOM 3042 N N . TRP A 1 382 ? -18.669 -12.092 -0.860 1.00 77.38 382 TRP A N 1
ATOM 3043 C CA . TRP A 1 382 ? -19.600 -11.003 -0.578 1.00 77.38 382 TRP A CA 1
ATOM 3044 C C . TRP A 1 382 ? -19.835 -10.206 -1.855 1.00 77.38 382 TRP A C 1
ATOM 3046 O O . TRP A 1 382 ? -18.882 -9.731 -2.470 1.00 77.38 382 TRP A O 1
ATOM 3056 N N . ARG A 1 383 ? -21.098 -10.062 -2.249 1.00 78.38 383 ARG A N 1
ATOM 3057 C CA . ARG A 1 383 ? -21.514 -9.326 -3.441 1.00 78.38 383 ARG A CA 1
ATOM 3058 C C . ARG A 1 383 ? -22.788 -8.560 -3.117 1.00 78.38 383 ARG A C 1
ATOM 3060 O O . ARG A 1 383 ? -23.766 -9.141 -2.652 1.00 78.38 383 ARG A O 1
ATOM 3067 N N . LYS A 1 384 ? -22.773 -7.241 -3.334 1.00 77.44 384 LYS A N 1
ATOM 3068 C CA . LYS A 1 384 ? -23.916 -6.345 -3.059 1.00 77.44 384 LYS A CA 1
ATOM 3069 C C . LYS A 1 384 ? -24.473 -6.515 -1.629 1.00 77.44 384 LYS A C 1
ATOM 3071 O O . LYS A 1 384 ? -25.683 -6.579 -1.436 1.00 77.44 384 LYS A O 1
ATOM 3076 N N . GLY A 1 385 ? -23.588 -6.656 -0.637 1.00 69.94 385 GLY A N 1
ATOM 3077 C CA . GLY A 1 385 ? -23.961 -6.836 0.773 1.00 69.94 385 GLY A CA 1
ATOM 3078 C C . GLY A 1 385 ? -24.493 -8.228 1.142 1.00 69.94 385 GLY A C 1
ATOM 3079 O O . GLY A 1 385 ? -24.747 -8.485 2.314 1.00 69.94 385 GLY A O 1
ATOM 3080 N N . LYS A 1 386 ? -24.624 -9.153 0.181 1.00 74.06 386 LYS A N 1
ATOM 3081 C CA . LYS A 1 386 ? -25.079 -10.530 0.413 1.00 74.06 386 LYS A CA 1
ATOM 3082 C C . LYS A 1 386 ? -23.921 -11.513 0.289 1.00 74.06 386 LYS A C 1
ATOM 3084 O O . LYS A 1 386 ? -23.029 -11.339 -0.542 1.00 74.06 386 LYS A O 1
ATOM 3089 N N . ARG A 1 387 ? -23.938 -12.557 1.117 1.00 73.56 387 ARG A N 1
ATOM 3090 C CA . ARG A 1 387 ? -22.965 -13.651 1.058 1.00 73.56 387 ARG A CA 1
ATOM 3091 C C . ARG A 1 387 ? -23.476 -14.743 0.122 1.00 73.56 387 ARG A C 1
ATOM 3093 O O . ARG A 1 387 ? -24.572 -15.261 0.309 1.00 73.56 387 ARG A O 1
ATOM 3100 N N . GLU A 1 388 ? -22.665 -15.096 -0.863 1.00 81.44 388 GLU A N 1
ATOM 3101 C CA . GLU A 1 388 ? -22.922 -16.144 -1.849 1.00 81.44 388 GLU A CA 1
ATOM 3102 C C . GLU A 1 388 ? -21.766 -17.157 -1.838 1.00 81.44 388 GLU A C 1
ATOM 3104 O O . GLU A 1 388 ? -20.672 -16.847 -1.364 1.00 81.44 388 GLU A O 1
ATOM 3109 N N . PHE A 1 389 ? -21.994 -18.375 -2.329 1.00 81.62 389 PHE A N 1
ATOM 3110 C CA . PHE A 1 389 ? -20.992 -19.444 -2.333 1.00 81.62 389 PHE A CA 1
ATOM 3111 C C . PHE A 1 389 ? -20.657 -19.857 -3.763 1.00 81.62 389 PHE A C 1
ATOM 3113 O O . PHE A 1 389 ? -21.554 -20.001 -4.595 1.00 81.62 389 PHE A O 1
ATOM 3120 N N . TYR A 1 390 ? -19.368 -20.053 -4.032 1.00 82.44 390 TYR A N 1
ATOM 3121 C CA . TYR A 1 390 ? -18.856 -20.395 -5.355 1.00 82.44 390 TYR A CA 1
ATOM 3122 C C . TYR A 1 390 ? -17.834 -21.523 -5.259 1.00 82.44 390 TYR A C 1
ATOM 3124 O O . TYR A 1 390 ? -16.928 -21.471 -4.431 1.00 82.44 390 TYR A O 1
ATOM 3132 N N . GLU A 1 391 ? -17.975 -22.522 -6.121 1.00 82.31 391 GLU A N 1
ATOM 3133 C CA . GLU A 1 391 ? -16.962 -23.538 -6.385 1.00 82.31 391 GLU A CA 1
ATOM 3134 C C . GLU A 1 391 ? -15.987 -22.996 -7.433 1.00 82.31 391 GLU A C 1
ATOM 3136 O O . GLU A 1 391 ? -16.405 -22.508 -8.485 1.00 82.31 391 GLU A O 1
ATOM 3141 N N . LEU A 1 392 ? -14.692 -23.037 -7.122 1.00 80.50 392 LEU A N 1
ATOM 3142 C CA . LEU A 1 392 ? -13.622 -22.516 -7.968 1.00 80.50 392 LEU A CA 1
ATOM 3143 C C . LEU A 1 392 ? -12.760 -23.653 -8.508 1.00 80.50 392 LEU A C 1
ATOM 3145 O O . LEU A 1 392 ? -12.460 -24.619 -7.807 1.00 80.50 392 LEU A O 1
ATOM 3149 N N . HIS A 1 393 ? -12.240 -23.474 -9.719 1.00 77.75 393 HIS A N 1
ATOM 3150 C CA . HIS A 1 393 ? -11.145 -24.302 -10.211 1.00 77.75 393 HIS A CA 1
ATOM 3151 C C . HIS A 1 393 ? -9.930 -24.223 -9.248 1.00 77.75 393 HIS A C 1
ATOM 3153 O O . HIS A 1 393 ? -9.605 -23.121 -8.790 1.00 77.75 393 HIS A O 1
ATOM 3159 N N . PRO A 1 394 ? -9.206 -25.328 -8.961 1.00 71.00 394 PRO A N 1
ATOM 3160 C CA . PRO A 1 394 ? -8.129 -25.365 -7.955 1.00 71.00 394 PRO A CA 1
ATOM 3161 C C . PRO A 1 394 ? -7.043 -24.287 -8.113 1.00 71.00 394 PRO A C 1
ATOM 3163 O O . PRO A 1 394 ? -6.590 -23.689 -7.131 1.00 71.00 394 PRO A O 1
ATOM 3166 N N . ASP A 1 395 ? -6.645 -24.000 -9.356 1.00 67.56 395 ASP A N 1
ATOM 3167 C CA . ASP A 1 395 ? -5.675 -22.939 -9.663 1.00 67.56 395 ASP A CA 1
ATOM 3168 C C . ASP A 1 395 ? -6.204 -21.549 -9.275 1.00 67.56 395 ASP A C 1
ATOM 3170 O O . ASP A 1 395 ? -5.475 -20.728 -8.718 1.00 67.56 395 ASP A O 1
ATOM 3174 N N . LEU A 1 396 ? -7.490 -21.290 -9.532 1.00 71.62 396 LEU A N 1
ATOM 3175 C CA . LEU A 1 396 ? -8.135 -20.020 -9.215 1.00 71.62 396 LEU A CA 1
ATOM 3176 C C . LEU A 1 396 ? -8.343 -19.870 -7.699 1.00 71.62 396 LEU A C 1
ATOM 3178 O O . LEU A 1 396 ? -8.073 -18.805 -7.141 1.00 71.62 396 LEU A O 1
ATOM 3182 N N . TYR A 1 397 ? -8.728 -20.956 -7.023 1.00 73.94 397 TYR A N 1
ATOM 3183 C CA . TYR A 1 397 ? -8.820 -21.029 -5.563 1.00 73.94 397 TYR A CA 1
ATOM 3184 C C . TYR A 1 397 ? -7.478 -20.707 -4.884 1.00 73.94 397 TYR A C 1
ATOM 3186 O O . TYR A 1 397 ? -7.402 -19.866 -3.981 1.00 73.94 397 TYR A O 1
ATOM 3194 N N . SER A 1 398 ? -6.390 -21.312 -5.364 1.00 67.19 398 SER A N 1
ATOM 3195 C CA . SER A 1 398 ? -5.037 -21.081 -4.840 1.00 67.19 398 SER A CA 1
ATOM 3196 C C . SER A 1 398 ? -4.583 -19.626 -5.029 1.00 67.19 398 SER A C 1
ATOM 3198 O O . SER A 1 398 ? -4.013 -19.022 -4.119 1.00 67.19 398 SER A O 1
ATOM 3200 N N . SER A 1 399 ? -4.885 -19.019 -6.181 1.00 68.38 399 SER A N 1
ATOM 3201 C CA . SER A 1 399 ? -4.543 -17.618 -6.454 1.00 68.38 399 SER A CA 1
ATOM 3202 C C . SER A 1 399 ? -5.352 -16.617 -5.621 1.00 68.38 399 SER A C 1
ATOM 3204 O O . SER A 1 399 ? -4.794 -15.617 -5.166 1.00 68.38 399 SER A O 1
ATOM 3206 N N . LEU A 1 400 ? -6.645 -16.866 -5.378 1.00 66.88 400 LEU A N 1
ATOM 3207 C CA . LEU A 1 400 ? -7.496 -15.981 -4.566 1.00 66.88 400 LEU A CA 1
ATOM 3208 C C . LEU A 1 400 ? -7.141 -16.016 -3.076 1.00 66.88 400 LEU A C 1
ATOM 3210 O O . LEU A 1 400 ? -7.215 -14.997 -2.383 1.00 66.88 400 LEU A O 1
ATOM 3214 N N . THR A 1 401 ? -6.702 -17.171 -2.580 1.00 61.16 401 THR A N 1
ATOM 3215 C CA . THR A 1 401 ? -6.274 -17.339 -1.186 1.00 61.16 401 THR A CA 1
ATOM 3216 C C . THR A 1 401 ? -4.861 -16.790 -0.917 1.00 61.16 401 THR A C 1
ATOM 3218 O O . THR A 1 401 ? -4.557 -16.452 0.227 1.00 61.16 401 THR A O 1
ATOM 3221 N N . GLY A 1 402 ? -4.027 -16.604 -1.953 1.00 58.38 402 GLY A N 1
ATOM 3222 C CA . GLY A 1 402 ? -2.644 -16.101 -1.874 1.00 58.38 402 GLY A CA 1
ATOM 3223 C C . GLY A 1 402 ? -2.439 -14.574 -1.915 1.00 58.38 402 GLY A C 1
ATOM 3224 O O . GLY A 1 402 ? -1.301 -14.110 -2.001 1.00 58.38 402 GLY A O 1
ATOM 3225 N N . LEU A 1 403 ? -3.500 -13.759 -1.856 1.00 54.84 403 LEU A N 1
ATOM 3226 C CA . LEU A 1 403 ? -3.403 -12.291 -1.991 1.00 54.84 403 LEU A CA 1
ATOM 3227 C C . LEU A 1 403 ? -2.727 -11.562 -0.803 1.00 54.84 403 LEU A C 1
ATOM 3229 O O . LEU A 1 403 ? -2.381 -10.383 -0.928 1.00 54.84 403 LEU A O 1
ATOM 3233 N N . ASP A 1 404 ? -2.504 -12.235 0.331 1.00 53.16 404 ASP A N 1
ATOM 3234 C CA . ASP A 1 404 ? -1.966 -11.629 1.559 1.00 53.16 404 ASP A CA 1
ATOM 3235 C C . ASP A 1 404 ? -0.447 -11.414 1.580 1.00 53.16 404 ASP A C 1
ATOM 3237 O O . ASP A 1 404 ? 0.343 -12.135 0.963 1.00 53.16 404 ASP A O 1
ATOM 3241 N N . GLN A 1 405 ? -0.016 -10.426 2.373 1.00 48.53 405 GLN A N 1
ATOM 3242 C CA . GLN A 1 405 ? 1.382 -10.288 2.771 1.00 48.53 405 GLN A CA 1
ATOM 3243 C C . GLN A 1 405 ? 1.696 -11.333 3.847 1.00 48.53 405 GLN A C 1
ATOM 3245 O O . GLN A 1 405 ? 1.190 -11.280 4.967 1.00 48.53 405 GLN A O 1
ATOM 3250 N N . TYR A 1 406 ? 2.521 -12.314 3.494 1.00 48.59 406 TYR A N 1
ATOM 3251 C CA . TYR A 1 406 ? 2.922 -13.371 4.413 1.00 48.59 406 TYR A CA 1
ATOM 3252 C C . TYR A 1 406 ? 3.807 -12.806 5.535 1.00 48.59 406 TYR A C 1
ATOM 3254 O O . TYR A 1 406 ? 4.833 -12.186 5.262 1.00 48.59 406 TYR A O 1
ATOM 3262 N N . GLN A 1 407 ? 3.434 -13.036 6.797 1.00 42.03 407 GLN A N 1
ATOM 3263 C CA . GLN A 1 407 ? 4.263 -12.673 7.948 1.00 42.03 407 GLN A CA 1
ATOM 3264 C C . GLN A 1 407 ? 5.230 -13.806 8.305 1.00 42.03 407 GLN A C 1
ATOM 3266 O O . GLN A 1 407 ? 4.839 -14.959 8.498 1.00 42.03 407 GLN A O 1
ATOM 3271 N N . LEU A 1 408 ? 6.515 -13.467 8.420 1.00 42.56 408 LEU A N 1
ATOM 3272 C CA . LEU A 1 408 ? 7.574 -14.428 8.700 1.00 42.56 408 LEU A CA 1
ATOM 3273 C C . LEU A 1 408 ? 7.514 -15.004 10.130 1.00 42.56 408 LEU A C 1
ATOM 3275 O O . LEU A 1 408 ? 7.446 -14.243 11.109 1.00 42.56 408 LEU A O 1
ATOM 3279 N N . PRO A 1 409 ? 7.697 -16.330 10.289 1.00 47.75 409 PRO A N 1
ATOM 3280 C CA . PRO A 1 409 ? 8.064 -16.928 11.568 1.00 47.75 409 PRO A CA 1
ATOM 3281 C C . PRO A 1 409 ? 9.352 -16.301 12.133 1.00 47.75 409 PRO A C 1
ATOM 3283 O O . PRO A 1 409 ? 10.235 -15.883 11.386 1.00 47.75 409 PRO A O 1
ATOM 3286 N N . GLY A 1 410 ? 9.490 -16.267 13.463 1.00 39.09 410 GLY A N 1
ATOM 3287 C CA . GLY A 1 410 ? 10.549 -15.512 14.157 1.00 39.09 410 GLY A CA 1
ATOM 3288 C C . GLY A 1 410 ? 11.992 -15.782 13.694 1.00 39.09 410 GLY A C 1
ATOM 3289 O O . GLY A 1 410 ? 12.767 -14.840 13.587 1.00 39.09 410 GLY A O 1
ATOM 3290 N N . VAL A 1 411 ? 12.343 -17.026 13.340 1.00 39.03 411 VAL A N 1
ATOM 3291 C CA . VAL A 1 411 ? 13.695 -17.379 12.846 1.00 39.03 411 VAL A CA 1
ATOM 3292 C C . VAL A 1 411 ? 13.980 -16.776 11.465 1.00 39.03 411 VAL A C 1
ATOM 3294 O O . VAL A 1 411 ? 15.081 -16.287 11.219 1.00 39.03 411 VAL A O 1
ATOM 3297 N N . MET A 1 412 ? 12.982 -16.723 10.577 1.00 47.72 412 MET A N 1
ATOM 3298 C CA . MET A 1 412 ? 13.160 -16.118 9.254 1.00 47.72 412 MET A CA 1
ATOM 3299 C C . MET A 1 412 ? 13.339 -14.600 9.322 1.00 47.72 412 MET A C 1
ATOM 3301 O O . MET A 1 412 ? 13.996 -14.033 8.455 1.00 47.72 412 MET A O 1
ATOM 3305 N N . ARG A 1 413 ? 12.837 -13.924 10.367 1.00 54.44 413 ARG A N 1
ATOM 3306 C CA . ARG A 1 413 ? 13.091 -12.483 10.542 1.00 54.44 413 ARG A CA 1
ATOM 3307 C C . ARG A 1 413 ? 14.577 -12.174 10.730 1.00 54.44 413 ARG A C 1
ATOM 3309 O O . ARG A 1 413 ? 15.027 -11.160 10.201 1.00 54.44 413 ARG A O 1
ATOM 3316 N N . VAL A 1 414 ? 15.314 -13.052 11.420 1.00 48.62 414 VAL A N 1
ATOM 3317 C CA . VAL A 1 414 ? 16.760 -12.914 11.676 1.00 48.62 414 VAL A CA 1
ATOM 3318 C C . VAL A 1 414 ? 17.565 -13.142 10.397 1.00 48.62 414 VAL A C 1
ATOM 3320 O O . VAL A 1 414 ? 18.363 -12.290 10.008 1.00 48.62 414 VAL A O 1
ATOM 3323 N N . LEU A 1 415 ? 17.311 -14.239 9.679 1.00 48.06 415 LEU A N 1
ATOM 3324 C CA . LEU A 1 415 ? 17.965 -14.489 8.387 1.00 48.06 415 LEU A CA 1
ATOM 3325 C C . LEU A 1 415 ? 17.620 -13.397 7.366 1.00 48.06 415 LEU A C 1
ATOM 3327 O O . LEU A 1 415 ? 18.495 -12.896 6.661 1.00 48.06 415 LEU A O 1
ATOM 3331 N N . GLY A 1 416 ? 16.371 -12.926 7.372 1.00 54.81 416 GLY A N 1
ATOM 3332 C CA . GLY A 1 416 ? 15.958 -11.840 6.499 1.00 54.81 416 GLY A CA 1
ATOM 3333 C C . GLY A 1 416 ? 16.567 -10.488 6.824 1.00 54.81 416 GLY A C 1
ATOM 3334 O O . GLY A 1 416 ? 16.762 -9.687 5.908 1.00 54.81 416 GLY A O 1
ATOM 3335 N N . SER A 1 417 ? 16.950 -10.211 8.075 1.00 53.25 417 SER A N 1
ATOM 3336 C CA . SER A 1 417 ? 17.753 -9.015 8.361 1.00 53.25 417 SER A CA 1
ATOM 3337 C C . SER A 1 417 ? 19.133 -9.078 7.708 1.00 53.25 417 SER A C 1
ATOM 3339 O O . SER A 1 417 ? 19.572 -8.056 7.182 1.00 53.25 417 SER A O 1
ATOM 3341 N N . PHE A 1 418 ? 19.769 -10.254 7.642 1.00 54.44 418 PHE A N 1
ATOM 3342 C CA . PHE A 1 418 ? 21.052 -10.421 6.951 1.00 54.44 418 PHE A CA 1
ATOM 3343 C C . PHE A 1 418 ? 20.906 -10.284 5.433 1.00 54.44 418 PHE A C 1
ATOM 3345 O O . PHE A 1 418 ? 21.640 -9.510 4.826 1.00 54.44 418 PHE A O 1
ATOM 3352 N N . ALA A 1 419 ? 19.913 -10.931 4.815 1.00 58.19 419 ALA A N 1
ATOM 3353 C CA . ALA A 1 419 ? 19.664 -10.795 3.376 1.00 58.19 419 ALA A CA 1
ATOM 3354 C C . ALA A 1 419 ? 19.323 -9.346 2.973 1.00 58.19 419 ALA A C 1
ATOM 3356 O O . ALA A 1 419 ? 19.770 -8.855 1.934 1.00 58.19 419 ALA A O 1
ATOM 3357 N N . ARG A 1 420 ? 18.558 -8.617 3.802 1.00 65.12 420 ARG A N 1
ATOM 3358 C CA . ARG A 1 420 ? 18.304 -7.173 3.619 1.00 65.12 420 ARG A CA 1
ATOM 3359 C C . ARG A 1 420 ? 19.573 -6.334 3.781 1.00 65.12 420 ARG A C 1
ATOM 3361 O O . ARG A 1 420 ? 19.742 -5.362 3.047 1.00 65.12 420 ARG A O 1
ATOM 3368 N N . LEU A 1 421 ? 20.453 -6.678 4.724 1.00 58.72 421 LEU A N 1
ATOM 3369 C CA . LEU A 1 421 ? 21.728 -5.984 4.923 1.00 58.72 421 LEU A CA 1
ATOM 3370 C C . LEU A 1 421 ? 22.683 -6.217 3.746 1.00 58.72 421 LEU A C 1
ATOM 3372 O O . LEU A 1 421 ? 23.260 -5.256 3.251 1.00 58.72 421 LEU A O 1
ATOM 3376 N N . LEU A 1 422 ? 22.785 -7.451 3.247 1.00 56.75 422 LEU A N 1
ATOM 3377 C CA . LEU A 1 422 ? 23.569 -7.797 2.057 1.00 56.75 422 LEU A CA 1
ATOM 3378 C C . LEU A 1 422 ? 23.072 -7.047 0.817 1.00 56.75 422 LEU A C 1
ATOM 3380 O O . LEU A 1 422 ? 23.871 -6.425 0.119 1.00 56.75 422 LEU A O 1
ATOM 3384 N N . ARG A 1 423 ? 21.751 -7.031 0.577 1.00 67.56 423 ARG A N 1
ATOM 3385 C CA . ARG A 1 423 ? 21.148 -6.258 -0.523 1.00 67.56 423 ARG A CA 1
ATOM 3386 C C . ARG A 1 423 ? 21.452 -4.768 -0.383 1.00 67.56 423 ARG A C 1
ATOM 3388 O O . ARG A 1 423 ? 21.918 -4.159 -1.339 1.00 67.56 423 ARG A O 1
ATOM 3395 N N . LEU A 1 424 ? 21.290 -4.205 0.817 1.00 63.97 424 LEU A N 1
ATOM 3396 C CA . LEU A 1 424 ? 21.638 -2.809 1.086 1.00 63.97 424 LEU A CA 1
ATOM 3397 C C . LEU A 1 424 ? 23.134 -2.528 0.874 1.00 63.97 424 LEU A C 1
ATOM 3399 O O . LEU A 1 424 ? 23.473 -1.499 0.303 1.00 63.97 424 LEU A O 1
ATOM 3403 N N . GLY A 1 425 ? 24.033 -3.415 1.299 1.00 59.69 425 GLY A N 1
ATOM 3404 C CA . GLY A 1 425 ? 25.476 -3.253 1.106 1.00 59.69 425 GLY A CA 1
ATOM 3405 C C . GLY A 1 425 ? 25.891 -3.302 -0.363 1.00 59.69 425 GLY A C 1
ATOM 3406 O O . GLY A 1 425 ? 26.745 -2.530 -0.797 1.00 59.69 425 GLY A O 1
ATOM 3407 N N . ALA A 1 426 ? 25.242 -4.163 -1.143 1.00 62.03 426 ALA A N 1
ATOM 3408 C CA . ALA A 1 426 ? 25.519 -4.337 -2.560 1.00 62.03 426 ALA A CA 1
ATOM 3409 C C . ALA A 1 426 ? 24.945 -3.212 -3.441 1.00 62.03 426 ALA A C 1
ATOM 3411 O O . ALA A 1 426 ? 25.628 -2.792 -4.375 1.00 62.03 426 ALA A O 1
ATOM 3412 N N . THR A 1 427 ? 23.736 -2.701 -3.157 1.00 59.56 427 THR A N 1
ATOM 3413 C CA . THR A 1 427 ? 23.062 -1.708 -4.022 1.00 59.56 427 THR A CA 1
ATOM 3414 C C . THR A 1 427 ? 22.867 -0.322 -3.403 1.00 59.56 427 THR A C 1
ATOM 3416 O O . THR A 1 427 ? 22.732 0.641 -4.154 1.00 59.56 427 THR A O 1
ATOM 3419 N N . GLY A 1 428 ? 22.881 -0.181 -2.072 1.00 52.59 428 GLY A N 1
ATOM 3420 C CA . GLY A 1 428 ? 22.527 1.070 -1.383 1.00 52.59 428 GLY A CA 1
ATOM 3421 C C . GLY A 1 428 ? 23.647 1.776 -0.604 1.00 52.59 428 GLY A C 1
ATOM 3422 O O . GLY A 1 428 ? 23.668 3.000 -0.579 1.00 52.59 428 GLY A O 1
ATOM 3423 N N . LEU A 1 429 ? 24.608 1.066 0.005 1.00 53.62 429 LEU A N 1
ATOM 3424 C CA . LEU A 1 429 ? 25.694 1.707 0.779 1.00 53.62 429 LEU A CA 1
ATOM 3425 C C . LEU A 1 429 ? 26.790 2.319 -0.107 1.00 53.62 429 LEU A C 1
ATOM 3427 O O . LEU A 1 429 ? 27.485 3.243 0.311 1.00 53.62 429 LEU A O 1
ATOM 3431 N N . LYS A 1 430 ? 26.926 1.862 -1.358 1.00 60.06 430 LYS A N 1
ATOM 3432 C CA . LYS A 1 430 ? 27.741 2.545 -2.370 1.00 60.06 430 LYS A CA 1
ATOM 3433 C C . LYS A 1 430 ? 26.918 3.683 -2.965 1.00 60.06 430 LYS A C 1
ATOM 3435 O O . LYS A 1 430 ? 26.292 3.512 -4.006 1.00 60.06 430 LYS A O 1
ATOM 3440 N N . VAL A 1 431 ? 26.930 4.844 -2.314 1.00 55.84 431 VAL A N 1
ATOM 3441 C CA . VAL A 1 431 ? 26.153 6.034 -2.717 1.00 55.84 431 VAL A CA 1
ATOM 3442 C C . VAL A 1 431 ? 26.363 6.392 -4.197 1.00 55.84 431 VAL A C 1
ATOM 3444 O O . VAL A 1 431 ? 25.399 6.643 -4.913 1.00 55.84 431 VAL A O 1
ATOM 3447 N N . SER A 1 432 ? 27.599 6.297 -4.704 1.00 56.16 432 SER A N 1
ATOM 3448 C CA . SER A 1 432 ? 27.917 6.512 -6.127 1.00 56.16 432 SER A CA 1
ATOM 3449 C C . SER A 1 432 ? 27.305 5.465 -7.069 1.00 56.16 432 SER A C 1
ATOM 3451 O O . SER A 1 432 ? 27.030 5.751 -8.232 1.00 56.16 432 SER A O 1
ATOM 3453 N N . PHE A 1 433 ? 27.064 4.243 -6.588 1.00 59.44 433 PHE A N 1
ATOM 3454 C CA . PHE A 1 433 ? 26.333 3.226 -7.336 1.00 59.44 433 PHE A CA 1
ATOM 3455 C C . PHE A 1 433 ? 24.821 3.497 -7.313 1.00 59.44 433 PHE A C 1
ATOM 3457 O O . PHE A 1 433 ? 24.201 3.503 -8.373 1.00 59.44 433 PHE A O 1
ATOM 3464 N N . GLY A 1 434 ? 24.247 3.780 -6.139 1.00 59.50 434 GLY A N 1
ATOM 3465 C CA . GLY A 1 434 ? 22.807 4.005 -5.963 1.00 59.50 434 GLY A CA 1
ATOM 3466 C C . GLY A 1 434 ? 22.273 5.291 -6.607 1.00 59.50 434 GLY A C 1
ATOM 3467 O O . GLY A 1 434 ? 21.167 5.274 -7.129 1.00 59.50 434 GLY A O 1
ATOM 3468 N N . LEU A 1 435 ? 23.054 6.379 -6.624 1.00 60.25 435 LEU A N 1
ATOM 3469 C CA . LEU A 1 435 ? 22.613 7.687 -7.139 1.00 60.25 435 LEU A CA 1
ATOM 3470 C C . LEU A 1 435 ? 22.979 7.967 -8.602 1.00 60.25 435 LEU A C 1
ATOM 3472 O O . LEU A 1 435 ? 22.394 8.863 -9.198 1.00 60.25 435 LEU A O 1
ATOM 3476 N N . ALA A 1 436 ? 23.931 7.234 -9.189 1.00 59.03 436 ALA A N 1
ATOM 3477 C CA . ALA A 1 436 ? 24.383 7.494 -10.563 1.00 59.03 436 ALA A CA 1
ATOM 3478 C C . ALA A 1 436 ? 24.338 6.249 -11.455 1.00 59.03 436 ALA A C 1
ATOM 3480 O O . ALA A 1 436 ? 23.767 6.276 -12.543 1.00 59.03 436 ALA A O 1
ATOM 3481 N N . LYS A 1 437 ? 24.888 5.122 -10.991 1.00 65.56 437 LYS A N 1
ATOM 3482 C CA . LYS A 1 437 ? 25.010 3.912 -11.821 1.00 65.56 437 LYS A CA 1
ATOM 3483 C C . LYS A 1 437 ? 23.702 3.139 -11.966 1.00 65.56 437 LYS A C 1
ATOM 3485 O O . LYS A 1 437 ? 23.408 2.655 -13.055 1.00 65.56 437 LYS A O 1
ATOM 3490 N N . ASN A 1 438 ? 22.925 3.024 -10.891 1.00 70.62 438 ASN A N 1
ATOM 3491 C CA . ASN A 1 438 ? 21.632 2.348 -10.926 1.00 70.62 438 ASN A CA 1
ATOM 3492 C C . ASN A 1 438 ? 20.576 3.138 -11.728 1.00 70.62 438 ASN A C 1
ATOM 3494 O O . ASN A 1 438 ? 19.960 2.536 -12.603 1.00 70.62 438 ASN A O 1
ATOM 3498 N N . PRO A 1 439 ? 20.437 4.470 -11.564 1.00 73.25 439 PRO A N 1
ATOM 3499 C CA . PRO A 1 439 ? 19.503 5.262 -12.371 1.00 73.25 439 PRO A CA 1
ATOM 3500 C C . PRO A 1 439 ? 19.846 5.253 -13.864 1.00 73.25 439 PRO A C 1
ATOM 3502 O O . PRO A 1 439 ? 18.948 5.134 -14.693 1.00 73.25 439 PRO A O 1
ATOM 3505 N N . PHE A 1 440 ? 21.140 5.297 -14.215 1.00 73.38 440 PHE A N 1
ATOM 3506 C CA . PHE A 1 440 ? 21.589 5.135 -15.602 1.00 73.38 440 PHE A CA 1
ATOM 3507 C C . PHE A 1 440 ? 21.114 3.797 -16.178 1.00 73.38 440 PHE A C 1
ATOM 3509 O O . PHE A 1 440 ? 20.461 3.766 -17.215 1.00 73.38 440 PHE A O 1
ATOM 3516 N N . ARG A 1 441 ? 21.365 2.688 -15.474 1.00 79.12 441 ARG A N 1
ATOM 3517 C CA . ARG A 1 441 ? 20.934 1.346 -15.891 1.00 79.12 441 ARG A CA 1
ATOM 3518 C C . ARG A 1 441 ? 19.410 1.229 -16.022 1.00 79.12 441 ARG A C 1
ATOM 3520 O O . ARG A 1 441 ? 18.908 0.633 -16.981 1.00 79.12 441 ARG A O 1
ATOM 3527 N N . ASP A 1 442 ? 18.681 1.789 -15.065 1.00 77.69 442 ASP A N 1
ATOM 3528 C CA . ASP A 1 442 ? 17.222 1.739 -15.033 1.00 77.69 442 ASP A CA 1
ATOM 3529 C C . ASP A 1 442 ? 16.611 2.571 -16.168 1.00 77.69 442 ASP A C 1
ATOM 3531 O O . ASP A 1 442 ? 15.574 2.181 -16.695 1.00 77.69 442 ASP A O 1
ATOM 3535 N N . ALA A 1 443 ? 17.285 3.626 -16.641 1.00 83.44 443 ALA A N 1
ATOM 3536 C CA . ALA A 1 443 ? 16.852 4.406 -17.798 1.00 83.44 443 ALA A CA 1
ATOM 3537 C C . ALA A 1 443 ? 16.877 3.620 -19.122 1.00 83.44 443 ALA A C 1
ATOM 3539 O O . ALA A 1 443 ? 15.913 3.686 -19.889 1.00 83.44 443 ALA A O 1
ATOM 3540 N N . PHE A 1 444 ? 17.919 2.821 -19.384 1.00 84.25 444 PHE A N 1
ATOM 3541 C CA . PHE A 1 444 ? 17.940 1.926 -20.558 1.00 84.25 444 PHE A CA 1
ATOM 3542 C C . PHE A 1 444 ? 16.902 0.814 -20.431 1.00 84.25 444 PHE A C 1
ATOM 3544 O O . PHE A 1 444 ? 16.190 0.510 -21.387 1.00 84.25 444 PHE A O 1
ATOM 3551 N N . THR A 1 445 ? 16.788 0.238 -19.233 1.00 84.81 445 THR A N 1
ATOM 3552 C CA . THR A 1 445 ? 15.795 -0.800 -18.930 1.00 84.81 445 THR A CA 1
ATOM 3553 C C . THR A 1 445 ? 14.375 -0.287 -19.175 1.00 84.81 445 THR A C 1
ATOM 3555 O O . THR A 1 445 ? 13.584 -0.938 -19.856 1.00 84.81 445 THR A O 1
ATOM 3558 N N . TYR A 1 446 ? 14.079 0.914 -18.683 1.00 88.12 446 TYR A N 1
ATOM 3559 C CA . TYR A 1 446 ? 12.825 1.624 -18.889 1.00 88.12 446 TYR A CA 1
ATOM 3560 C C . TYR A 1 446 ? 12.537 1.866 -20.374 1.00 88.12 446 TYR A C 1
ATOM 3562 O O . TYR A 1 446 ? 11.456 1.517 -20.852 1.00 88.12 446 TYR A O 1
ATOM 3570 N N . ALA A 1 447 ? 13.502 2.419 -21.119 1.00 87.44 447 ALA A N 1
ATOM 3571 C CA . ALA A 1 447 ? 13.294 2.795 -22.514 1.00 87.44 447 ALA A CA 1
ATOM 3572 C C . ALA A 1 447 ? 12.874 1.582 -23.356 1.00 87.44 447 ALA A C 1
ATOM 3574 O O . ALA A 1 447 ? 11.936 1.683 -24.152 1.00 87.44 447 ALA A O 1
ATOM 3575 N N . VAL A 1 448 ? 13.510 0.426 -23.115 1.00 87.62 448 VAL A N 1
ATOM 3576 C CA . VAL A 1 448 ? 13.236 -0.844 -23.801 1.00 87.62 448 VAL A CA 1
ATOM 3577 C C . VAL A 1 448 ? 11.934 -1.498 -23.329 1.00 87.62 448 VAL A C 1
ATOM 3579 O O . VAL A 1 448 ? 11.130 -1.906 -24.169 1.00 87.62 448 VAL A O 1
ATOM 3582 N N . PHE A 1 449 ? 11.693 -1.594 -22.017 1.00 89.19 449 PHE A N 1
ATOM 3583 C CA . PHE A 1 449 ? 10.536 -2.325 -21.487 1.00 89.19 449 PHE A CA 1
ATOM 3584 C C . PHE A 1 449 ? 9.223 -1.540 -21.480 1.00 89.19 449 PHE A C 1
ATOM 3586 O O . PHE A 1 449 ? 8.162 -2.174 -21.505 1.00 89.19 449 PHE A O 1
ATOM 3593 N N . SER A 1 450 ? 9.257 -0.204 -21.507 1.00 89.12 450 SER A N 1
ATOM 3594 C CA . SER A 1 450 ? 8.045 0.621 -21.583 1.00 89.12 450 SER A CA 1
ATOM 3595 C C . SER A 1 450 ? 7.179 0.234 -22.784 1.00 89.12 450 SER A C 1
ATOM 3597 O O . SER A 1 450 ? 7.669 0.038 -23.907 1.00 89.12 450 SER A O 1
ATOM 3599 N N . LYS A 1 451 ? 5.866 0.125 -22.547 1.00 88.19 451 LYS A N 1
ATOM 3600 C CA . LYS A 1 451 ? 4.860 -0.176 -23.582 1.00 88.19 451 LYS A CA 1
ATOM 3601 C C . LYS A 1 451 ? 4.647 0.993 -24.535 1.00 88.19 451 LYS A C 1
ATOM 3603 O O . LYS A 1 451 ? 4.235 0.794 -25.678 1.00 88.19 451 LYS A O 1
ATOM 3608 N N . ARG A 1 452 ? 5.021 2.206 -24.134 1.00 90.50 452 ARG A N 1
ATOM 3609 C CA . ARG A 1 452 ? 4.853 3.412 -24.944 1.00 90.50 452 ARG A CA 1
ATOM 3610 C C . ARG A 1 452 ? 5.848 3.448 -26.108 1.00 90.50 452 ARG A C 1
ATOM 3612 O O . ARG A 1 452 ? 7.024 3.098 -25.967 1.00 90.50 452 ARG A O 1
ATOM 3619 N N . LYS A 1 453 ? 5.388 3.906 -27.278 1.00 81.69 453 LYS A N 1
ATOM 3620 C CA . LYS A 1 453 ? 6.230 4.055 -28.481 1.00 81.69 453 LYS A CA 1
ATOM 3621 C C . LYS A 1 453 ? 7.301 5.145 -28.311 1.00 81.69 453 LYS A C 1
ATOM 3623 O O . LYS A 1 453 ? 8.425 4.932 -28.739 1.00 81.69 453 LYS A O 1
ATOM 3628 N N . GLY A 1 454 ? 6.982 6.247 -27.625 1.00 84.06 454 GLY A N 1
ATOM 3629 C CA . GLY A 1 454 ? 7.882 7.392 -27.402 1.00 84.06 454 GLY A CA 1
ATOM 3630 C C . GLY A 1 454 ? 8.660 7.385 -26.080 1.00 84.06 454 GLY A C 1
ATOM 3631 O O . GLY A 1 454 ? 9.002 8.452 -25.583 1.00 84.06 454 GLY A O 1
ATOM 3632 N N . ALA A 1 455 ? 8.873 6.225 -25.452 1.00 88.12 455 ALA A N 1
ATOM 3633 C CA . ALA A 1 455 ? 9.668 6.143 -24.224 1.00 88.12 455 ALA A CA 1
ATOM 3634 C C . ALA A 1 455 ? 11.166 6.282 -24.521 1.00 88.12 455 ALA A C 1
ATOM 3636 O O . ALA A 1 455 ? 11.675 5.629 -25.434 1.00 88.12 455 ALA A O 1
ATOM 3637 N N . THR A 1 456 ? 11.870 7.100 -23.736 1.00 87.31 456 THR A N 1
ATOM 3638 C CA . THR A 1 456 ? 13.300 7.390 -23.941 1.00 87.31 456 THR A CA 1
ATOM 3639 C C . THR A 1 456 ? 14.105 7.270 -22.649 1.00 87.31 456 THR A C 1
ATOM 3641 O O . THR A 1 456 ? 13.547 7.284 -21.554 1.00 87.31 456 THR A O 1
ATOM 3644 N N . VAL A 1 457 ? 15.434 7.210 -22.768 1.00 83.00 457 VAL A N 1
ATOM 3645 C CA . VAL A 1 457 ? 16.358 7.191 -21.617 1.00 83.00 457 VAL A CA 1
ATOM 3646 C C . VAL A 1 457 ? 16.361 8.495 -20.801 1.00 83.00 457 VAL A C 1
ATOM 3648 O O . VAL A 1 457 ? 16.894 8.510 -19.697 1.00 83.00 457 VAL A O 1
ATOM 3651 N N . LEU A 1 458 ? 15.767 9.583 -21.307 1.00 80.94 458 LEU A N 1
ATOM 3652 C CA . LEU A 1 458 ? 15.680 10.868 -20.599 1.00 80.94 458 LEU A CA 1
ATOM 3653 C C . LEU A 1 458 ? 14.403 11.010 -19.764 1.00 80.94 458 LEU A C 1
ATOM 3655 O O . LEU A 1 458 ? 14.365 11.821 -18.840 1.00 80.94 458 LEU A O 1
ATOM 3659 N N . ASP A 1 459 ? 13.371 10.210 -20.043 1.00 84.06 459 ASP A N 1
ATOM 3660 C CA . ASP A 1 459 ? 12.107 10.263 -19.302 1.00 84.06 459 ASP A CA 1
ATOM 3661 C C . ASP A 1 459 ? 12.291 10.111 -17.778 1.00 84.06 459 ASP A C 1
ATOM 3663 O O . ASP A 1 459 ? 11.646 10.865 -17.049 1.00 84.06 459 ASP A O 1
ATOM 3667 N N . PRO A 1 460 ? 13.166 9.227 -17.245 1.00 84.75 460 PRO A N 1
ATOM 3668 C CA . PRO A 1 460 ? 13.370 9.132 -15.799 1.00 84.75 460 PRO A CA 1
ATOM 3669 C C . PRO A 1 460 ? 13.904 10.422 -15.162 1.00 84.75 460 PRO A C 1
ATOM 3671 O O . PRO A 1 460 ? 13.640 10.665 -13.991 1.00 84.75 460 PRO A O 1
ATOM 3674 N N . VAL A 1 461 ? 14.608 11.288 -15.903 1.00 77.62 461 VAL A N 1
ATOM 3675 C CA . VAL A 1 461 ? 15.048 12.598 -15.383 1.00 77.62 461 VAL A CA 1
ATOM 3676 C C . VAL A 1 461 ? 13.841 13.507 -15.145 1.00 77.62 461 VAL A C 1
ATOM 3678 O O . VAL A 1 461 ? 13.713 14.102 -14.075 1.00 77.62 461 VAL A O 1
ATOM 3681 N N . ALA A 1 462 ? 12.914 13.557 -16.106 1.00 80.94 462 ALA A N 1
ATOM 3682 C CA . ALA A 1 462 ? 11.640 14.252 -15.931 1.00 80.94 462 ALA A CA 1
ATOM 3683 C C . ALA A 1 462 ? 10.807 13.613 -14.807 1.00 80.94 462 ALA A C 1
ATOM 3685 O O . ALA A 1 462 ? 10.219 14.326 -13.997 1.00 80.94 462 ALA A O 1
ATOM 3686 N N . GLY A 1 463 ? 10.827 12.281 -14.706 1.00 84.06 463 GLY A N 1
ATOM 3687 C CA . GLY A 1 463 ? 10.193 11.526 -13.627 1.00 84.06 463 GLY A CA 1
ATOM 3688 C C . GLY A 1 463 ? 10.709 11.894 -12.240 1.00 84.06 463 GLY A C 1
ATOM 3689 O O . GLY A 1 463 ? 9.910 12.034 -11.323 1.00 84.06 463 GLY A O 1
ATOM 3690 N N . LEU A 1 464 ? 12.016 12.124 -12.084 1.00 82.69 464 LEU A N 1
ATOM 3691 C CA . LEU A 1 464 ? 12.604 12.585 -10.825 1.00 82.69 464 LEU A CA 1
ATOM 3692 C C . LEU A 1 464 ? 12.099 13.982 -10.439 1.00 82.69 464 LEU A C 1
ATOM 3694 O O . LEU A 1 464 ? 11.716 14.203 -9.294 1.00 82.69 464 LEU A O 1
ATOM 3698 N N . TYR A 1 465 ? 12.074 14.920 -11.390 1.00 80.31 465 TYR A N 1
ATOM 3699 C CA . TYR A 1 465 ? 11.541 16.264 -11.151 1.00 80.31 465 TYR A CA 1
ATOM 3700 C C . TYR A 1 465 ? 10.055 16.221 -10.772 1.00 80.31 465 TYR A C 1
ATOM 3702 O O . TYR A 1 465 ? 9.637 16.842 -9.794 1.00 80.31 465 TYR A O 1
ATOM 3710 N N . LYS A 1 466 ? 9.263 15.441 -11.511 1.00 84.88 466 LYS A N 1
ATOM 3711 C CA . LYS A 1 466 ? 7.833 15.250 -11.262 1.00 84.88 466 LYS A CA 1
ATOM 3712 C C . LYS A 1 466 ? 7.558 14.561 -9.926 1.00 84.88 466 LYS A C 1
ATOM 3714 O O . LYS A 1 466 ? 6.676 14.995 -9.205 1.00 84.88 466 LYS A O 1
ATOM 3719 N N . GLU A 1 467 ? 8.348 13.568 -9.530 1.00 81.25 467 GLU A N 1
ATOM 3720 C CA . GLU A 1 467 ? 8.248 12.912 -8.216 1.00 81.25 467 GLU A CA 1
ATOM 3721 C C . GLU A 1 467 ? 8.451 13.900 -7.051 1.00 81.25 467 GLU A C 1
ATOM 3723 O O . GLU A 1 467 ? 7.827 13.756 -6.000 1.00 81.25 467 GLU A O 1
ATOM 3728 N N . LEU A 1 468 ? 9.316 14.906 -7.233 1.00 79.44 468 LEU A N 1
ATOM 3729 C CA . LEU A 1 468 ? 9.596 15.940 -6.229 1.00 79.44 468 LEU A CA 1
ATOM 3730 C C . LEU A 1 468 ? 8.573 17.085 -6.226 1.00 79.44 468 LEU A C 1
ATOM 3732 O O . LEU A 1 468 ? 8.459 17.785 -5.223 1.00 79.44 468 LEU A O 1
ATOM 3736 N N . THR A 1 469 ? 7.863 17.292 -7.335 1.00 84.88 469 THR A N 1
ATOM 3737 C CA . THR A 1 469 ? 6.941 18.425 -7.531 1.00 84.88 469 THR A CA 1
ATOM 3738 C C . THR A 1 469 ? 5.468 18.022 -7.614 1.00 84.88 469 THR A C 1
ATOM 3740 O O . THR A 1 469 ? 4.612 18.906 -7.623 1.00 84.88 469 THR A O 1
ATOM 3743 N N . ALA A 1 470 ? 5.166 16.718 -7.646 1.00 89.94 470 ALA A N 1
ATOM 3744 C CA . ALA A 1 470 ? 3.810 16.182 -7.697 1.00 89.94 470 ALA A CA 1
ATOM 3745 C C . ALA A 1 470 ? 2.979 16.692 -6.518 1.00 89.94 470 ALA A C 1
ATOM 3747 O O . ALA A 1 470 ? 3.375 16.576 -5.352 1.00 89.94 470 ALA A O 1
ATOM 3748 N N . LYS A 1 471 ? 1.813 17.243 -6.839 1.00 92.50 471 LYS A N 1
ATOM 3749 C CA . LYS A 1 471 ? 0.853 17.743 -5.865 1.00 92.50 471 LYS A CA 1
ATOM 3750 C C . LYS A 1 471 ? -0.039 16.610 -5.380 1.00 92.50 471 LYS A C 1
ATOM 3752 O O . LYS A 1 471 ? -0.153 15.554 -6.000 1.00 92.50 471 LYS A O 1
ATOM 3757 N N . GLU A 1 472 ? -0.662 16.835 -4.232 1.00 91.56 472 GLU A N 1
ATOM 3758 C CA . GLU A 1 472 ? -1.687 15.937 -3.714 1.00 91.56 472 GLU A CA 1
ATOM 3759 C C . GLU A 1 472 ? -2.802 15.735 -4.752 1.00 91.56 472 GLU A C 1
ATOM 3761 O O . GLU A 1 472 ? -3.278 16.701 -5.341 1.00 91.56 472 GLU A O 1
ATOM 3766 N N . GLY A 1 473 ? -3.185 14.479 -4.994 1.00 90.31 473 GLY A N 1
ATOM 3767 C CA . GLY A 1 473 ? -4.188 14.111 -6.001 1.00 90.31 473 GLY A CA 1
ATOM 3768 C C . GLY A 1 473 ? -3.650 13.881 -7.419 1.00 90.31 473 GLY A C 1
ATOM 3769 O O . GLY A 1 473 ? -4.301 13.174 -8.186 1.00 90.31 473 GLY A O 1
ATOM 3770 N N . ASP A 1 474 ? -2.450 14.363 -7.762 1.00 94.75 474 ASP A N 1
ATOM 3771 C CA . ASP A 1 474 ? -1.850 14.104 -9.079 1.00 94.75 474 ASP A CA 1
ATOM 3772 C C . ASP A 1 474 ? -1.620 12.598 -9.302 1.00 94.75 474 ASP A C 1
ATOM 3774 O O . ASP A 1 474 ? -1.354 11.846 -8.362 1.00 94.75 474 ASP A O 1
ATOM 3778 N N . VAL A 1 475 ? -1.625 12.139 -10.558 1.00 95.38 475 VAL A N 1
ATOM 3779 C CA . VAL A 1 475 ? -1.458 10.714 -10.927 1.00 95.38 475 VAL A CA 1
ATOM 3780 C C . VAL A 1 475 ? -0.209 10.083 -10.296 1.00 95.38 475 VAL A C 1
ATOM 3782 O O . VAL A 1 475 ? -0.259 8.955 -9.801 1.00 95.38 475 VAL A O 1
ATOM 3785 N N . ILE A 1 476 ? 0.904 10.819 -10.253 1.00 94.44 476 ILE A N 1
ATOM 3786 C CA . ILE A 1 476 ? 2.163 10.366 -9.640 1.00 94.44 476 ILE A CA 1
ATOM 3787 C C . ILE A 1 476 ? 2.033 10.258 -8.119 1.00 94.44 476 ILE A C 1
ATOM 3789 O O . ILE A 1 476 ? 2.475 9.272 -7.520 1.00 94.44 476 ILE A O 1
ATOM 3793 N N . TRP A 1 477 ? 1.382 11.236 -7.486 1.00 94.38 477 TRP A N 1
ATOM 3794 C CA . TRP A 1 477 ? 1.107 11.197 -6.053 1.00 94.38 477 TRP A CA 1
ATOM 3795 C C . TRP A 1 477 ? 0.210 10.005 -5.713 1.00 94.38 477 TRP A C 1
ATOM 3797 O O . TRP A 1 477 ? 0.561 9.199 -4.848 1.00 94.38 477 TRP A O 1
ATOM 3807 N N . ARG A 1 478 ? -0.881 9.824 -6.468 1.00 95.69 478 ARG A N 1
ATOM 3808 C CA . ARG A 1 478 ? -1.806 8.691 -6.351 1.00 95.69 478 ARG A CA 1
ATOM 3809 C C . ARG A 1 478 ? -1.054 7.375 -6.496 1.00 95.69 478 ARG A C 1
ATOM 3811 O O . ARG A 1 478 ? -1.176 6.505 -5.645 1.00 95.69 478 ARG A O 1
ATOM 3818 N N . PHE A 1 479 ? -0.208 7.228 -7.519 1.00 94.88 479 PHE A N 1
ATOM 3819 C CA . PHE A 1 479 ? 0.615 6.029 -7.723 1.00 94.88 479 PHE A CA 1
ATOM 3820 C C . PHE A 1 479 ? 1.493 5.706 -6.508 1.00 94.88 479 PHE A C 1
ATOM 3822 O O . PHE A 1 479 ? 1.509 4.572 -6.023 1.00 94.88 479 PHE A O 1
ATOM 3829 N N . LYS A 1 480 ? 2.191 6.706 -5.962 1.00 91.75 480 LYS A N 1
ATOM 3830 C CA . LYS A 1 480 ? 3.046 6.537 -4.781 1.00 91.75 480 LYS A CA 1
ATOM 3831 C C . LYS A 1 480 ? 2.247 6.109 -3.550 1.00 91.75 480 LYS A C 1
ATOM 3833 O O . LYS A 1 480 ? 2.650 5.164 -2.865 1.00 91.75 480 LYS A O 1
ATOM 3838 N N . LYS A 1 481 ? 1.132 6.793 -3.279 1.00 92.44 481 LYS A N 1
ATOM 3839 C CA . LYS A 1 481 ? 0.268 6.591 -2.106 1.00 92.44 481 LYS A CA 1
ATOM 3840 C C . LYS A 1 481 ? -0.597 5.328 -2.195 1.00 92.44 481 LYS A C 1
ATOM 3842 O O . LYS A 1 481 ? -0.784 4.648 -1.194 1.00 92.44 481 LYS A O 1
ATOM 3847 N N . GLY A 1 482 ? -0.990 4.928 -3.402 1.00 91.44 482 GLY A N 1
ATOM 3848 C CA . GLY A 1 482 ? -1.635 3.646 -3.716 1.00 91.44 482 GLY A CA 1
ATOM 3849 C C . GLY A 1 482 ? -0.689 2.439 -3.677 1.00 91.44 482 GLY A C 1
ATOM 3850 O O . GLY A 1 482 ? -1.094 1.306 -3.927 1.00 91.44 482 GLY A O 1
ATOM 3851 N N . GLY A 1 483 ? 0.588 2.653 -3.351 1.00 88.38 483 GLY A N 1
ATOM 3852 C CA . GLY A 1 483 ? 1.556 1.591 -3.099 1.00 88.38 483 GLY A CA 1
ATOM 3853 C C . GLY A 1 483 ? 2.432 1.201 -4.288 1.00 88.38 483 GLY A C 1
ATOM 3854 O O . GLY A 1 483 ? 3.030 0.124 -4.279 1.00 88.38 483 GLY A O 1
ATOM 3855 N N . GLY A 1 484 ? 2.564 2.070 -5.293 1.00 88.19 484 GLY A N 1
ATOM 3856 C CA . GLY A 1 484 ? 3.399 1.849 -6.478 1.00 88.19 484 GLY A CA 1
ATOM 3857 C C . GLY A 1 484 ? 4.865 1.592 -6.133 1.00 88.19 484 GLY A C 1
ATOM 3858 O O . GLY A 1 484 ? 5.532 0.792 -6.791 1.00 88.19 484 GLY A O 1
ATOM 3859 N N . SER A 1 485 ? 5.341 2.153 -5.016 1.00 84.50 485 SER A N 1
ATOM 3860 C CA . SER A 1 485 ? 6.708 1.943 -4.524 1.00 84.50 485 SER A CA 1
ATOM 3861 C C . SER A 1 485 ? 7.038 0.507 -4.116 1.00 84.50 485 SER A C 1
ATOM 3863 O O . SER A 1 485 ? 8.207 0.127 -4.158 1.00 84.50 485 SER A O 1
ATOM 3865 N N . LEU A 1 486 ? 6.040 -0.331 -3.806 1.00 78.75 486 LEU A N 1
ATOM 3866 C CA . LEU A 1 486 ? 6.252 -1.750 -3.482 1.00 78.75 486 LEU A CA 1
ATOM 3867 C C . LEU A 1 486 ? 6.731 -2.577 -4.670 1.00 78.75 486 LEU A C 1
ATOM 3869 O O . LEU A 1 486 ? 7.352 -3.620 -4.469 1.00 78.75 486 LEU A O 1
ATOM 3873 N N . SER A 1 487 ? 6.441 -2.131 -5.896 1.00 77.25 487 SER A N 1
ATOM 3874 C CA . SER A 1 487 ? 6.963 -2.772 -7.107 1.00 77.25 487 SER A CA 1
ATOM 3875 C C . SER A 1 487 ? 8.488 -2.724 -7.163 1.00 77.25 487 SER A C 1
ATOM 3877 O O . SER A 1 487 ? 9.091 -3.584 -7.800 1.00 77.25 487 SER A O 1
ATOM 3879 N N . GLY A 1 488 ? 9.100 -1.770 -6.454 1.00 76.00 488 GLY A N 1
ATOM 3880 C CA . GLY A 1 488 ? 10.535 -1.646 -6.296 1.00 76.00 488 GLY A CA 1
ATOM 3881 C C . GLY A 1 488 ? 11.139 -2.471 -5.169 1.00 76.00 488 GLY A C 1
ATOM 3882 O O . GLY A 1 488 ? 10.482 -2.804 -4.182 1.00 76.00 488 GLY A O 1
ATOM 3883 N N . GLN A 1 489 ? 12.430 -2.777 -5.302 1.00 69.31 489 GLN A N 1
ATOM 3884 C CA . GLN A 1 489 ? 13.155 -3.602 -4.333 1.00 69.31 489 GLN A CA 1
ATOM 3885 C C . GLN A 1 489 ? 13.164 -2.939 -2.955 1.00 69.31 489 GLN A C 1
ATOM 3887 O O . GLN A 1 489 ? 12.957 -3.593 -1.930 1.00 69.31 489 GLN A O 1
ATOM 3892 N N . MET A 1 490 ? 13.402 -1.626 -2.935 1.00 69.94 490 MET A N 1
ATOM 3893 C CA . MET A 1 490 ? 13.551 -0.870 -1.699 1.00 69.94 490 MET A CA 1
ATOM 3894 C C . MET A 1 490 ? 12.215 -0.656 -0.986 1.00 69.94 490 MET A C 1
ATOM 3896 O O . MET A 1 490 ? 12.152 -0.772 0.240 1.00 69.94 490 MET A O 1
ATOM 3900 N N . GLY A 1 491 ? 11.141 -0.395 -1.738 1.00 67.12 491 GLY A N 1
ATOM 3901 C CA . GLY A 1 491 ? 9.794 -0.274 -1.178 1.00 67.12 491 GLY A CA 1
ATOM 3902 C C . GLY A 1 491 ? 9.289 -1.597 -0.605 1.00 67.12 491 GLY A C 1
ATOM 3903 O O . GLY A 1 491 ? 8.755 -1.617 0.507 1.00 67.12 491 GLY A O 1
ATOM 3904 N N . TYR A 1 492 ? 9.540 -2.712 -1.300 1.00 68.25 492 TYR A N 1
ATOM 3905 C CA . TYR A 1 492 ? 9.204 -4.048 -0.808 1.00 68.25 492 TYR A CA 1
ATOM 3906 C C . TYR A 1 492 ? 9.891 -4.353 0.533 1.00 68.25 492 TYR A C 1
ATOM 3908 O O . TYR A 1 492 ? 9.220 -4.694 1.509 1.00 68.25 492 TYR A O 1
ATOM 3916 N N . ASP A 1 493 ? 11.210 -4.149 0.624 1.00 62.50 493 ASP A N 1
ATOM 3917 C CA . ASP A 1 493 ? 11.974 -4.401 1.853 1.00 62.50 493 ASP A CA 1
ATOM 3918 C C . ASP A 1 493 ? 11.558 -3.483 3.014 1.00 62.50 493 ASP A C 1
ATOM 3920 O O . ASP A 1 493 ? 11.537 -3.927 4.164 1.00 62.50 493 ASP A O 1
ATOM 3924 N N . ARG A 1 494 ? 11.205 -2.220 2.728 1.00 67.50 494 ARG A N 1
ATOM 3925 C CA . ARG A 1 494 ? 10.698 -1.265 3.728 1.00 67.50 494 ARG A CA 1
ATOM 3926 C C . ARG A 1 494 ? 9.401 -1.753 4.362 1.00 67.50 494 ARG A C 1
ATOM 3928 O O . ARG A 1 494 ? 9.264 -1.679 5.582 1.00 67.50 494 ARG A O 1
ATOM 3935 N N . SER A 1 495 ? 8.465 -2.244 3.549 1.00 68.69 495 SER A N 1
ATOM 3936 C CA . SER A 1 495 ? 7.148 -2.683 4.025 1.00 68.69 495 SER A CA 1
ATOM 3937 C C . SER A 1 495 ? 7.234 -3.794 5.077 1.00 68.69 495 SER A C 1
ATOM 3939 O O . SER A 1 495 ? 6.431 -3.832 6.001 1.00 68.69 495 SER A O 1
ATOM 3941 N N . ALA A 1 496 ? 8.259 -4.648 4.992 1.00 57.31 496 ALA A N 1
ATOM 3942 C CA . ALA A 1 496 ? 8.480 -5.753 5.920 1.00 57.31 496 ALA A CA 1
ATOM 3943 C C . ALA A 1 496 ? 9.063 -5.325 7.282 1.00 57.31 496 ALA A C 1
ATOM 3945 O O . ALA A 1 496 ? 9.039 -6.109 8.230 1.00 57.31 496 ALA A O 1
ATOM 3946 N N . THR A 1 497 ? 9.625 -4.117 7.392 1.00 56.84 497 THR A N 1
ATOM 3947 C CA . THR A 1 497 ? 10.281 -3.613 8.616 1.00 56.84 497 THR A CA 1
ATOM 3948 C C . THR A 1 497 ? 9.572 -2.407 9.225 1.00 56.84 497 THR A C 1
ATOM 3950 O O . THR A 1 497 ? 10.139 -1.719 10.069 1.00 56.84 497 THR A O 1
ATOM 3953 N N . MET A 1 498 ? 8.377 -2.088 8.742 1.00 65.56 498 MET A N 1
ATOM 3954 C CA . MET A 1 498 ? 7.720 -0.832 9.054 1.00 65.56 498 MET A CA 1
ATOM 3955 C C . MET A 1 498 ? 7.028 -0.872 10.420 1.00 65.56 498 MET A C 1
ATOM 3957 O O . MET A 1 498 ? 6.234 -1.773 10.675 1.00 65.56 498 MET A O 1
ATOM 3961 N N . SER A 1 499 ? 7.280 0.137 11.260 1.00 75.88 499 SER A N 1
ATOM 3962 C CA . SER A 1 499 ? 6.505 0.400 12.479 1.00 75.88 499 SER A CA 1
ATOM 3963 C C . SER A 1 499 ? 5.759 1.721 12.315 1.00 75.88 499 SER A C 1
ATOM 3965 O O . SER A 1 499 ? 6.275 2.790 12.631 1.00 75.88 499 SER A O 1
ATOM 3967 N N . THR A 1 500 ? 4.552 1.669 11.739 1.00 76.50 500 THR A N 1
ATOM 3968 C CA . THR A 1 500 ? 3.750 2.876 11.461 1.00 76.50 500 THR A CA 1
ATOM 3969 C C . THR A 1 500 ? 3.476 3.678 12.727 1.00 76.50 500 THR A C 1
ATOM 3971 O O . THR A 1 500 ? 3.519 4.902 12.691 1.00 76.50 500 THR A O 1
ATOM 3974 N N . TYR A 1 501 ? 3.215 2.988 13.840 1.00 75.56 501 TYR A N 1
ATOM 3975 C CA . TYR A 1 501 ? 2.938 3.621 15.124 1.00 75.56 501 TYR A CA 1
ATOM 3976 C C . TYR A 1 501 ? 4.151 4.411 15.637 1.00 75.56 501 TYR A C 1
ATOM 3978 O O . TYR A 1 501 ? 4.029 5.603 15.921 1.00 75.56 501 TYR A O 1
ATOM 3986 N N . ASP A 1 502 ? 5.336 3.789 15.671 1.00 76.88 502 ASP A N 1
ATOM 3987 C CA . ASP A 1 502 ? 6.565 4.449 16.135 1.00 76.88 502 ASP A CA 1
ATOM 3988 C C . ASP A 1 502 ? 6.998 5.587 15.207 1.00 76.88 502 ASP A C 1
ATOM 3990 O O . ASP A 1 502 ? 7.452 6.636 15.672 1.00 76.88 502 ASP A O 1
ATOM 3994 N N . ASP A 1 503 ? 6.844 5.401 13.893 1.00 81.38 503 ASP A N 1
ATOM 3995 C CA . ASP A 1 503 ? 7.127 6.435 12.899 1.00 81.38 503 ASP A CA 1
ATOM 3996 C C . ASP A 1 503 ? 6.216 7.646 13.098 1.00 81.38 503 ASP A C 1
ATOM 3998 O O . ASP A 1 503 ? 6.701 8.777 13.123 1.00 81.38 503 ASP A O 1
ATOM 4002 N N . MET A 1 504 ? 4.913 7.413 13.277 1.00 85.38 504 MET A N 1
ATOM 4003 C CA . MET A 1 504 ? 3.937 8.464 13.541 1.00 85.38 504 MET A CA 1
ATOM 4004 C C . MET A 1 504 ? 4.320 9.220 14.814 1.00 85.38 504 MET A C 1
ATOM 4006 O O . MET A 1 504 ? 4.517 10.430 14.748 1.00 85.38 504 MET A O 1
ATOM 4010 N N . LEU A 1 505 ? 4.526 8.522 15.941 1.00 81.75 505 LEU A N 1
ATOM 4011 C CA . LEU A 1 505 ? 4.963 9.132 17.204 1.00 81.75 505 LEU A CA 1
ATOM 4012 C C . LEU A 1 505 ? 6.274 9.911 17.067 1.00 81.75 505 LEU A C 1
ATOM 4014 O O . LEU A 1 505 ? 6.449 10.945 17.706 1.00 81.75 505 LEU A O 1
ATOM 4018 N N . THR A 1 506 ? 7.201 9.434 16.241 1.00 81.50 506 THR A N 1
ATOM 4019 C CA . THR A 1 506 ? 8.460 10.135 15.998 1.00 81.50 506 THR A CA 1
ATOM 4020 C C . THR A 1 506 ? 8.221 11.416 15.200 1.00 81.50 506 THR A C 1
ATOM 4022 O O . THR A 1 506 ? 8.719 12.463 15.604 1.00 81.50 506 THR A O 1
ATOM 4025 N N . GLU A 1 507 ? 7.421 11.392 14.129 1.00 82.06 507 GLU A N 1
ATOM 4026 C CA . GLU A 1 507 ? 7.064 12.596 13.355 1.00 82.06 507 GLU A CA 1
ATOM 4027 C C . GLU A 1 507 ? 6.311 13.634 14.216 1.00 82.06 507 GLU A C 1
ATOM 4029 O O . GLU A 1 507 ? 6.565 14.832 14.088 1.00 82.06 507 GLU A O 1
ATOM 4034 N N . ARG A 1 508 ? 5.487 13.199 15.188 1.00 83.56 508 ARG A N 1
ATOM 4035 C CA . ARG A 1 508 ? 4.824 14.083 16.177 1.00 83.56 508 ARG A CA 1
ATOM 4036 C C . ARG A 1 508 ? 5.779 14.958 16.982 1.00 83.56 508 ARG A C 1
ATOM 4038 O O . ARG A 1 508 ? 5.378 16.006 17.480 1.00 83.56 508 ARG A O 1
ATOM 4045 N N . LEU A 1 509 ? 7.030 14.532 17.150 1.00 80.00 509 LEU A N 1
ATOM 4046 C CA . LEU A 1 509 ? 8.049 15.293 17.877 1.00 80.00 509 LEU A CA 1
ATOM 4047 C C . LEU A 1 509 ? 8.670 16.415 17.018 1.00 80.00 509 LEU A C 1
ATOM 4049 O O . LEU A 1 509 ? 9.605 17.092 17.463 1.00 80.00 509 LEU A O 1
ATOM 4053 N N . GLY A 1 510 ? 8.205 16.606 15.777 1.00 77.56 510 GLY A N 1
ATOM 4054 C CA . GLY A 1 510 ? 8.640 17.669 14.874 1.00 77.56 510 GLY A CA 1
ATOM 4055 C C . GLY A 1 510 ? 10.136 17.594 14.559 1.00 77.56 510 GLY A C 1
ATOM 4056 O O . GLY A 1 510 ? 10.668 16.540 14.208 1.00 77.56 510 GLY A O 1
ATOM 4057 N N . LYS A 1 511 ? 10.864 18.712 14.713 1.00 71.50 511 LYS A N 1
ATOM 4058 C CA . LYS A 1 511 ? 12.320 18.770 14.455 1.00 71.50 511 LYS A CA 1
ATOM 4059 C C . LYS A 1 511 ? 13.114 17.762 15.301 1.00 71.50 511 LYS A C 1
ATOM 4061 O O . LYS A 1 511 ? 14.027 17.126 14.780 1.00 71.50 511 LYS A O 1
ATOM 4066 N N . LYS A 1 512 ? 12.744 17.570 16.577 1.00 68.00 512 LYS A N 1
ATOM 4067 C CA . LYS A 1 512 ? 13.368 16.559 17.455 1.00 68.00 512 LYS A CA 1
ATOM 4068 C C . LYS A 1 512 ? 13.081 15.142 16.956 1.00 68.00 512 LYS A C 1
ATOM 4070 O O . LYS A 1 512 ? 13.958 14.290 17.012 1.00 68.00 512 LYS A O 1
ATOM 4075 N N . GLY A 1 513 ? 11.889 14.930 16.406 1.00 74.00 513 GLY A N 1
ATOM 4076 C CA . GLY A 1 513 ? 11.478 13.706 15.728 1.00 74.00 513 GLY A CA 1
ATOM 4077 C C . GLY A 1 513 ? 12.351 13.348 14.536 1.00 74.00 513 GLY A C 1
ATOM 4078 O O . GLY A 1 513 ? 12.878 12.243 14.470 1.00 74.00 513 GLY A O 1
ATOM 4079 N N . LYS A 1 514 ? 12.587 14.306 13.634 1.00 66.88 514 LYS A N 1
ATOM 4080 C CA . LYS A 1 514 ? 13.458 14.107 12.462 1.00 66.88 514 LYS A CA 1
ATOM 4081 C C . LYS A 1 514 ? 14.881 13.703 12.863 1.00 66.88 514 LYS A C 1
ATOM 4083 O O . LYS A 1 514 ? 15.415 12.744 12.312 1.00 66.88 514 LYS A O 1
ATOM 4088 N N . VAL A 1 515 ? 15.464 14.365 13.867 1.00 60.69 515 VAL A N 1
ATOM 4089 C CA . VAL A 1 515 ? 16.786 13.998 14.414 1.00 60.69 515 VAL A CA 1
ATOM 4090 C C . VAL A 1 515 ? 16.754 12.606 15.051 1.00 60.69 515 VAL A C 1
ATOM 4092 O O . VAL A 1 515 ? 17.640 11.793 14.800 1.00 60.69 515 VAL A O 1
ATOM 4095 N N . LEU A 1 516 ? 15.710 12.296 15.825 1.00 65.81 516 LEU A N 1
ATOM 4096 C CA . LEU A 1 516 ? 15.555 11.000 16.484 1.00 65.81 516 LEU A CA 1
ATOM 4097 C C . LEU A 1 516 ? 15.368 9.852 15.483 1.00 65.81 516 LEU A C 1
ATOM 4099 O O . LEU A 1 516 ? 15.926 8.779 15.686 1.00 65.81 516 LEU A O 1
ATOM 4103 N N . LYS A 1 517 ? 14.632 10.078 14.390 1.00 71.69 517 LYS A N 1
ATOM 4104 C CA . LYS A 1 517 ? 14.441 9.127 13.287 1.00 71.69 517 LYS A CA 1
ATOM 4105 C C . LYS A 1 517 ? 15.764 8.812 12.595 1.00 71.69 517 LYS A C 1
ATOM 4107 O O . LYS A 1 517 ? 16.068 7.643 12.376 1.00 71.69 517 LYS A O 1
ATOM 4112 N N . ILE A 1 518 ? 16.576 9.836 12.317 1.00 65.38 518 ILE A N 1
ATOM 4113 C CA . ILE A 1 518 ? 17.919 9.672 11.741 1.00 65.38 518 ILE A CA 1
ATOM 4114 C C . ILE A 1 518 ? 18.821 8.893 12.705 1.00 65.38 518 ILE A C 1
ATOM 4116 O O . ILE A 1 518 ? 19.482 7.947 12.287 1.00 65.38 518 ILE A O 1
ATOM 4120 N N . ALA A 1 519 ? 18.814 9.249 13.993 1.00 58.75 519 ALA A N 1
ATOM 4121 C CA . ALA A 1 519 ? 19.651 8.612 15.008 1.00 58.75 519 ALA A CA 1
ATOM 4122 C C . ALA A 1 519 ? 19.259 7.148 15.281 1.00 58.75 519 ALA A C 1
ATOM 4124 O O . ALA A 1 519 ? 20.127 6.283 15.370 1.00 58.75 519 ALA A O 1
ATOM 4125 N N . LYS A 1 520 ? 17.958 6.850 15.396 1.00 66.50 520 LYS A N 1
ATOM 4126 C CA . LYS A 1 520 ? 17.449 5.492 15.657 1.00 66.50 520 LYS A CA 1
ATOM 4127 C C . LYS A 1 520 ? 17.439 4.608 14.409 1.00 66.50 520 LYS A C 1
ATOM 4129 O O . LYS A 1 520 ? 17.600 3.395 14.522 1.00 66.50 520 LYS A O 1
ATOM 4134 N N . HIS A 1 521 ? 17.249 5.194 13.224 1.00 68.31 521 HIS A N 1
ATOM 4135 C CA . HIS A 1 521 ? 17.066 4.465 11.965 1.00 68.31 521 HIS A CA 1
ATOM 4136 C C . HIS A 1 521 ? 17.873 5.072 10.793 1.00 68.31 521 HIS A C 1
ATOM 4138 O O . HIS A 1 521 ? 17.303 5.422 9.750 1.00 68.31 521 HIS A O 1
ATOM 4144 N N . PRO A 1 522 ? 19.216 5.140 10.893 1.00 56.72 522 PRO A N 1
ATOM 4145 C CA . PRO A 1 522 ? 20.059 5.760 9.865 1.00 56.72 522 PRO A CA 1
ATOM 4146 C C . PRO A 1 522 ? 19.956 5.039 8.512 1.00 56.72 522 PRO A C 1
ATOM 4148 O O . PRO A 1 522 ? 19.850 5.672 7.461 1.00 56.72 522 PRO A O 1
ATOM 4151 N N . LEU A 1 523 ? 19.886 3.702 8.528 1.00 62.62 523 LEU A N 1
ATOM 4152 C CA . LEU A 1 523 ? 19.750 2.889 7.315 1.00 62.62 523 LEU A CA 1
ATOM 4153 C C . LEU A 1 523 ? 18.395 3.080 6.616 1.00 62.62 523 LEU A C 1
ATOM 4155 O O . LEU A 1 523 ? 18.335 3.029 5.391 1.00 62.62 523 LEU A O 1
ATOM 4159 N N . ALA A 1 524 ? 17.309 3.297 7.364 1.00 65.31 524 ALA A N 1
ATOM 4160 C CA . ALA A 1 524 ? 15.989 3.543 6.780 1.00 65.31 524 ALA A CA 1
ATOM 4161 C C . ALA A 1 524 ? 15.934 4.913 6.089 1.00 65.31 524 ALA A C 1
ATOM 4163 O O . ALA A 1 524 ? 15.402 5.026 4.990 1.00 65.31 524 ALA A O 1
ATOM 4164 N N . THR A 1 525 ? 16.563 5.926 6.689 1.00 61.72 525 THR A N 1
ATOM 4165 C CA . THR A 1 525 ? 16.627 7.280 6.121 1.00 61.72 525 THR A CA 1
ATOM 4166 C C . THR A 1 525 ? 17.442 7.316 4.825 1.00 61.72 525 THR A C 1
ATOM 4168 O O . THR A 1 525 ? 17.008 7.901 3.835 1.00 61.72 525 THR A O 1
ATOM 4171 N N . LEU A 1 526 ? 18.593 6.632 4.790 1.00 60.22 526 LEU A N 1
ATOM 4172 C CA . LEU A 1 526 ? 19.388 6.500 3.565 1.00 60.22 526 LEU A CA 1
ATOM 4173 C C . LEU A 1 526 ? 18.606 5.778 2.456 1.00 60.22 526 LEU A C 1
ATOM 4175 O O . LEU A 1 526 ? 18.677 6.163 1.291 1.00 60.22 526 LEU A O 1
ATOM 4179 N N . ARG A 1 527 ? 17.827 4.748 2.813 1.00 65.44 527 ARG A N 1
ATOM 4180 C CA . ARG A 1 527 ? 16.955 4.053 1.857 1.00 65.44 527 ARG A CA 1
ATOM 4181 C C . ARG A 1 527 ? 15.864 4.968 1.301 1.00 65.44 527 ARG A C 1
ATOM 4183 O O . ARG A 1 527 ? 15.626 4.928 0.101 1.00 65.44 527 ARG A O 1
ATOM 4190 N N . ASP A 1 528 ? 15.238 5.797 2.132 1.00 66.25 528 ASP A N 1
ATOM 4191 C CA . ASP A 1 528 ? 14.206 6.738 1.680 1.00 66.25 528 ASP A CA 1
ATOM 4192 C C . ASP A 1 528 ? 14.750 7.694 0.604 1.00 66.25 528 ASP A C 1
ATOM 4194 O O . ASP A 1 528 ? 14.115 7.850 -0.439 1.00 66.25 528 ASP A O 1
ATOM 4198 N N . LEU A 1 529 ? 15.963 8.229 0.785 1.00 64.12 529 LEU A N 1
ATOM 4199 C CA . LEU A 1 529 ? 16.626 9.081 -0.211 1.00 64.12 529 LEU A CA 1
ATOM 4200 C C . LEU A 1 529 ? 16.873 8.352 -1.542 1.00 64.12 529 LEU A C 1
ATOM 4202 O O . LEU A 1 529 ? 16.561 8.868 -2.613 1.00 64.12 529 LEU A O 1
ATOM 4206 N N . LEU A 1 530 ? 17.419 7.137 -1.479 1.00 65.38 530 LEU A N 1
ATOM 4207 C CA . LEU A 1 530 ? 17.749 6.348 -2.669 1.00 65.38 530 LEU A CA 1
ATOM 4208 C C . LEU A 1 530 ? 16.496 5.851 -3.410 1.00 65.38 530 LEU A C 1
ATOM 4210 O O . LEU A 1 530 ? 16.514 5.743 -4.636 1.00 65.38 530 LEU A O 1
ATOM 4214 N N . SER A 1 531 ? 15.396 5.600 -2.692 1.00 70.00 531 SER A N 1
ATOM 4215 C CA . SER A 1 531 ? 14.143 5.094 -3.270 1.00 70.00 531 SER A CA 1
ATOM 4216 C C . SER A 1 531 ? 13.526 6.030 -4.313 1.00 70.00 531 SER A C 1
ATOM 4218 O O . SER A 1 531 ? 12.882 5.557 -5.248 1.00 70.00 531 SER A O 1
ATOM 4220 N N . VAL A 1 532 ? 13.779 7.340 -4.210 1.00 72.62 532 VAL A N 1
ATOM 4221 C CA . VAL A 1 532 ? 13.309 8.346 -5.176 1.00 72.62 532 VAL A CA 1
ATOM 4222 C C . VAL A 1 532 ? 13.853 8.050 -6.577 1.00 72.62 532 VAL A C 1
ATOM 4224 O O . VAL A 1 532 ? 13.131 8.149 -7.566 1.00 72.62 532 VAL A O 1
ATOM 4227 N N . THR A 1 533 ? 15.107 7.602 -6.668 1.00 75.06 533 THR A N 1
ATOM 4228 C CA . THR A 1 533 ? 15.726 7.265 -7.956 1.00 75.06 533 THR A CA 1
ATOM 4229 C C . THR A 1 533 ? 15.149 5.987 -8.572 1.00 75.06 533 THR A C 1
ATOM 4231 O O . THR A 1 533 ? 15.005 5.907 -9.788 1.00 75.06 533 THR A O 1
ATOM 4234 N N . GLU A 1 534 ? 14.742 5.019 -7.741 1.00 77.00 534 GLU A N 1
ATOM 4235 C CA . GLU A 1 534 ? 14.061 3.795 -8.185 1.00 77.00 534 GLU A CA 1
ATOM 4236 C C . GLU A 1 534 ? 12.622 4.077 -8.656 1.00 77.00 534 GLU A C 1
ATOM 4238 O O . GLU A 1 534 ? 12.068 3.348 -9.484 1.00 77.00 534 GLU A O 1
ATOM 4243 N N . MET A 1 535 ? 11.994 5.119 -8.101 1.00 85.25 535 MET A N 1
ATOM 4244 C CA . MET A 1 535 ? 10.642 5.549 -8.461 1.00 85.25 535 MET A CA 1
ATOM 4245 C C . MET A 1 535 ? 10.602 6.362 -9.744 1.00 85.25 535 MET A C 1
ATOM 4247 O O . MET A 1 535 ? 9.668 6.185 -10.511 1.00 85.25 535 MET A O 1
ATOM 4251 N N . ALA A 1 536 ? 11.628 7.159 -10.035 1.00 85.88 536 ALA A N 1
ATOM 4252 C CA . ALA A 1 536 ? 11.675 8.047 -11.194 1.00 85.88 536 ALA A CA 1
ATOM 4253 C C . ALA A 1 536 ? 11.181 7.438 -12.536 1.00 85.88 536 ALA A C 1
ATOM 4255 O O . ALA A 1 536 ? 10.277 8.023 -13.138 1.00 85.88 536 ALA A O 1
ATOM 4256 N N . PRO A 1 537 ? 11.669 6.267 -13.013 1.00 88.69 537 PRO A N 1
ATOM 4257 C CA . PRO A 1 537 ? 11.149 5.648 -14.239 1.00 88.69 537 PRO A CA 1
ATOM 4258 C C . PRO A 1 537 ? 9.691 5.174 -14.114 1.00 88.69 537 PRO A C 1
ATOM 4260 O O . PRO A 1 537 ? 8.961 5.166 -15.098 1.00 88.69 537 PRO A O 1
ATOM 4263 N N . ARG A 1 538 ? 9.244 4.787 -12.916 1.00 91.69 538 ARG A N 1
ATOM 4264 C CA . ARG A 1 538 ? 7.869 4.328 -12.665 1.00 91.69 538 ARG A CA 1
ATOM 4265 C C . ARG A 1 538 ? 6.897 5.509 -12.602 1.00 91.69 538 ARG A C 1
ATOM 4267 O O . ARG A 1 538 ? 5.834 5.451 -13.207 1.00 91.69 538 ARG A O 1
ATOM 4274 N N . SER A 1 539 ? 7.292 6.596 -11.944 1.00 91.50 539 SER A N 1
ATOM 4275 C CA . SER A 1 539 ? 6.504 7.823 -11.806 1.00 91.50 539 SER A CA 1
ATOM 4276 C C . SER A 1 539 ? 6.222 8.469 -13.163 1.00 91.50 539 SER A C 1
ATOM 4278 O O . SER A 1 539 ? 5.087 8.835 -13.452 1.00 91.50 539 SER A O 1
ATOM 4280 N N . ILE A 1 540 ? 7.216 8.540 -14.051 1.00 92.69 540 ILE A N 1
ATOM 4281 C CA . ILE A 1 540 ? 6.962 9.052 -15.404 1.00 92.69 540 ILE A CA 1
ATOM 4282 C C . ILE A 1 540 ? 6.161 8.066 -16.267 1.00 92.69 540 ILE A C 1
ATOM 4284 O O . ILE A 1 540 ? 5.376 8.501 -17.109 1.00 92.69 540 ILE A O 1
ATOM 4288 N N . GLU A 1 541 ? 6.319 6.749 -16.063 1.00 95.50 541 GLU A N 1
ATOM 4289 C CA . GLU A 1 541 ? 5.531 5.764 -16.811 1.00 95.50 541 GLU A CA 1
ATOM 4290 C C . GLU A 1 541 ? 4.053 5.838 -16.445 1.00 95.50 541 GLU A C 1
ATOM 4292 O O . GLU A 1 541 ? 3.231 5.758 -17.354 1.00 95.50 541 GLU A O 1
ATOM 4297 N N . VAL A 1 542 ? 3.700 6.008 -15.164 1.00 96.00 542 VAL A N 1
ATOM 4298 C CA . VAL A 1 542 ? 2.285 6.073 -14.769 1.00 96.00 542 VAL A CA 1
ATOM 4299 C C . VAL A 1 542 ? 1.613 7.307 -15.365 1.00 96.00 542 VAL A C 1
ATOM 4301 O O . VAL A 1 542 ? 0.547 7.173 -15.951 1.00 96.00 542 VAL A O 1
ATOM 4304 N N . GLU A 1 543 ? 2.258 8.477 -15.317 1.00 95.50 543 GLU A N 1
ATOM 4305 C CA . GLU A 1 543 ? 1.717 9.720 -15.885 1.00 95.50 543 GLU A CA 1
ATOM 4306 C C . GLU A 1 543 ? 1.533 9.587 -17.405 1.00 95.50 543 GLU A C 1
ATOM 4308 O O . GLU A 1 543 ? 0.419 9.697 -17.917 1.00 95.50 543 GLU A O 1
ATOM 4313 N N . LYS A 1 544 ? 2.598 9.230 -18.136 1.00 95.69 544 LYS A N 1
ATOM 4314 C CA . LYS A 1 544 ? 2.545 9.143 -19.604 1.00 95.69 544 LYS A CA 1
ATOM 4315 C C . LYS A 1 544 ? 1.689 7.981 -20.115 1.00 95.69 544 LYS A C 1
ATOM 4317 O O . LYS A 1 544 ? 1.181 8.048 -21.235 1.00 95.69 544 LYS A O 1
ATOM 4322 N N . SER A 1 545 ? 1.575 6.884 -19.364 1.00 96.00 545 SER A N 1
ATOM 4323 C CA . SER A 1 545 ? 0.702 5.764 -19.746 1.00 96.00 545 SER A CA 1
ATOM 4324 C C . SER A 1 545 ? -0.754 6.099 -19.475 1.00 96.00 545 SER A C 1
ATOM 4326 O O . SER A 1 545 ? -1.590 5.776 -20.308 1.00 96.00 545 SER A O 1
ATOM 4328 N N . TYR A 1 546 ? -1.048 6.796 -18.378 1.00 96.81 546 TYR A N 1
ATOM 4329 C CA . TYR A 1 546 ? -2.388 7.283 -18.066 1.00 96.81 546 TYR A CA 1
ATOM 4330 C C . TYR A 1 546 ? -2.920 8.201 -19.173 1.00 96.81 546 TYR A C 1
ATOM 4332 O O . TYR A 1 546 ? -3.960 7.914 -19.763 1.00 96.81 546 TYR A O 1
ATOM 4340 N N . GLU A 1 547 ? -2.146 9.224 -19.549 1.00 95.44 547 GLU A N 1
ATOM 4341 C CA . GLU A 1 547 ? -2.482 10.136 -20.653 1.00 95.44 547 GLU A CA 1
ATOM 4342 C C . GLU A 1 547 ? -2.691 9.391 -21.979 1.00 95.44 547 GLU A C 1
ATOM 4344 O O . GLU A 1 547 ? -3.636 9.657 -22.723 1.00 95.44 547 GLU A O 1
ATOM 4349 N N . LYS A 1 548 ? -1.817 8.419 -22.275 1.00 94.94 548 LYS A N 1
ATOM 4350 C CA . LYS A 1 548 ? -1.942 7.571 -23.463 1.00 94.94 548 LYS A CA 1
ATOM 4351 C C . LYS A 1 548 ? -3.233 6.751 -23.427 1.00 94.94 548 LYS A C 1
ATOM 4353 O O . LYS A 1 548 ? -3.896 6.658 -24.452 1.00 94.94 548 LYS A O 1
ATOM 4358 N N . TYR A 1 549 ? -3.569 6.124 -22.301 1.00 96.06 549 TYR A N 1
ATOM 4359 C CA . TYR A 1 549 ? -4.737 5.249 -22.210 1.00 96.06 549 TYR A CA 1
ATOM 4360 C C . TYR A 1 549 ? -6.045 6.015 -22.357 1.00 96.06 549 TYR A C 1
ATOM 4362 O O . TYR A 1 549 ? -6.900 5.542 -23.100 1.00 96.06 549 TYR A O 1
ATOM 4370 N N . LEU A 1 550 ? -6.146 7.208 -21.764 1.00 95.19 550 LEU A N 1
ATOM 4371 C CA . LEU A 1 550 ? -7.284 8.108 -21.970 1.00 95.19 550 LEU A CA 1
ATOM 4372 C C . LEU A 1 550 ? -7.443 8.522 -23.438 1.00 95.19 550 LEU A C 1
ATOM 4374 O O . LEU A 1 550 ? -8.555 8.605 -23.949 1.00 95.19 550 LEU A O 1
ATOM 4378 N N . LYS A 1 551 ? -6.330 8.771 -24.137 1.00 94.69 551 LYS A N 1
ATOM 4379 C CA . LYS A 1 551 ? -6.354 9.152 -25.554 1.00 94.69 551 LYS A CA 1
ATOM 4380 C C . LYS A 1 551 ? -6.703 7.983 -26.479 1.00 94.69 551 LYS A C 1
ATOM 4382 O O . LYS A 1 551 ? -7.458 8.159 -27.430 1.00 94.69 551 LYS A O 1
ATOM 4387 N N . ASP A 1 552 ? -6.092 6.826 -26.243 1.00 94.19 552 ASP A N 1
ATOM 4388 C CA . ASP A 1 552 ? -6.191 5.662 -27.126 1.00 94.19 552 ASP A CA 1
ATOM 4389 C C . ASP A 1 552 ? -7.491 4.866 -26.902 1.00 94.19 552 ASP A C 1
ATOM 4391 O O . ASP A 1 552 ? -7.895 4.131 -27.799 1.00 94.19 552 ASP A O 1
ATOM 4395 N N . ASN A 1 553 ? -8.140 5.005 -25.737 1.00 94.69 553 ASN A N 1
ATOM 4396 C CA . ASN A 1 553 ? -9.371 4.290 -25.377 1.00 94.69 553 ASN A CA 1
ATOM 4397 C C . ASN A 1 553 ? -10.429 5.283 -24.856 1.00 94.69 553 ASN A C 1
ATOM 4399 O O . ASN A 1 553 ? -10.595 5.425 -23.644 1.00 94.69 553 ASN A O 1
ATOM 4403 N N . PRO A 1 554 ? -11.149 5.992 -25.746 1.00 91.81 554 PRO A N 1
ATOM 4404 C CA . PRO A 1 554 ? -12.138 7.001 -25.349 1.00 91.81 554 PRO A CA 1
ATOM 4405 C C . PRO A 1 554 ? -13.315 6.460 -24.520 1.00 91.81 554 PRO A C 1
ATOM 4407 O O . PRO A 1 554 ? -14.057 7.236 -23.928 1.00 91.81 554 PRO A O 1
ATOM 4410 N N . ASP A 1 555 ? -13.521 5.143 -24.513 1.00 92.88 555 ASP A N 1
ATOM 4411 C CA . ASP A 1 555 ? -14.563 4.440 -23.764 1.00 92.88 555 ASP A CA 1
ATOM 4412 C C . ASP A 1 555 ? -14.127 4.007 -22.352 1.00 92.88 555 ASP A C 1
ATOM 4414 O O . ASP A 1 555 ? -14.952 3.497 -21.584 1.00 92.88 555 ASP A O 1
ATOM 4418 N N . TRP A 1 556 ? -12.847 4.164 -22.005 1.00 95.38 556 TRP A N 1
ATOM 4419 C CA . TRP A 1 556 ? -12.321 3.863 -20.672 1.00 95.38 556 TRP A CA 1
ATOM 4420 C C . TRP A 1 556 ? -12.614 5.002 -19.701 1.00 95.38 556 TRP A C 1
ATOM 4422 O O . TRP A 1 556 ? -12.528 6.177 -20.060 1.00 95.38 556 TRP A O 1
ATOM 4432 N N . SER A 1 557 ? -12.923 4.656 -18.451 1.00 96.38 557 SER A N 1
ATOM 4433 C CA . SER A 1 557 ? -12.982 5.658 -17.388 1.00 96.38 557 SER A CA 1
ATOM 4434 C C . SER A 1 557 ? -11.577 6.116 -16.971 1.00 96.38 557 SER A C 1
ATOM 4436 O O . SER A 1 557 ? -10.558 5.513 -17.333 1.00 96.38 557 SER A O 1
ATOM 4438 N N . GLU A 1 558 ? -11.501 7.172 -16.158 1.00 96.06 558 GLU A N 1
ATOM 4439 C CA . GLU A 1 558 ? -10.237 7.569 -15.533 1.00 96.06 558 GLU A CA 1
ATOM 4440 C C . GLU A 1 558 ? -9.671 6.450 -14.647 1.00 96.06 558 GLU A C 1
ATOM 4442 O O . GLU A 1 558 ? -8.466 6.207 -14.640 1.00 96.06 558 GLU A O 1
ATOM 4447 N N . GLU A 1 559 ? -10.522 5.711 -13.936 1.00 96.19 559 GLU A N 1
ATOM 4448 C CA . GLU A 1 559 ? -10.097 4.575 -13.120 1.00 96.19 559 GLU A CA 1
ATOM 4449 C C . GLU A 1 559 ? -9.525 3.434 -13.970 1.00 96.19 559 GLU A C 1
ATOM 4451 O O . GLU A 1 559 ? -8.501 2.856 -13.598 1.00 96.19 559 GLU A O 1
ATOM 4456 N N . ASP A 1 560 ? -10.125 3.143 -15.128 1.00 97.00 560 ASP A N 1
ATOM 4457 C CA . ASP A 1 560 ? -9.610 2.150 -16.076 1.00 97.00 560 ASP A CA 1
ATOM 4458 C C . ASP A 1 560 ? -8.205 2.514 -16.562 1.00 97.00 560 ASP A C 1
ATOM 4460 O O . ASP A 1 560 ? -7.266 1.713 -16.453 1.00 97.00 560 ASP A O 1
ATOM 4464 N N . ALA A 1 561 ? -8.038 3.750 -17.041 1.00 96.88 561 ALA A N 1
ATOM 4465 C CA . ALA A 1 561 ? -6.747 4.256 -17.487 1.00 96.88 561 ALA A CA 1
ATOM 4466 C C . ALA A 1 561 ? -5.720 4.263 -16.345 1.00 96.88 561 ALA A C 1
ATOM 4468 O O . ALA A 1 561 ? -4.561 3.888 -16.552 1.00 96.88 561 ALA A O 1
ATOM 4469 N N . TYR A 1 562 ? -6.134 4.643 -15.132 1.00 97.44 562 TYR A N 1
ATOM 4470 C CA . TYR A 1 562 ? -5.270 4.693 -13.955 1.00 97.44 562 TYR A CA 1
ATOM 4471 C C . TYR A 1 562 ? -4.789 3.303 -13.537 1.00 97.44 562 TYR A C 1
ATOM 4473 O O . TYR A 1 562 ? -3.589 3.109 -13.349 1.00 97.44 562 TYR A O 1
ATOM 4481 N N . VAL A 1 563 ? -5.684 2.316 -13.440 1.00 96.94 563 VAL A N 1
ATOM 4482 C CA . VAL A 1 563 ? -5.334 0.935 -13.070 1.00 96.94 563 VAL A CA 1
ATOM 4483 C C . VAL A 1 563 ? -4.376 0.319 -14.094 1.00 96.94 563 VAL A C 1
ATOM 4485 O O . VAL A 1 563 ? -3.370 -0.291 -13.710 1.00 96.94 563 VAL A O 1
ATOM 4488 N N . ALA A 1 564 ? -4.637 0.514 -15.391 1.00 95.69 564 ALA A N 1
ATOM 4489 C CA . ALA A 1 564 ? -3.751 0.041 -16.453 1.00 95.69 564 ALA A CA 1
ATOM 4490 C C . ALA A 1 564 ? -2.364 0.702 -16.376 1.00 95.69 564 ALA A C 1
ATOM 4492 O O . ALA A 1 564 ? -1.342 0.009 -16.362 1.00 95.69 564 ALA A O 1
ATOM 4493 N N . ALA A 1 565 ? -2.321 2.032 -16.249 1.00 96.62 565 ALA A N 1
ATOM 4494 C CA . ALA A 1 565 ? -1.081 2.792 -16.123 1.00 96.62 565 ALA A CA 1
ATOM 4495 C C . ALA A 1 565 ? -0.292 2.432 -14.855 1.00 96.62 565 ALA A C 1
ATOM 4497 O O . ALA A 1 565 ? 0.936 2.352 -14.894 1.00 96.62 565 ALA A O 1
ATOM 4498 N N . PHE A 1 566 ? -0.977 2.176 -13.738 1.00 95.94 566 PHE A N 1
ATOM 4499 C CA . PHE A 1 566 ? -0.360 1.767 -12.479 1.00 95.94 566 PHE A CA 1
ATOM 4500 C C . PHE A 1 566 ? 0.379 0.437 -12.640 1.00 95.94 566 PHE A C 1
ATOM 4502 O O . PHE A 1 566 ? 1.534 0.306 -12.222 1.00 95.94 566 PHE A O 1
ATOM 4509 N N . ASN A 1 567 ? -0.281 -0.564 -13.228 1.00 93.69 567 ASN A N 1
ATOM 4510 C CA . ASN A 1 567 ? 0.317 -1.881 -13.436 1.00 93.69 567 ASN A CA 1
ATOM 4511 C C . ASN A 1 567 ? 1.503 -1.800 -14.408 1.00 93.69 567 ASN A C 1
ATOM 4513 O O . ASN A 1 567 ? 2.562 -2.364 -14.125 1.00 93.69 567 ASN A O 1
ATOM 4517 N N . ASP A 1 568 ? 1.377 -1.018 -15.484 1.00 92.81 568 ASP A N 1
ATOM 4518 C CA . ASP A 1 568 ? 2.472 -0.764 -16.423 1.00 92.81 568 ASP A CA 1
ATOM 4519 C C . ASP A 1 568 ? 3.673 -0.090 -15.758 1.00 92.81 568 ASP A C 1
ATOM 4521 O O . ASP A 1 568 ? 4.806 -0.527 -15.950 1.00 92.81 568 ASP A O 1
ATOM 4525 N N . ALA A 1 569 ? 3.439 0.920 -14.921 1.00 93.00 569 ALA A N 1
ATOM 4526 C CA . ALA A 1 569 ? 4.488 1.601 -14.174 1.00 93.00 569 ALA A CA 1
ATOM 4527 C C . ALA A 1 569 ? 5.184 0.683 -13.164 1.00 93.00 569 ALA A C 1
ATOM 4529 O O . ALA A 1 569 ? 6.412 0.690 -13.056 1.00 93.00 569 ALA A O 1
ATOM 4530 N N . GLY A 1 570 ? 4.427 -0.153 -12.448 1.00 88.00 570 GLY A N 1
ATOM 4531 C CA . GLY A 1 570 ? 4.995 -1.156 -11.547 1.00 88.00 570 GLY A CA 1
ATOM 4532 C C . GLY A 1 570 ? 5.838 -2.203 -12.281 1.00 88.00 570 GLY A C 1
ATOM 4533 O O . GLY A 1 570 ? 6.812 -2.716 -11.728 1.00 88.00 570 GLY A O 1
ATOM 4534 N N . ASP A 1 571 ? 5.490 -2.491 -13.535 1.00 87.75 571 ASP A N 1
ATOM 4535 C CA . ASP A 1 571 ? 6.147 -3.461 -14.406 1.00 87.75 571 ASP A CA 1
ATOM 4536 C C . ASP A 1 571 ? 7.097 -2.820 -15.430 1.00 87.75 571 ASP A C 1
ATOM 4538 O O . ASP A 1 571 ? 7.585 -3.524 -16.305 1.00 87.75 571 ASP A O 1
ATOM 4542 N N . VAL A 1 572 ? 7.421 -1.520 -15.360 1.00 86.06 572 VAL A N 1
ATOM 4543 C CA . VAL A 1 572 ? 8.324 -0.865 -16.336 1.00 86.06 572 VAL A CA 1
ATOM 4544 C C . VAL A 1 572 ? 9.796 -1.217 -16.089 1.00 86.06 572 VAL A C 1
ATOM 4546 O O . VAL A 1 572 ? 10.589 -1.344 -17.021 1.00 86.06 572 VAL A O 1
ATOM 4549 N N . THR A 1 573 ? 10.137 -1.570 -14.849 1.00 82.38 573 THR A N 1
ATOM 4550 C CA . THR A 1 573 ? 11.396 -2.224 -14.437 1.00 82.38 573 THR A CA 1
ATOM 4551 C C . THR A 1 573 ? 11.083 -3.569 -13.756 1.00 82.38 573 THR A C 1
ATOM 4553 O O . THR A 1 573 ? 10.012 -4.131 -13.992 1.00 82.38 573 THR A O 1
ATOM 4556 N N . ILE A 1 574 ? 12.003 -4.175 -13.001 1.00 75.94 574 ILE A N 1
ATOM 4557 C CA . ILE A 1 574 ? 11.704 -5.435 -12.298 1.00 75.94 574 ILE A CA 1
ATOM 4558 C C . ILE A 1 574 ? 10.628 -5.171 -11.233 1.00 75.94 574 ILE A C 1
ATOM 4560 O O . ILE A 1 574 ? 10.785 -4.272 -10.406 1.00 75.94 574 ILE A O 1
ATOM 4564 N N . ASN A 1 575 ? 9.554 -5.966 -11.252 1.00 77.75 575 ASN A N 1
ATOM 4565 C CA . ASN A 1 575 ? 8.464 -5.880 -10.283 1.00 77.75 575 ASN A CA 1
ATOM 4566 C C . ASN A 1 575 ? 8.627 -6.937 -9.179 1.00 77.75 575 ASN A C 1
ATOM 4568 O O . ASN A 1 575 ? 8.400 -8.130 -9.394 1.00 77.75 575 ASN A O 1
ATOM 4572 N N . PHE A 1 576 ? 8.986 -6.498 -7.973 1.00 71.25 576 PHE A N 1
ATOM 4573 C CA . PHE A 1 576 ? 9.251 -7.385 -6.835 1.00 71.25 576 PHE A CA 1
ATOM 4574 C C . PHE A 1 576 ? 7.974 -7.959 -6.195 1.00 71.25 576 PHE A C 1
ATOM 4576 O O . PHE A 1 576 ? 8.020 -9.033 -5.584 1.00 71.25 576 PHE A O 1
ATOM 4583 N N . THR A 1 577 ? 6.815 -7.316 -6.394 1.00 70.88 577 THR A N 1
ATOM 4584 C CA . THR A 1 577 ? 5.520 -7.808 -5.878 1.00 70.88 577 THR A CA 1
ATOM 4585 C C . THR A 1 577 ? 5.005 -9.035 -6.629 1.00 70.88 577 THR A C 1
ATOM 4587 O O . THR A 1 577 ? 4.254 -9.832 -6.054 1.00 70.88 577 THR A O 1
ATOM 4590 N N . LYS A 1 578 ? 5.466 -9.248 -7.872 1.00 69.00 578 LYS A N 1
ATOM 4591 C CA . LYS A 1 578 ? 5.039 -10.347 -8.752 1.00 69.00 578 LYS A CA 1
ATOM 4592 C C . LYS A 1 578 ? 5.565 -11.735 -8.365 1.00 69.00 578 LYS A C 1
ATOM 4594 O O . LYS A 1 578 ? 5.514 -12.657 -9.160 1.00 69.00 578 LYS A O 1
ATOM 4599 N N . SER A 1 579 ? 6.026 -11.921 -7.132 1.00 60.28 579 SER A N 1
ATOM 4600 C CA . SER A 1 579 ? 6.596 -13.183 -6.645 1.00 60.28 579 SER A CA 1
ATOM 4601 C C . SER A 1 579 ? 5.524 -14.126 -6.073 1.00 60.28 579 SER A C 1
ATOM 4603 O O . SER A 1 579 ? 4.659 -13.674 -5.319 1.00 60.28 579 SER A O 1
ATOM 4605 N N . GLY A 1 580 ? 5.580 -15.425 -6.397 1.00 56.34 580 GLY A N 1
ATOM 4606 C CA . GLY A 1 580 ? 4.768 -16.456 -5.728 1.00 56.34 580 GLY A CA 1
ATOM 4607 C C . GLY A 1 580 ? 5.183 -16.646 -4.261 1.00 56.34 580 GLY A C 1
ATOM 4608 O O . GLY A 1 580 ? 6.308 -16.298 -3.890 1.00 56.34 580 GLY A O 1
ATOM 4609 N N . ILE A 1 581 ? 4.300 -17.192 -3.419 1.00 52.00 581 ILE A N 1
ATOM 4610 C CA . ILE A 1 581 ? 4.478 -17.363 -1.965 1.00 52.00 581 ILE A CA 1
ATOM 4611 C C . ILE A 1 581 ? 5.828 -18.011 -1.619 1.00 52.00 581 ILE A C 1
ATOM 4613 O O . ILE A 1 581 ? 6.495 -17.580 -0.679 1.00 52.00 581 ILE A O 1
ATOM 4617 N N . THR A 1 582 ? 6.272 -19.006 -2.384 1.00 51.81 582 THR A N 1
ATOM 4618 C CA . THR A 1 582 ? 7.531 -19.726 -2.127 1.00 51.81 582 THR A CA 1
ATOM 4619 C C . THR A 1 582 ? 8.761 -18.910 -2.537 1.00 51.81 582 THR A C 1
ATOM 4621 O O . THR A 1 582 ? 9.700 -18.788 -1.750 1.00 51.81 582 THR A O 1
ATOM 4624 N N . ALA A 1 583 ? 8.733 -18.254 -3.702 1.00 55.56 583 ALA A N 1
ATOM 4625 C CA . ALA A 1 583 ? 9.806 -17.354 -4.136 1.00 55.56 583 ALA A CA 1
ATOM 4626 C C . ALA A 1 583 ? 9.969 -16.157 -3.183 1.00 55.56 583 ALA A C 1
ATOM 4628 O O . ALA A 1 583 ? 11.091 -15.757 -2.879 1.00 55.56 583 ALA A O 1
ATOM 4629 N N . LYS A 1 584 ? 8.863 -15.639 -2.623 1.00 58.78 584 LYS A N 1
ATOM 4630 C CA . LYS A 1 584 ? 8.890 -14.608 -1.571 1.00 58.78 584 LYS A CA 1
ATOM 4631 C C . LYS A 1 584 ? 9.662 -15.074 -0.334 1.00 58.78 584 LYS A C 1
ATOM 4633 O O . LYS A 1 584 ? 10.515 -14.335 0.143 1.00 58.78 584 LYS A O 1
ATOM 4638 N N . LYS A 1 585 ? 9.415 -16.302 0.138 1.00 57.50 585 LYS A N 1
ATOM 4639 C CA . LYS A 1 585 ? 10.088 -16.871 1.322 1.00 57.50 585 LYS A CA 1
ATOM 4640 C C . LYS A 1 585 ? 11.578 -17.123 1.087 1.00 57.50 585 LYS A C 1
ATOM 4642 O O . LYS A 1 585 ? 12.381 -16.859 1.975 1.00 57.50 585 LYS A O 1
ATOM 4647 N N . VAL A 1 586 ? 11.954 -17.593 -0.105 1.00 56.31 586 VAL A N 1
ATOM 4648 C CA . VAL A 1 586 ? 13.366 -17.795 -0.470 1.00 56.31 586 VAL A CA 1
ATOM 4649 C C . VAL A 1 586 ? 14.082 -16.455 -0.622 1.00 56.31 586 VAL A C 1
ATOM 4651 O O . VAL A 1 586 ? 15.148 -16.277 -0.051 1.00 56.31 586 VAL A O 1
ATOM 4654 N N . ASN A 1 587 ? 13.481 -15.472 -1.294 1.00 55.97 587 ASN A N 1
ATOM 4655 C CA . ASN A 1 587 ? 14.071 -14.140 -1.466 1.00 55.97 587 ASN A CA 1
ATOM 4656 C C . ASN A 1 587 ? 14.253 -13.370 -0.148 1.00 55.97 587 ASN A C 1
ATOM 4658 O O . ASN A 1 587 ? 15.082 -12.464 -0.058 1.00 55.97 587 ASN A O 1
ATOM 4662 N N . GLU A 1 588 ? 13.480 -13.709 0.882 1.00 57.41 588 GLU A N 1
ATOM 4663 C CA . GLU A 1 588 ? 13.679 -13.143 2.210 1.00 57.41 588 GLU A CA 1
ATOM 4664 C C . GLU A 1 588 ? 14.939 -13.663 2.897 1.00 57.41 588 GLU A C 1
ATOM 4666 O O . GLU A 1 588 ? 15.451 -12.947 3.743 1.00 57.41 588 GLU A O 1
ATOM 4671 N N . VAL A 1 589 ? 15.484 -14.828 2.530 1.00 46.97 589 VAL A N 1
ATOM 4672 C CA . VAL A 1 589 ? 16.705 -15.395 3.142 1.00 46.97 589 VAL A CA 1
ATOM 4673 C C . VAL A 1 589 ? 17.894 -15.483 2.180 1.00 46.97 589 VAL A C 1
ATOM 4675 O O . VAL A 1 589 ? 19.037 -15.428 2.625 1.00 46.97 589 VAL A O 1
ATOM 4678 N N . ALA A 1 590 ? 17.640 -15.539 0.874 1.00 50.31 590 ALA A N 1
ATOM 4679 C CA . ALA A 1 590 ? 18.625 -15.541 -0.197 1.00 50.31 590 ALA A CA 1
ATOM 4680 C C . ALA A 1 590 ? 18.568 -14.205 -0.949 1.00 50.31 590 ALA A C 1
ATOM 4682 O O . ALA A 1 590 ? 17.592 -13.881 -1.632 1.00 50.31 590 ALA A O 1
ATOM 4683 N N . ALA A 1 591 ? 19.625 -13.404 -0.815 1.00 53.47 591 ALA A N 1
ATOM 4684 C CA . ALA A 1 591 ? 19.732 -12.134 -1.520 1.00 53.47 591 ALA A CA 1
ATOM 4685 C C . ALA A 1 591 ? 19.708 -12.353 -3.046 1.00 53.47 591 ALA A C 1
ATOM 4687 O O . ALA A 1 591 ? 20.363 -13.252 -3.556 1.00 53.47 591 ALA A O 1
ATOM 4688 N N . PHE A 1 592 ? 18.978 -11.499 -3.771 1.00 54.59 592 PHE A N 1
ATOM 4689 C CA . PHE A 1 592 ? 18.916 -11.463 -5.243 1.00 54.59 592 PHE A CA 1
ATOM 4690 C C . PHE A 1 592 ? 18.261 -12.663 -5.946 1.00 54.59 592 PHE A C 1
ATOM 4692 O O . PHE A 1 592 ? 18.147 -12.634 -7.170 1.00 54.59 592 PHE A O 1
ATOM 4699 N N . PHE A 1 593 ? 17.725 -13.644 -5.212 1.00 56.50 593 PHE A N 1
ATOM 4700 C CA . PHE A 1 593 ? 17.018 -14.793 -5.795 1.00 56.50 593 PHE A CA 1
ATOM 4701 C C . PHE A 1 593 ? 15.864 -14.371 -6.721 1.00 56.50 593 PHE A C 1
ATOM 4703 O O . PHE A 1 593 ? 15.773 -14.830 -7.857 1.00 56.50 593 PHE A O 1
ATOM 4710 N N . ASN A 1 594 ? 15.023 -13.421 -6.287 1.00 59.38 594 ASN A N 1
ATOM 4711 C CA . ASN A 1 594 ? 13.938 -12.923 -7.140 1.00 59.38 594 ASN A CA 1
ATOM 4712 C C . ASN A 1 594 ? 14.453 -12.198 -8.389 1.00 59.38 594 ASN A C 1
ATOM 4714 O O . ASN A 1 594 ? 13.815 -12.278 -9.431 1.00 59.38 594 ASN A O 1
ATOM 4718 N N . VAL A 1 595 ? 15.584 -11.494 -8.305 1.00 59.25 595 VAL A N 1
ATOM 4719 C CA . VAL A 1 595 ? 16.146 -10.751 -9.445 1.00 59.25 595 VAL A CA 1
ATOM 4720 C C . VAL A 1 595 ? 16.624 -11.720 -10.525 1.00 59.25 595 VAL A C 1
ATOM 4722 O O . VAL A 1 595 ? 16.300 -11.517 -11.691 1.00 59.25 595 VAL A O 1
ATOM 4725 N N . ALA A 1 596 ? 17.297 -12.805 -10.126 1.00 57.56 596 ALA A N 1
ATOM 4726 C CA . ALA A 1 596 ? 17.788 -13.844 -11.033 1.00 57.56 596 ALA A CA 1
ATOM 4727 C C . ALA A 1 596 ? 16.667 -14.576 -11.794 1.00 57.56 596 ALA A C 1
ATOM 4729 O O . ALA A 1 596 ? 16.887 -15.061 -12.896 1.00 57.56 596 ALA A O 1
ATOM 4730 N N . ILE A 1 597 ? 15.454 -14.633 -11.232 1.00 60.94 597 ILE A N 1
ATOM 4731 C CA . ILE A 1 597 ? 14.289 -15.246 -11.889 1.00 60.94 597 ILE A CA 1
ATOM 4732 C C . ILE A 1 597 ? 13.505 -14.212 -12.713 1.00 60.94 597 ILE A C 1
ATOM 4734 O O . ILE A 1 597 ? 13.092 -14.483 -13.839 1.00 60.94 597 ILE A O 1
ATOM 4738 N N . ARG A 1 598 ? 13.277 -13.015 -12.158 1.00 64.50 598 ARG A N 1
ATOM 4739 C CA . ARG A 1 598 ? 12.369 -12.009 -12.739 1.00 64.50 598 ARG A CA 1
ATOM 4740 C C . ARG A 1 598 ? 12.977 -11.231 -13.901 1.00 64.50 598 ARG A C 1
ATOM 4742 O O . ARG A 1 598 ? 12.236 -10.851 -14.803 1.00 64.50 598 ARG A O 1
ATOM 4749 N N . GLY A 1 599 ? 14.288 -10.993 -13.891 1.00 66.75 599 GLY A N 1
ATOM 4750 C CA . GLY A 1 599 ? 14.991 -10.338 -14.998 1.00 66.75 599 GLY A CA 1
ATOM 4751 C C . GLY A 1 599 ? 14.832 -11.097 -16.326 1.00 66.75 599 GLY A C 1
ATOM 4752 O O . GLY A 1 599 ? 14.285 -10.539 -17.290 1.00 66.75 599 GLY A O 1
ATOM 4753 N N . PRO A 1 600 ? 15.185 -12.398 -16.367 1.00 65.88 600 PRO A N 1
ATOM 4754 C CA . PRO A 1 600 ? 14.996 -13.237 -17.548 1.00 65.88 600 PRO A CA 1
ATOM 4755 C C . PRO A 1 600 ? 13.524 -13.431 -17.935 1.00 65.88 600 PRO A C 1
ATOM 4757 O O . PRO A 1 600 ? 13.189 -13.306 -19.112 1.00 65.88 600 PRO A O 1
ATOM 4760 N N . GLU A 1 601 ? 12.627 -13.668 -16.965 1.00 72.31 601 GLU A N 1
ATOM 4761 C CA . GLU A 1 601 ? 11.183 -13.836 -17.215 1.00 72.31 601 GLU A CA 1
ATOM 4762 C C . GLU A 1 601 ? 10.576 -12.612 -17.904 1.00 72.31 601 GLU A C 1
ATOM 4764 O O . GLU A 1 601 ? 9.917 -12.741 -18.936 1.00 72.31 601 GLU A O 1
ATOM 4769 N N . LYS A 1 602 ? 10.855 -11.411 -17.388 1.00 76.00 602 LYS A N 1
ATOM 4770 C CA . LYS A 1 602 ? 10.359 -10.168 -17.978 1.00 76.00 602 LYS A CA 1
ATOM 4771 C C . LYS A 1 602 ? 10.917 -9.934 -19.376 1.00 76.00 602 LYS A C 1
ATOM 4773 O O . LYS A 1 602 ? 10.198 -9.466 -20.263 1.00 76.00 602 LYS A O 1
ATOM 4778 N N . THR A 1 603 ? 12.197 -10.234 -19.566 1.00 74.38 603 THR A N 1
ATOM 4779 C CA . THR A 1 603 ? 12.858 -10.112 -20.863 1.00 74.38 603 THR A CA 1
ATOM 4780 C C . THR A 1 603 ? 12.178 -11.024 -21.878 1.00 74.38 603 THR A C 1
ATOM 4782 O O . THR A 1 603 ? 11.683 -10.538 -22.894 1.00 74.38 603 THR A O 1
ATOM 4785 N N . TYR A 1 604 ? 12.038 -12.312 -21.556 1.00 73.12 604 TYR A N 1
ATOM 4786 C CA . TYR A 1 604 ? 11.323 -13.287 -22.378 1.00 73.12 604 TYR A CA 1
ATOM 4787 C C . TYR A 1 604 ? 9.882 -12.849 -22.681 1.00 73.12 604 TYR A C 1
ATOM 4789 O O . TYR A 1 604 ? 9.476 -12.823 -23.844 1.00 73.12 604 TYR A O 1
ATOM 4797 N N . ARG A 1 605 ? 9.123 -12.432 -21.658 1.00 76.38 605 ARG A N 1
ATOM 4798 C CA . ARG A 1 605 ? 7.748 -11.935 -21.813 1.00 76.38 605 ARG A CA 1
ATOM 4799 C C . ARG A 1 605 ? 7.682 -10.733 -22.754 1.00 76.38 605 ARG A C 1
ATOM 4801 O O . ARG A 1 605 ? 6.833 -10.703 -23.637 1.00 76.38 605 ARG A O 1
ATOM 4808 N N . SER A 1 606 ? 8.607 -9.783 -22.625 1.00 79.62 606 SER A N 1
ATOM 4809 C CA . SER A 1 606 ? 8.658 -8.594 -23.486 1.00 79.62 606 SER A CA 1
ATOM 4810 C C . SER A 1 606 ? 8.911 -8.956 -24.951 1.00 79.62 606 SER A C 1
ATOM 4812 O O . SER A 1 606 ? 8.234 -8.420 -25.822 1.00 79.62 606 SER A O 1
ATOM 4814 N N . PHE A 1 607 ? 9.806 -9.909 -25.234 1.00 76.62 607 PHE A N 1
ATOM 4815 C CA . PHE A 1 607 ? 10.015 -10.417 -26.597 1.00 76.62 607 PHE A CA 1
ATOM 4816 C C . PHE A 1 607 ? 8.820 -11.204 -27.133 1.00 76.62 607 PHE A C 1
ATOM 4818 O O . PHE A 1 607 ? 8.509 -11.096 -28.313 1.00 76.62 607 PHE A O 1
ATOM 4825 N N . LYS A 1 608 ? 8.136 -11.975 -26.285 1.00 77.94 608 LYS A N 1
ATOM 4826 C CA . LYS A 1 608 ? 6.938 -12.723 -26.681 1.00 77.94 608 LYS A CA 1
ATOM 4827 C C . LYS A 1 608 ? 5.766 -11.796 -27.010 1.00 77.94 608 LYS A C 1
ATOM 4829 O O . LYS A 1 608 ? 5.054 -12.031 -27.977 1.00 77.94 608 LYS A O 1
ATOM 4834 N N . GLU A 1 609 ? 5.560 -10.758 -26.205 1.00 80.25 609 GLU A N 1
ATOM 4835 C CA . GLU A 1 609 ? 4.440 -9.823 -26.355 1.00 80.25 609 GLU A CA 1
ATOM 4836 C C . GLU A 1 609 ? 4.717 -8.726 -27.392 1.00 80.25 609 GLU A C 1
ATOM 4838 O O . GLU A 1 609 ? 3.801 -8.278 -28.076 1.00 80.25 609 GLU A O 1
ATOM 4843 N N . ARG A 1 610 ? 5.966 -8.249 -27.490 1.00 88.00 610 ARG A N 1
ATOM 4844 C CA . ARG A 1 610 ? 6.360 -7.067 -28.276 1.00 88.00 610 ARG A CA 1
ATOM 4845 C C . ARG A 1 610 ? 7.701 -7.276 -29.003 1.00 88.00 610 ARG A C 1
ATOM 4847 O O . ARG A 1 610 ? 8.603 -6.445 -28.862 1.00 88.00 610 ARG A O 1
ATOM 4854 N N . PRO A 1 611 ? 7.854 -8.329 -29.829 1.00 85.56 611 PRO A N 1
ATOM 4855 C CA . PRO A 1 611 ? 9.151 -8.728 -30.390 1.00 85.56 611 PRO A CA 1
ATOM 4856 C C . PRO A 1 611 ? 9.839 -7.601 -31.167 1.00 85.56 611 PRO A C 1
ATOM 4858 O O . PRO A 1 611 ? 11.002 -7.285 -30.911 1.00 85.56 611 PRO A O 1
ATOM 4861 N N . ILE A 1 612 ? 9.108 -6.941 -32.073 1.00 86.44 612 ILE A N 1
ATOM 4862 C CA . ILE A 1 612 ? 9.658 -5.882 -32.932 1.00 86.44 612 ILE A CA 1
ATOM 4863 C C . ILE A 1 612 ? 10.034 -4.660 -32.093 1.00 86.44 612 ILE A C 1
ATOM 4865 O O . ILE A 1 612 ? 11.156 -4.169 -32.179 1.00 86.44 612 ILE A O 1
ATOM 4869 N N . GLN A 1 613 ? 9.118 -4.185 -31.247 1.00 88.69 613 GLN A N 1
ATOM 4870 C CA . GLN A 1 613 ? 9.336 -2.983 -30.443 1.00 88.69 613 GLN A CA 1
ATOM 4871 C C . GLN A 1 613 ? 10.502 -3.165 -29.462 1.00 88.69 613 GLN A C 1
ATOM 4873 O O . GLN A 1 613 ? 11.360 -2.288 -29.374 1.00 88.69 613 GLN A O 1
ATOM 4878 N N . THR A 1 614 ? 10.558 -4.294 -28.747 1.00 87.06 614 THR A N 1
ATOM 4879 C CA . THR A 1 614 ? 11.652 -4.611 -27.819 1.00 87.06 614 THR A CA 1
ATOM 4880 C C . THR A 1 614 ? 12.990 -4.710 -28.551 1.00 87.06 614 THR A C 1
ATOM 4882 O O . THR A 1 614 ? 13.967 -4.130 -28.083 1.00 87.06 614 THR A O 1
ATOM 4885 N N . THR A 1 615 ? 13.033 -5.350 -29.726 1.00 87.31 615 THR A N 1
ATOM 4886 C CA . THR A 1 615 ? 14.258 -5.455 -30.540 1.00 87.31 615 THR A CA 1
ATOM 4887 C C . THR A 1 615 ? 14.740 -4.095 -31.033 1.00 87.31 615 THR A C 1
ATOM 4889 O O . THR A 1 615 ? 15.894 -3.739 -30.808 1.00 87.31 615 THR A O 1
ATOM 4892 N N . VAL A 1 616 ? 13.857 -3.303 -31.651 1.00 89.56 616 VAL A N 1
ATOM 4893 C CA . VAL A 1 616 ? 14.197 -1.972 -32.181 1.00 89.56 616 VAL A CA 1
ATOM 4894 C C . VAL A 1 616 ? 14.699 -1.054 -31.068 1.00 89.56 616 VAL A C 1
ATOM 4896 O O . VAL A 1 616 ? 15.731 -0.411 -31.228 1.00 89.56 616 VAL A O 1
ATOM 4899 N N . LYS A 1 617 ? 14.020 -1.023 -29.915 1.00 89.62 617 LYS A N 1
ATOM 4900 C CA . LYS A 1 617 ? 14.450 -0.214 -28.766 1.00 89.62 617 LYS A CA 1
ATOM 4901 C C . LYS A 1 617 ? 15.763 -0.711 -28.160 1.00 89.62 617 LYS A C 1
ATOM 4903 O O . LYS A 1 617 ? 16.601 0.109 -27.795 1.00 89.62 617 LYS A O 1
ATOM 4908 N N . GLY A 1 618 ? 15.951 -2.028 -28.055 1.00 87.06 618 GLY A N 1
ATOM 4909 C CA . GLY A 1 618 ? 17.199 -2.627 -27.579 1.00 87.06 618 GLY A CA 1
ATOM 4910 C C . GLY A 1 618 ? 18.382 -2.2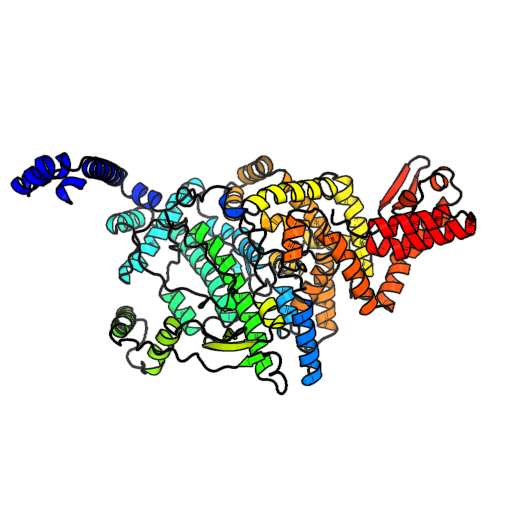40 -28.464 1.00 87.06 618 GLY A C 1
ATOM 4911 O O . GLY A 1 618 ? 19.400 -1.767 -27.961 1.00 87.06 618 GLY A O 1
ATOM 4912 N N . ILE A 1 619 ? 18.211 -2.324 -29.786 1.00 89.50 619 ILE A N 1
ATOM 4913 C CA . ILE A 1 619 ? 19.221 -1.866 -30.743 1.00 89.50 619 ILE A CA 1
ATOM 4914 C C . ILE A 1 619 ? 19.465 -0.367 -30.581 1.00 89.50 619 ILE A C 1
ATOM 4916 O O . ILE A 1 619 ? 20.609 0.054 -30.410 1.00 89.50 619 ILE A O 1
ATOM 4920 N N . ALA A 1 620 ? 18.398 0.434 -30.599 1.00 88.06 620 ALA A N 1
ATOM 4921 C CA . ALA A 1 620 ? 18.517 1.881 -30.648 1.00 88.06 620 ALA A CA 1
ATOM 4922 C C . ALA A 1 620 ? 19.159 2.479 -29.393 1.00 88.06 620 ALA A C 1
ATOM 4924 O O . ALA A 1 620 ? 20.024 3.346 -29.494 1.00 88.06 620 ALA A O 1
ATOM 4925 N N . PHE A 1 621 ? 18.763 2.011 -28.210 1.00 86.56 621 PHE A N 1
ATOM 4926 C CA . PHE A 1 621 ? 19.257 2.573 -26.958 1.00 86.56 621 PHE A CA 1
ATOM 4927 C C . PHE A 1 621 ? 20.499 1.858 -26.430 1.00 86.56 621 PHE A C 1
ATOM 4929 O O . PHE A 1 621 ? 21.338 2.509 -25.821 1.00 86.56 621 PHE A O 1
ATOM 4936 N N . ILE A 1 622 ? 20.655 0.550 -26.648 1.00 88.88 622 ILE A N 1
ATOM 4937 C CA . ILE A 1 622 ? 21.759 -0.216 -26.054 1.00 88.88 622 ILE A CA 1
ATOM 4938 C C . ILE A 1 622 ? 22.816 -0.545 -27.108 1.00 88.88 622 ILE A C 1
ATOM 4940 O O . ILE A 1 622 ? 23.972 -0.156 -26.938 1.00 88.88 622 ILE A O 1
ATOM 4944 N N . THR A 1 623 ? 22.455 -1.222 -28.203 1.00 90.69 623 THR A N 1
ATOM 4945 C CA . THR A 1 623 ? 23.446 -1.702 -29.184 1.00 90.69 623 THR A CA 1
ATOM 4946 C C . THR A 1 623 ? 24.179 -0.571 -29.883 1.00 90.69 623 THR A C 1
ATOM 4948 O O . THR A 1 623 ? 25.404 -0.604 -29.933 1.00 90.69 623 THR A O 1
ATOM 4951 N N . MET A 1 624 ? 23.471 0.452 -30.370 1.00 91.00 624 MET A N 1
ATOM 4952 C CA . MET A 1 624 ? 24.108 1.574 -31.068 1.00 91.00 624 MET A CA 1
ATOM 4953 C C . MET A 1 624 ? 25.120 2.296 -30.173 1.00 91.00 624 MET A C 1
ATOM 4955 O O . MET A 1 624 ? 26.262 2.499 -30.578 1.00 91.00 624 MET A O 1
ATOM 4959 N N . LEU A 1 625 ? 24.743 2.605 -28.927 1.00 88.44 625 LEU A N 1
ATOM 4960 C CA . LEU A 1 625 ? 25.641 3.237 -27.955 1.00 88.44 625 LEU A CA 1
ATOM 4961 C C . LEU A 1 625 ? 26.853 2.351 -27.637 1.00 88.44 625 LEU A C 1
ATOM 4963 O O . LEU A 1 625 ? 27.981 2.828 -27.520 1.00 88.44 625 LEU A O 1
ATOM 4967 N N . THR A 1 626 ? 26.611 1.049 -27.512 1.00 89.94 626 THR A N 1
ATOM 4968 C CA . THR A 1 626 ? 27.642 0.064 -27.198 1.00 89.94 626 THR A CA 1
ATOM 4969 C C . THR A 1 626 ? 28.664 -0.071 -28.327 1.00 89.94 626 THR A C 1
ATOM 4971 O O . THR A 1 626 ? 29.872 -0.076 -28.077 1.00 89.94 626 THR A O 1
ATOM 4974 N N . LEU A 1 627 ? 28.197 -0.172 -29.571 1.00 92.12 627 LEU A N 1
ATOM 4975 C CA . LEU A 1 627 ? 29.063 -0.255 -30.743 1.00 92.12 627 LEU A CA 1
ATOM 4976 C C . LEU A 1 627 ? 29.790 1.065 -30.992 1.00 92.12 627 LEU A C 1
ATOM 4978 O O . LEU A 1 627 ? 30.958 1.040 -31.362 1.00 92.12 627 LEU A O 1
ATOM 4982 N N . TYR A 1 628 ? 29.149 2.201 -30.712 1.00 91.69 628 TYR A N 1
ATOM 4983 C CA . TYR A 1 628 ? 29.795 3.509 -30.761 1.00 91.69 628 TYR A CA 1
ATOM 4984 C C . TYR A 1 628 ? 30.968 3.605 -29.776 1.00 91.69 628 TYR A C 1
ATOM 4986 O O . TYR A 1 628 ? 32.080 3.934 -30.189 1.00 91.69 628 TYR A O 1
ATOM 4994 N N . GLN A 1 629 ? 30.767 3.259 -28.494 1.00 91.94 629 GLN A N 1
ATOM 4995 C CA . GLN A 1 629 ? 31.878 3.287 -27.532 1.00 91.94 629 GLN A CA 1
ATOM 4996 C C . GLN A 1 629 ? 32.948 2.242 -27.854 1.00 91.94 629 GLN A C 1
ATOM 4998 O O . GLN A 1 629 ? 34.129 2.497 -27.652 1.00 91.94 629 GLN A O 1
ATOM 5003 N N . TRP A 1 630 ? 32.562 1.088 -28.409 1.00 93.25 630 TRP A N 1
ATOM 5004 C CA . TRP A 1 630 ? 33.532 0.080 -28.830 1.00 93.25 630 TRP A CA 1
ATOM 5005 C C . TRP A 1 630 ? 34.378 0.624 -29.977 1.00 93.25 630 TRP A C 1
ATOM 5007 O O . TRP A 1 630 ? 35.597 0.569 -29.904 1.00 93.25 630 TRP A O 1
ATOM 5017 N N . TYR A 1 631 ? 33.746 1.213 -30.995 1.00 93.12 631 TYR A N 1
ATOM 5018 C CA . TYR A 1 631 ? 34.429 1.781 -32.153 1.00 93.12 631 TYR A CA 1
ATOM 5019 C C . TYR A 1 631 ? 35.409 2.884 -31.758 1.00 93.12 631 TYR A C 1
ATOM 5021 O O . TYR A 1 631 ? 36.521 2.914 -32.276 1.00 93.12 631 TYR A O 1
ATOM 5029 N N . ARG A 1 632 ? 35.011 3.749 -30.818 1.00 92.50 632 ARG A N 1
ATOM 5030 C CA . ARG A 1 632 ? 35.866 4.818 -30.298 1.00 92.50 632 ARG A CA 1
ATOM 5031 C C . ARG A 1 632 ? 37.083 4.281 -29.539 1.00 92.50 632 ARG A C 1
ATOM 5033 O O . ARG A 1 632 ? 38.153 4.850 -29.675 1.00 92.50 632 ARG A O 1
ATOM 5040 N N . ASN A 1 633 ? 36.924 3.200 -28.773 1.00 91.50 633 ASN A N 1
ATOM 5041 C CA . ASN A 1 633 ? 37.962 2.716 -27.856 1.00 91.50 633 ASN A CA 1
ATOM 5042 C C . ASN A 1 633 ? 38.750 1.498 -28.387 1.00 91.50 633 ASN A C 1
ATOM 5044 O O . ASN A 1 633 ? 39.687 1.047 -27.737 1.00 91.50 633 ASN A O 1
ATOM 5048 N N . LYS A 1 634 ? 38.371 0.900 -29.527 1.00 90.56 634 LYS A N 1
ATOM 5049 C CA . LYS A 1 634 ? 38.897 -0.404 -30.000 1.00 90.56 634 LYS A CA 1
ATOM 5050 C C . LYS A 1 634 ? 40.411 -0.453 -30.217 1.00 90.56 634 LYS A C 1
ATOM 5052 O O . LYS A 1 634 ? 40.984 -1.542 -30.184 1.00 90.56 634 LYS A O 1
ATOM 5057 N N . ASP A 1 635 ? 41.044 0.682 -30.486 1.00 91.00 635 ASP A N 1
ATOM 5058 C CA . ASP A 1 635 ? 42.482 0.757 -30.765 1.00 91.00 635 ASP A CA 1
ATOM 5059 C C . ASP A 1 635 ? 43.301 1.160 -29.533 1.00 91.00 635 ASP A C 1
ATOM 5061 O O . ASP A 1 635 ? 44.522 1.098 -29.574 1.00 91.00 635 ASP A O 1
ATOM 5065 N N . GLU A 1 636 ? 42.640 1.474 -28.419 1.00 90.38 636 GLU A N 1
ATOM 5066 C CA . GLU A 1 636 ? 43.297 1.877 -27.183 1.00 90.38 636 GLU A CA 1
ATOM 5067 C C . GLU A 1 636 ? 43.865 0.676 -26.416 1.00 90.38 636 GLU A C 1
ATOM 5069 O O . GLU A 1 636 ? 43.167 -0.316 -26.155 1.00 90.38 636 GLU A O 1
ATOM 5074 N N . ASP A 1 637 ? 45.119 0.785 -25.975 1.00 89.44 637 ASP A N 1
ATOM 5075 C CA . ASP A 1 637 ? 45.805 -0.274 -25.226 1.00 89.44 637 ASP A CA 1
ATOM 5076 C C . ASP A 1 637 ? 45.081 -0.602 -23.918 1.00 89.44 637 ASP A C 1
ATOM 5078 O O . ASP A 1 637 ? 44.864 -1.771 -23.580 1.00 89.44 637 ASP A O 1
ATOM 5082 N N . TRP A 1 638 ? 44.641 0.424 -23.185 1.00 89.94 638 TRP A N 1
ATOM 5083 C CA . TRP A 1 638 ? 43.924 0.236 -21.924 1.00 89.94 638 TRP A CA 1
ATOM 5084 C C . TRP A 1 638 ? 42.610 -0.528 -22.122 1.00 89.94 638 TRP A C 1
ATOM 5086 O O . TRP A 1 638 ? 42.244 -1.335 -21.268 1.00 89.94 638 TRP A O 1
ATOM 5096 N N . TYR A 1 639 ? 41.916 -0.313 -23.245 1.00 90.31 639 TYR A N 1
ATOM 5097 C CA . TYR A 1 639 ? 40.625 -0.935 -23.542 1.00 90.31 639 TYR A CA 1
ATOM 5098 C C . TYR A 1 639 ? 40.787 -2.392 -23.982 1.00 90.31 639 TYR A C 1
ATOM 5100 O O . TYR A 1 639 ? 40.006 -3.263 -23.583 1.00 90.31 639 TYR A O 1
ATOM 5108 N N . ASN A 1 640 ? 41.828 -2.673 -24.769 1.00 88.00 640 ASN A N 1
ATOM 5109 C CA . ASN A 1 640 ? 42.162 -4.019 -25.232 1.00 88.00 640 ASN A CA 1
ATOM 5110 C C . ASN A 1 640 ? 42.679 -4.925 -24.105 1.00 88.00 640 ASN A C 1
ATOM 5112 O O . ASN A 1 640 ? 42.415 -6.129 -24.119 1.00 88.00 640 ASN A O 1
ATOM 5116 N N . ASN A 1 641 ? 43.331 -4.344 -23.095 1.00 89.12 641 ASN A N 1
ATOM 5117 C CA . ASN A 1 641 ? 43.828 -5.058 -21.918 1.00 89.12 641 ASN A CA 1
ATOM 5118 C C . ASN A 1 641 ? 42.751 -5.340 -20.853 1.00 89.12 641 ASN A C 1
ATOM 5120 O O . ASN A 1 641 ? 43.023 -6.016 -19.856 1.00 89.12 641 ASN A O 1
ATOM 5124 N N . LEU A 1 642 ? 41.514 -4.860 -21.035 1.00 89.94 642 LEU A N 1
ATOM 5125 C CA . LEU A 1 642 ? 40.428 -5.153 -20.102 1.00 89.94 642 LEU A CA 1
ATOM 5126 C C . LEU A 1 642 ? 40.050 -6.644 -20.134 1.00 89.94 642 LEU A C 1
ATOM 5128 O O . LEU A 1 642 ? 39.862 -7.217 -21.211 1.00 89.94 642 LEU A O 1
ATOM 5132 N N . PRO A 1 643 ? 39.802 -7.273 -18.967 1.00 88.69 643 PRO A N 1
ATOM 5133 C CA . PRO A 1 643 ? 39.234 -8.613 -18.925 1.00 88.69 643 PRO A CA 1
ATOM 5134 C C . PRO A 1 643 ? 37.905 -8.660 -19.702 1.00 88.69 643 PRO A C 1
ATOM 5136 O O . PRO A 1 643 ? 37.025 -7.844 -19.412 1.00 88.69 643 PRO A O 1
ATOM 5139 N N . PRO A 1 644 ? 37.686 -9.616 -20.626 1.00 84.38 644 PRO A N 1
ATOM 5140 C CA . PRO A 1 644 ? 36.494 -9.635 -21.480 1.00 84.38 644 PRO A CA 1
ATOM 5141 C C . PRO A 1 644 ? 35.162 -9.564 -20.717 1.00 84.38 644 PRO A C 1
ATOM 5143 O O . PRO A 1 644 ? 34.295 -8.767 -21.055 1.00 84.38 644 PRO A O 1
ATOM 5146 N N . ALA A 1 645 ? 35.018 -10.302 -19.610 1.00 75.88 645 ALA A N 1
ATOM 5147 C CA . ALA A 1 645 ? 33.808 -10.246 -18.780 1.00 75.88 645 ALA A CA 1
ATOM 5148 C C . ALA A 1 645 ? 33.587 -8.867 -18.124 1.00 75.88 645 ALA A C 1
ATOM 5150 O O . ALA A 1 645 ? 32.453 -8.470 -17.864 1.00 75.88 645 ALA A O 1
ATOM 5151 N N . TYR A 1 646 ? 34.661 -8.124 -17.849 1.00 82.31 646 TYR A N 1
ATOM 5152 C CA . TYR A 1 646 ? 34.586 -6.762 -17.326 1.00 82.31 646 TYR A CA 1
ATOM 5153 C C . TYR A 1 646 ? 34.272 -5.758 -18.441 1.00 82.31 646 TYR A C 1
ATOM 5155 O O . TYR A 1 646 ? 33.402 -4.905 -18.261 1.00 82.31 646 TYR A O 1
ATOM 5163 N N . LYS A 1 647 ? 34.917 -5.911 -19.604 1.00 87.94 647 LYS A N 1
ATOM 5164 C CA . LYS A 1 647 ? 34.678 -5.121 -20.818 1.00 87.94 647 LYS A CA 1
ATOM 5165 C C . LYS A 1 647 ? 33.215 -5.211 -21.256 1.00 87.94 647 LYS A C 1
ATOM 5167 O O . LYS A 1 647 ? 32.569 -4.192 -21.442 1.00 87.94 647 LYS A O 1
ATOM 5172 N N . TYR A 1 648 ? 32.656 -6.417 -21.329 1.00 86.81 648 TYR A N 1
ATOM 5173 C CA . TYR A 1 648 ? 31.317 -6.637 -21.883 1.00 86.81 648 TYR A CA 1
ATOM 5174 C C . TYR A 1 648 ? 30.153 -6.303 -20.951 1.00 86.81 648 TYR A C 1
ATOM 5176 O O . TYR A 1 648 ? 29.011 -6.283 -21.404 1.00 86.81 648 TYR A O 1
ATOM 5184 N N . ASN A 1 649 ? 30.420 -6.010 -19.678 1.00 80.19 649 ASN A N 1
ATOM 5185 C CA . ASN A 1 649 ? 29.411 -5.585 -18.702 1.00 80.19 649 ASN A CA 1
ATOM 5186 C C . ASN A 1 649 ? 29.370 -4.062 -18.488 1.00 80.19 649 ASN A C 1
ATOM 5188 O O . ASN A 1 649 ? 28.575 -3.575 -17.680 1.00 80.19 649 ASN A O 1
ATOM 5192 N N . ASN A 1 650 ? 30.240 -3.299 -19.155 1.00 87.06 650 ASN A N 1
ATOM 5193 C CA . ASN A 1 650 ? 30.393 -1.869 -18.913 1.00 87.06 650 ASN A CA 1
ATOM 5194 C C . ASN A 1 650 ? 30.588 -1.089 -20.218 1.00 87.06 650 ASN A C 1
ATOM 5196 O O . ASN A 1 650 ? 31.162 -1.588 -21.178 1.00 87.06 650 ASN A O 1
ATOM 5200 N N . LEU A 1 651 ? 30.143 0.163 -20.211 1.00 87.81 651 LEU A N 1
ATOM 5201 C CA . LEU A 1 651 ? 30.465 1.170 -21.215 1.00 87.81 651 LEU A CA 1
ATOM 5202 C C . LEU A 1 651 ? 31.562 2.078 -20.667 1.00 87.81 651 LEU A C 1
ATOM 5204 O O . LEU A 1 651 ? 31.546 2.420 -19.476 1.00 87.81 651 LEU A O 1
ATOM 5208 N N . PHE A 1 652 ? 32.482 2.482 -21.538 1.00 89.81 652 PHE A N 1
ATOM 5209 C CA . PHE A 1 652 ? 33.621 3.318 -21.181 1.00 89.81 652 PHE A CA 1
ATOM 5210 C C . PHE A 1 652 ? 33.640 4.576 -22.043 1.00 89.81 652 PHE A C 1
ATOM 5212 O O . PHE A 1 652 ? 33.614 4.502 -23.271 1.00 89.81 652 PHE A O 1
ATOM 5219 N N . PHE A 1 653 ? 33.694 5.729 -21.384 1.00 85.69 653 PHE A N 1
ATOM 5220 C CA . PHE A 1 653 ? 33.780 7.029 -22.033 1.00 85.69 653 PHE A CA 1
ATOM 5221 C C . PHE A 1 653 ? 34.957 7.794 -21.453 1.00 85.69 653 PHE A C 1
ATOM 5223 O O . PHE A 1 653 ? 34.963 8.139 -20.271 1.00 85.69 653 PHE A O 1
ATOM 5230 N N . GLU A 1 654 ? 35.948 8.054 -22.290 1.00 84.06 654 GLU A N 1
ATOM 5231 C CA . GLU A 1 654 ? 37.039 8.956 -21.962 1.00 84.06 654 GLU A CA 1
ATOM 5232 C C . GLU A 1 654 ? 36.544 10.405 -22.052 1.00 84.06 654 GLU A C 1
ATOM 5234 O O . GLU A 1 654 ? 36.046 10.843 -23.097 1.00 84.06 654 GLU A O 1
ATOM 5239 N N . ILE A 1 655 ? 36.607 11.114 -20.923 1.00 80.62 655 ILE A N 1
ATOM 5240 C CA . ILE A 1 655 ? 36.175 12.517 -20.811 1.00 80.62 655 ILE A CA 1
ATOM 5241 C C . ILE A 1 655 ? 37.379 13.458 -20.888 1.00 80.62 655 ILE A C 1
ATOM 5243 O O . ILE A 1 655 ? 37.275 14.543 -21.450 1.00 80.62 655 ILE A O 1
ATOM 5247 N N . THR A 1 656 ? 38.512 13.031 -20.339 1.00 78.31 656 THR A N 1
ATOM 5248 C CA . THR A 1 656 ? 39.815 13.695 -20.430 1.00 78.31 656 THR A CA 1
ATOM 5249 C C . THR A 1 656 ? 40.895 12.624 -20.540 1.00 78.31 656 THR A C 1
ATOM 5251 O O . THR A 1 656 ? 40.636 11.487 -20.141 1.00 78.31 656 THR A O 1
ATOM 5254 N N . ASP A 1 657 ? 42.099 13.003 -20.975 1.00 75.88 657 ASP A N 1
ATOM 5255 C CA . ASP A 1 657 ? 43.246 12.111 -21.241 1.00 75.88 657 ASP A CA 1
ATOM 5256 C C . ASP A 1 657 ? 43.617 11.164 -20.078 1.00 75.88 657 ASP A C 1
ATOM 5258 O O . ASP A 1 657 ? 44.326 10.183 -20.264 1.00 75.88 657 ASP A O 1
ATOM 5262 N N . ASN A 1 658 ? 43.135 11.436 -18.857 1.00 77.88 658 ASN A N 1
ATOM 5263 C CA . ASN A 1 658 ? 43.378 10.614 -17.666 1.00 77.88 658 ASN A CA 1
ATOM 5264 C C . ASN A 1 658 ? 42.100 10.184 -16.923 1.00 77.88 658 ASN A C 1
ATOM 5266 O O . ASN A 1 658 ? 42.182 9.624 -15.828 1.00 77.88 658 ASN A O 1
ATOM 5270 N N . THR A 1 659 ? 40.905 10.457 -17.461 1.00 82.38 659 THR A N 1
ATOM 5271 C CA . THR A 1 659 ? 39.636 10.142 -16.783 1.00 82.38 659 THR A CA 1
ATOM 5272 C C . THR A 1 659 ? 38.693 9.347 -17.674 1.00 82.38 659 THR A C 1
ATOM 5274 O O . THR A 1 659 ? 38.026 9.882 -18.562 1.00 82.38 659 THR A O 1
ATOM 5277 N N . ILE A 1 660 ? 38.553 8.063 -17.340 1.00 86.19 660 ILE A N 1
ATOM 5278 C CA . ILE A 1 660 ? 37.598 7.151 -17.969 1.00 86.19 660 ILE A CA 1
ATOM 5279 C C . ILE A 1 660 ? 36.374 7.005 -17.067 1.00 86.19 660 ILE A C 1
ATOM 5281 O O . ILE A 1 660 ? 36.434 6.450 -15.964 1.00 86.19 660 ILE A O 1
ATOM 5285 N N . VAL A 1 661 ? 35.226 7.460 -17.559 1.00 83.31 661 VAL A N 1
ATOM 5286 C CA . VAL A 1 661 ? 33.940 7.208 -16.919 1.00 83.31 661 VAL A CA 1
ATOM 5287 C C . VAL A 1 661 ? 33.423 5.841 -17.330 1.00 83.31 661 VAL A C 1
ATOM 5289 O O . VAL A 1 661 ? 33.312 5.507 -18.507 1.00 83.31 661 VAL A O 1
ATOM 5292 N N . ARG A 1 662 ? 33.072 5.051 -16.314 1.00 85.25 662 ARG A N 1
ATOM 5293 C CA . ARG A 1 662 ? 32.520 3.707 -16.469 1.00 85.25 662 ARG A CA 1
ATOM 5294 C C . ARG A 1 662 ? 31.063 3.665 -16.045 1.00 85.25 662 ARG A C 1
ATOM 5296 O O . ARG A 1 662 ? 30.744 3.943 -14.881 1.00 85.25 662 ARG A O 1
ATOM 5303 N N . LEU A 1 663 ? 30.221 3.177 -16.946 1.00 81.69 663 LEU A N 1
ATOM 5304 C CA . LEU A 1 663 ? 28.791 3.009 -16.721 1.00 81.69 663 LEU A CA 1
ATOM 5305 C C . LEU A 1 663 ? 28.401 1.535 -16.890 1.00 81.69 663 LEU A C 1
ATOM 5307 O O . LEU A 1 663 ? 28.779 0.924 -17.888 1.00 81.69 663 LEU A O 1
ATOM 5311 N N . PRO A 1 664 ? 27.689 0.925 -15.927 1.00 80.31 664 PRO A N 1
ATOM 5312 C CA . PRO A 1 664 ? 27.288 -0.469 -16.053 1.00 80.31 664 PRO A CA 1
ATOM 5313 C C . PRO A 1 664 ? 26.139 -0.624 -17.050 1.00 80.31 664 PRO A C 1
ATOM 5315 O O . PRO A 1 664 ? 25.245 0.220 -17.130 1.00 80.31 664 PRO A O 1
ATOM 5318 N N . ILE A 1 665 ? 26.139 -1.744 -17.763 1.00 81.31 665 ILE A N 1
ATOM 5319 C CA . ILE A 1 665 ? 25.079 -2.114 -18.704 1.00 81.31 665 ILE A CA 1
ATOM 5320 C C . ILE A 1 665 ? 23.949 -2.841 -17.935 1.00 81.31 665 ILE A C 1
ATOM 5322 O O . ILE A 1 665 ? 24.222 -3.487 -16.917 1.00 81.31 665 ILE A O 1
ATOM 5326 N N . PRO A 1 666 ? 22.668 -2.745 -18.357 1.00 77.62 666 PRO A N 1
ATOM 5327 C CA . PRO A 1 666 ? 21.585 -3.566 -17.802 1.00 77.62 666 PRO A CA 1
ATOM 5328 C C . PRO A 1 666 ? 21.902 -5.063 -17.844 1.00 77.62 666 PRO A C 1
ATOM 5330 O O . PRO A 1 666 ? 22.389 -5.542 -18.855 1.00 77.62 666 PRO A O 1
ATOM 5333 N N . PHE A 1 667 ? 21.614 -5.821 -16.783 1.00 70.75 667 PHE A N 1
ATOM 5334 C CA . PHE A 1 667 ? 22.034 -7.228 -16.708 1.00 70.75 667 PHE A CA 1
ATOM 5335 C C . PHE A 1 667 ? 21.385 -8.114 -17.783 1.00 70.75 667 PHE A C 1
ATOM 5337 O O . PHE A 1 667 ? 22.102 -8.764 -18.539 1.00 70.75 667 PHE A O 1
ATOM 5344 N N . ASP A 1 668 ? 20.053 -8.130 -17.881 1.00 73.12 668 ASP A N 1
ATOM 5345 C CA . ASP A 1 668 ? 19.349 -9.044 -18.794 1.00 73.12 668 ASP A CA 1
ATOM 5346 C C . ASP A 1 668 ? 19.446 -8.579 -20.257 1.00 73.12 668 ASP A C 1
ATOM 5348 O O . ASP A 1 668 ? 19.902 -9.305 -21.140 1.00 73.12 668 ASP A O 1
ATOM 5352 N N . LEU A 1 669 ? 19.078 -7.320 -20.519 1.00 80.25 669 LEU A N 1
ATOM 5353 C CA . LEU A 1 669 ? 19.129 -6.731 -21.863 1.00 80.25 669 LEU A CA 1
ATOM 5354 C C . LEU A 1 669 ? 20.563 -6.515 -22.358 1.00 80.25 669 LEU A C 1
ATOM 5356 O O . LEU A 1 669 ? 20.813 -6.563 -23.561 1.00 80.25 669 LEU A O 1
ATOM 5360 N N . GLY A 1 670 ? 21.505 -6.274 -21.445 1.00 82.06 670 GLY A N 1
ATOM 5361 C CA . GLY A 1 670 ? 22.892 -5.983 -21.779 1.00 82.06 670 GLY A CA 1
ATOM 5362 C C . GLY A 1 670 ? 23.621 -7.145 -22.403 1.00 82.06 670 GLY A C 1
ATOM 5363 O O . GLY A 1 670 ? 24.409 -6.912 -23.308 1.00 82.06 670 GLY A O 1
ATOM 5364 N N . ILE A 1 671 ? 23.334 -8.384 -22.001 1.00 80.69 671 ILE A N 1
ATOM 5365 C CA . ILE A 1 671 ? 23.967 -9.534 -22.651 1.00 80.69 671 ILE A CA 1
ATOM 5366 C C . ILE A 1 671 ? 23.612 -9.554 -24.137 1.00 80.69 671 ILE A C 1
ATOM 5368 O O . ILE A 1 671 ? 24.504 -9.594 -24.982 1.00 80.69 671 ILE A O 1
ATOM 5372 N N . MET A 1 672 ? 22.322 -9.470 -24.457 1.00 82.00 672 MET A N 1
ATOM 5373 C CA . MET A 1 672 ? 21.846 -9.588 -25.837 1.00 82.00 672 MET A CA 1
ATOM 5374 C C . MET A 1 672 ? 22.187 -8.371 -26.689 1.00 82.00 672 MET A C 1
ATOM 5376 O O . MET A 1 672 ? 22.632 -8.524 -27.821 1.00 82.00 672 MET A O 1
ATOM 5380 N N . PHE A 1 673 ? 21.977 -7.165 -26.161 1.00 88.06 673 PHE A N 1
ATOM 5381 C CA . PHE A 1 673 ? 22.098 -5.939 -26.946 1.00 88.06 673 PHE A CA 1
ATOM 5382 C C . PHE A 1 673 ? 23.441 -5.233 -26.786 1.00 88.06 673 PHE A C 1
ATOM 5384 O O . PHE A 1 673 ? 23.702 -4.302 -27.540 1.00 88.06 673 PHE A O 1
ATOM 5391 N N . ALA A 1 674 ? 24.304 -5.652 -25.860 1.00 88.38 674 ALA A N 1
ATOM 5392 C CA . ALA A 1 674 ? 25.615 -5.037 -25.680 1.00 88.38 674 ALA A CA 1
ATOM 5393 C C . ALA A 1 674 ? 26.766 -6.049 -25.702 1.00 88.38 674 ALA A C 1
ATOM 5395 O O . ALA A 1 674 ? 27.629 -5.970 -26.573 1.00 88.38 674 ALA A O 1
ATOM 5396 N N . SER A 1 675 ? 26.777 -7.013 -24.777 1.00 88.00 675 SER A N 1
ATOM 5397 C CA . SER A 1 675 ? 27.871 -7.972 -24.614 1.00 88.00 675 SER A CA 1
ATOM 5398 C C . SER A 1 675 ? 28.071 -8.818 -25.870 1.00 88.00 675 SER A C 1
ATOM 5400 O O . SER A 1 675 ? 29.191 -8.894 -26.365 1.00 88.00 675 SER A O 1
ATOM 5402 N N . VAL A 1 676 ? 26.999 -9.401 -26.420 1.00 86.81 676 VAL A N 1
ATOM 5403 C CA . VAL A 1 676 ? 27.057 -10.221 -27.641 1.00 86.81 676 VAL A CA 1
ATOM 5404 C C . VAL A 1 676 ? 27.532 -9.402 -28.852 1.00 86.81 676 VAL A C 1
ATOM 5406 O O . VAL A 1 676 ? 28.502 -9.830 -29.475 1.00 86.81 676 VAL A O 1
ATOM 5409 N N . PRO A 1 677 ? 26.963 -8.219 -29.170 1.00 90.00 677 PRO A N 1
ATOM 5410 C CA . PRO A 1 677 ? 27.480 -7.371 -30.245 1.00 90.00 677 PRO A CA 1
ATOM 5411 C C . PRO A 1 677 ? 28.952 -6.973 -30.076 1.00 90.00 677 PRO A C 1
ATOM 5413 O O . PRO A 1 677 ? 29.715 -7.083 -31.030 1.00 90.00 677 PRO A O 1
ATOM 5416 N N . MET A 1 678 ? 29.388 -6.564 -28.876 1.00 89.50 678 MET A N 1
ATOM 5417 C CA . MET A 1 678 ? 30.802 -6.224 -28.633 1.00 89.50 678 MET A CA 1
ATOM 5418 C C . MET A 1 678 ? 31.725 -7.422 -28.811 1.00 89.50 678 MET A C 1
ATOM 5420 O O . MET A 1 678 ? 32.775 -7.301 -29.437 1.00 89.50 678 MET A O 1
ATOM 5424 N N . ALA A 1 679 ? 31.345 -8.575 -28.259 1.00 88.62 679 ALA A N 1
ATOM 5425 C CA . ALA A 1 679 ? 32.126 -9.791 -28.398 1.00 88.62 679 ALA A CA 1
ATOM 5426 C C . ALA A 1 679 ? 32.186 -10.245 -29.855 1.00 88.62 679 ALA A C 1
ATOM 5428 O O . ALA A 1 679 ? 33.249 -10.652 -30.299 1.00 88.62 679 ALA A O 1
ATOM 5429 N N . ALA A 1 680 ? 31.097 -10.121 -30.619 1.00 88.75 680 ALA A N 1
ATOM 5430 C CA . ALA A 1 680 ? 31.102 -10.400 -32.051 1.00 88.75 680 ALA A CA 1
ATOM 5431 C C . ALA A 1 680 ? 32.108 -9.504 -32.789 1.00 88.75 680 ALA A C 1
ATOM 5433 O O . ALA A 1 680 ? 32.916 -10.012 -33.563 1.00 88.75 680 ALA A O 1
ATOM 5434 N N . MET A 1 681 ? 32.130 -8.199 -32.496 1.00 91.88 681 MET A N 1
ATOM 5435 C CA . MET A 1 681 ? 33.105 -7.274 -33.085 1.00 91.88 681 MET A CA 1
ATOM 5436 C C . MET A 1 681 ? 34.551 -7.609 -32.695 1.00 91.88 681 MET A C 1
ATOM 5438 O O . MET A 1 681 ? 35.435 -7.598 -33.552 1.00 91.88 681 MET A O 1
ATOM 5442 N N . ASP A 1 682 ? 34.800 -7.960 -31.430 1.00 90.56 682 ASP A N 1
ATOM 5443 C CA . ASP A 1 682 ? 36.123 -8.399 -30.977 1.00 90.56 682 ASP A CA 1
ATOM 5444 C C . ASP A 1 682 ? 36.536 -9.727 -31.634 1.00 90.56 682 ASP A C 1
ATOM 5446 O O . ASP A 1 682 ? 37.666 -9.832 -32.092 1.00 90.56 682 ASP A O 1
ATOM 5450 N N . ILE A 1 683 ? 35.639 -10.715 -31.752 1.00 89.00 683 ILE A N 1
ATOM 5451 C CA . ILE A 1 683 ? 35.902 -11.999 -32.430 1.00 89.00 683 ILE A CA 1
ATOM 5452 C C . ILE A 1 683 ? 36.243 -11.767 -33.903 1.00 89.00 683 ILE A C 1
ATOM 5454 O O . ILE A 1 683 ? 37.200 -12.352 -34.404 1.00 89.00 683 ILE A O 1
ATOM 5458 N N . ILE A 1 684 ? 35.496 -10.903 -34.597 1.00 90.69 684 ILE A N 1
ATOM 5459 C CA . ILE A 1 684 ? 35.757 -10.570 -36.005 1.00 90.69 684 ILE A CA 1
ATOM 5460 C C . ILE A 1 684 ? 37.143 -9.927 -36.156 1.00 90.69 684 ILE A C 1
ATOM 5462 O O . ILE A 1 684 ? 37.877 -10.256 -37.088 1.00 90.69 684 ILE A O 1
ATOM 5466 N N . ARG A 1 685 ? 37.517 -9.037 -35.229 1.00 89.56 685 ARG A N 1
ATOM 5467 C CA . ARG A 1 685 ? 38.786 -8.298 -35.249 1.00 89.56 685 ARG A CA 1
ATOM 5468 C C . ARG A 1 685 ? 39.992 -9.158 -34.857 1.00 89.56 685 ARG A C 1
ATOM 5470 O O . ARG A 1 685 ? 41.012 -9.102 -35.533 1.00 89.56 685 ARG A O 1
ATOM 5477 N N . THR A 1 686 ? 39.909 -9.900 -33.754 1.00 87.94 686 THR A N 1
ATOM 5478 C CA . THR A 1 686 ? 41.060 -10.591 -33.142 1.00 87.94 686 THR A CA 1
ATOM 5479 C C . THR A 1 686 ? 41.127 -12.072 -33.488 1.00 87.94 686 THR A C 1
ATOM 5481 O O . THR A 1 686 ? 42.192 -12.670 -33.369 1.00 87.94 686 THR A O 1
ATOM 5484 N N . LYS A 1 687 ? 40.001 -12.674 -33.903 1.00 87.81 687 LYS A N 1
ATOM 5485 C CA . LYS A 1 687 ? 39.829 -14.124 -34.096 1.00 87.81 687 LYS A CA 1
ATOM 5486 C C . LYS A 1 687 ? 40.160 -14.956 -32.847 1.00 87.81 687 LYS A C 1
ATOM 5488 O O . LYS A 1 687 ? 40.429 -16.149 -32.953 1.00 87.81 687 LYS A O 1
ATOM 5493 N N . ASP A 1 688 ? 40.124 -14.342 -31.663 1.00 85.44 688 ASP A N 1
ATOM 5494 C CA . ASP A 1 688 ? 40.489 -14.986 -30.403 1.00 85.44 688 ASP A CA 1
ATOM 5495 C C . ASP A 1 688 ? 39.260 -15.648 -29.735 1.00 85.44 688 ASP A C 1
ATOM 5497 O O . ASP A 1 688 ? 38.281 -14.960 -29.405 1.00 85.44 688 ASP A O 1
ATOM 5501 N N . PRO A 1 689 ? 39.288 -16.973 -29.478 1.00 82.75 689 PRO A N 1
ATOM 5502 C CA . PRO A 1 689 ? 38.168 -17.693 -28.873 1.00 82.75 689 PRO A CA 1
ATOM 5503 C C . PRO A 1 689 ? 37.857 -17.252 -27.433 1.00 82.75 689 PRO A C 1
ATOM 5505 O O . PRO A 1 689 ? 36.754 -17.520 -26.943 1.00 82.75 689 PRO A O 1
ATOM 5508 N N . LYS A 1 690 ? 38.764 -16.536 -26.746 1.00 85.31 690 LYS A N 1
ATOM 5509 C CA . LYS A 1 690 ? 38.527 -16.033 -25.380 1.00 85.31 690 LYS A CA 1
ATOM 5510 C C . LYS A 1 690 ? 37.286 -15.147 -25.287 1.00 85.31 690 LYS A C 1
ATOM 5512 O O . LYS A 1 690 ? 36.613 -15.135 -24.257 1.00 85.31 690 LYS A O 1
ATOM 5517 N N . HIS A 1 691 ? 36.969 -14.421 -26.358 1.00 85.44 691 HIS A N 1
ATOM 5518 C CA . HIS A 1 691 ? 35.820 -13.524 -26.412 1.00 85.44 691 HIS A CA 1
ATOM 5519 C C . HIS A 1 691 ? 34.501 -14.313 -26.430 1.00 85.44 691 HIS A C 1
ATOM 5521 O O . HIS A 1 691 ? 33.573 -13.967 -25.701 1.00 85.44 691 HIS A O 1
ATOM 5527 N N . ALA A 1 692 ? 34.449 -15.441 -27.150 1.00 80.62 692 ALA A N 1
ATOM 5528 C CA . ALA A 1 692 ? 33.306 -16.357 -27.128 1.00 80.62 692 ALA A CA 1
ATOM 5529 C C . ALA A 1 692 ? 33.162 -17.059 -25.764 1.00 80.62 692 ALA A C 1
ATOM 5531 O O . ALA A 1 692 ? 32.067 -17.119 -25.197 1.00 80.62 692 ALA A O 1
ATOM 5532 N N . ALA A 1 693 ? 34.276 -17.521 -25.186 1.00 81.69 693 ALA A N 1
ATOM 5533 C CA . ALA A 1 693 ? 34.290 -18.145 -23.862 1.00 81.69 693 ALA A CA 1
ATOM 5534 C C . ALA A 1 693 ? 33.814 -17.185 -22.753 1.00 81.69 693 ALA A C 1
ATOM 5536 O O . ALA A 1 693 ? 33.124 -17.597 -21.817 1.00 81.69 693 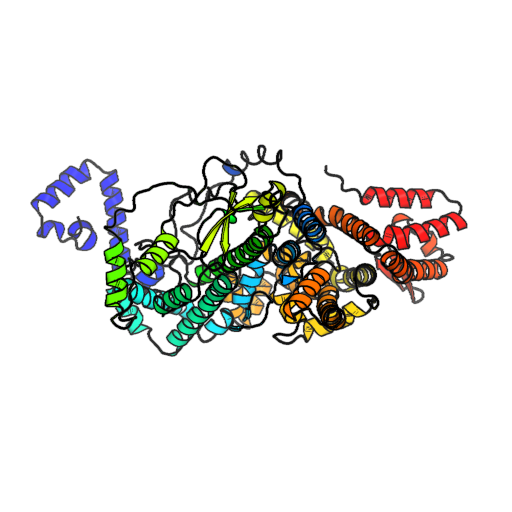ALA A O 1
ATOM 5537 N N . ALA A 1 694 ? 34.139 -15.893 -22.865 1.00 81.19 694 ALA A N 1
ATOM 5538 C CA . ALA A 1 694 ? 33.700 -14.871 -21.921 1.00 81.19 694 ALA A CA 1
ATOM 5539 C C . ALA A 1 694 ? 32.178 -14.677 -21.921 1.00 81.19 694 ALA A C 1
ATOM 5541 O O . ALA A 1 694 ? 31.586 -14.584 -20.846 1.00 81.19 694 ALA A O 1
ATOM 5542 N N . ILE A 1 695 ? 31.544 -14.685 -23.097 1.00 78.19 695 ILE A N 1
ATOM 5543 C CA . ILE A 1 695 ? 30.081 -14.613 -23.215 1.00 78.19 695 ILE A CA 1
ATOM 5544 C C . ILE A 1 695 ? 29.424 -15.852 -22.606 1.00 78.19 695 ILE A C 1
ATOM 5546 O O . ILE A 1 695 ? 28.486 -15.722 -21.821 1.00 78.19 695 ILE A O 1
ATOM 5550 N N . PHE A 1 696 ? 29.951 -17.049 -22.878 1.00 73.56 696 PHE A N 1
ATOM 5551 C CA . PHE A 1 696 ? 29.426 -18.281 -22.282 1.00 73.56 696 PHE A CA 1
ATOM 5552 C C . PHE A 1 696 ? 29.541 -18.280 -20.749 1.00 73.56 696 PHE A C 1
ATOM 5554 O O . PHE A 1 696 ? 28.606 -18.659 -20.042 1.00 73.56 696 PHE A O 1
ATOM 5561 N N . LYS A 1 697 ? 30.662 -17.783 -20.209 1.00 75.81 697 LYS A N 1
ATOM 5562 C CA . LYS A 1 697 ? 30.850 -17.608 -18.762 1.00 75.81 697 LYS A CA 1
ATOM 5563 C C . LYS A 1 697 ? 29.840 -16.622 -18.170 1.00 75.81 697 LYS A C 1
ATOM 5565 O O . LYS A 1 697 ? 29.306 -16.882 -17.096 1.00 75.81 697 LYS A O 1
ATOM 5570 N N . GLN A 1 698 ? 29.570 -15.519 -18.861 1.00 69.56 698 GLN A N 1
ATOM 5571 C CA . GLN A 1 698 ? 28.612 -14.501 -18.429 1.00 69.56 698 GLN A CA 1
ATOM 5572 C C . GLN A 1 698 ? 27.169 -15.033 -18.442 1.00 69.56 698 GLN A C 1
ATOM 5574 O O . GLN A 1 698 ? 26.429 -14.789 -17.494 1.00 69.56 698 GLN A O 1
ATOM 5579 N N . LEU A 1 699 ? 26.798 -15.833 -19.449 1.00 66.56 699 LEU A N 1
ATOM 5580 C CA . LEU A 1 699 ? 25.516 -16.548 -19.496 1.00 66.56 699 LEU A CA 1
ATOM 5581 C C . LEU A 1 699 ? 25.380 -17.549 -18.339 1.00 66.56 699 LEU A C 1
ATOM 5583 O O . LEU A 1 699 ? 24.354 -17.577 -17.665 1.00 66.56 699 LEU A O 1
ATOM 5587 N N . LYS A 1 700 ? 26.434 -18.324 -18.049 1.00 64.81 700 LYS A N 1
ATOM 5588 C CA . LYS A 1 700 ? 26.442 -19.283 -16.931 1.00 64.81 700 LYS A CA 1
ATOM 5589 C C . LYS A 1 700 ? 26.286 -18.598 -15.567 1.00 64.81 700 LYS A C 1
ATOM 5591 O O . LYS A 1 700 ? 25.626 -19.144 -14.694 1.00 64.81 700 LYS A O 1
ATOM 5596 N N . GLN A 1 701 ? 26.852 -17.403 -15.390 1.00 63.03 701 GLN A N 1
ATOM 5597 C CA . GLN A 1 701 ? 26.738 -16.617 -14.152 1.00 63.03 701 GLN A CA 1
ATOM 5598 C C . GLN A 1 701 ? 25.329 -16.066 -13.881 1.00 63.03 701 GLN A C 1
ATOM 5600 O O . GLN A 1 701 ? 25.062 -15.645 -12.758 1.00 63.03 701 GLN A O 1
ATOM 5605 N N . GLN A 1 702 ? 24.437 -16.048 -14.876 1.00 52.47 702 GLN A N 1
ATOM 5606 C CA . GLN A 1 702 ? 23.046 -15.624 -14.694 1.00 52.47 702 GLN A CA 1
ATOM 5607 C C . GLN A 1 702 ? 22.103 -16.767 -14.307 1.00 52.47 702 GLN A C 1
ATOM 5609 O O . GLN A 1 702 ? 20.971 -16.505 -13.905 1.00 52.47 702 GLN A O 1
ATOM 5614 N N . ILE A 1 703 ? 22.554 -18.020 -14.393 1.00 48.66 703 ILE A N 1
ATOM 5615 C CA . ILE A 1 703 ? 21.794 -19.170 -13.907 1.00 48.66 703 ILE A CA 1
ATOM 5616 C C . ILE A 1 703 ? 21.995 -19.218 -12.386 1.00 48.66 703 ILE A C 1
ATOM 5618 O O . ILE A 1 703 ? 23.131 -19.414 -11.951 1.00 48.66 703 ILE A O 1
ATOM 5622 N N . PRO A 1 704 ? 20.950 -18.993 -11.564 1.00 41.66 704 PRO A N 1
ATOM 5623 C CA . PRO A 1 704 ? 21.102 -19.026 -10.115 1.00 41.66 704 PRO A CA 1
ATOM 5624 C C . PRO A 1 704 ? 21.577 -20.415 -9.676 1.00 41.66 704 PRO A C 1
ATOM 5626 O O . PRO A 1 704 ? 20.924 -21.411 -9.981 1.00 41.66 704 PRO A O 1
ATOM 5629 N N . ASP A 1 705 ? 22.708 -20.467 -8.970 1.00 37.53 705 ASP A N 1
ATOM 5630 C CA . ASP A 1 705 ? 23.202 -21.680 -8.317 1.00 37.53 705 ASP A CA 1
ATOM 5631 C C . ASP A 1 705 ? 22.449 -21.848 -6.985 1.00 37.53 705 ASP A C 1
ATOM 5633 O O . ASP A 1 705 ? 22.531 -20.958 -6.132 1.00 37.53 705 ASP A O 1
ATOM 5637 N N . PRO A 1 706 ? 21.626 -22.899 -6.818 1.00 33.06 706 PRO A N 1
ATOM 5638 C CA . PRO A 1 706 ? 20.783 -23.066 -5.638 1.00 33.06 706 PRO A CA 1
ATOM 5639 C C . PRO A 1 706 ? 21.524 -23.623 -4.409 1.00 33.06 706 PRO A C 1
ATOM 5641 O O . PRO A 1 706 ? 20.859 -23.876 -3.402 1.00 33.06 706 PRO A O 1
ATOM 5644 N N . THR A 1 707 ? 22.841 -23.859 -4.487 1.00 29.45 707 THR A N 1
ATOM 5645 C CA . THR A 1 707 ? 23.650 -24.432 -3.393 1.00 29.45 707 THR A CA 1
ATOM 5646 C C . THR A 1 707 ? 23.998 -23.452 -2.287 1.00 29.45 707 THR A C 1
ATOM 5648 O O . THR A 1 707 ? 24.440 -22.325 -2.613 1.00 29.45 707 THR A O 1
#